Protein AF-A0A1H9KVE7-F1 (afdb_monomer)

Structure (mmCIF, N/CA/C/O backbone):
data_AF-A0A1H9KVE7-F1
#
_entry.id   AF-A0A1H9KVE7-F1
#
loop_
_atom_site.group_PDB
_atom_site.id
_atom_site.type_symbol
_atom_site.label_atom_id
_atom_site.label_alt_id
_atom_site.label_comp_id
_atom_site.label_asym_id
_atom_site.label_entity_id
_atom_site.label_seq_id
_atom_site.pdbx_PDB_ins_code
_atom_site.Cartn_x
_atom_site.Cartn_y
_atom_site.Cartn_z
_atom_site.occupancy
_atom_site.B_iso_or_equiv
_atom_site.auth_seq_id
_atom_site.auth_comp_id
_atom_site.a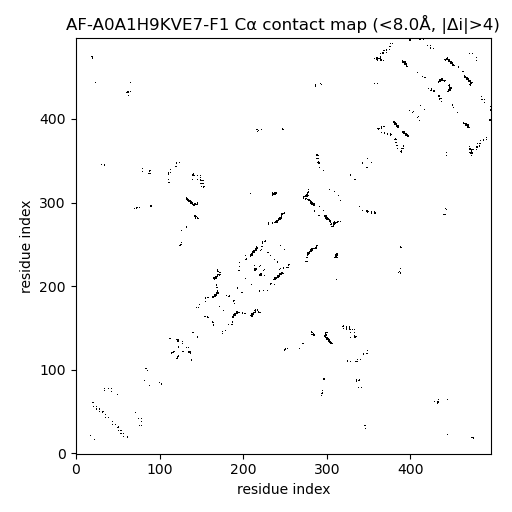uth_asym_id
_atom_site.auth_atom_id
_atom_site.pdbx_PDB_model_num
ATOM 1 N N . MET A 1 1 ? 36.540 6.984 21.125 1.00 33.53 1 MET A N 1
ATOM 2 C CA . MET A 1 1 ? 36.754 5.727 20.375 1.00 33.53 1 MET A CA 1
ATOM 3 C C . MET A 1 1 ? 35.460 5.397 19.650 1.00 33.53 1 MET A C 1
ATOM 5 O O . MET A 1 1 ? 34.496 5.026 20.302 1.00 33.53 1 MET A O 1
ATOM 9 N N . ARG A 1 2 ? 35.400 5.664 18.340 1.00 27.23 2 ARG A N 1
ATOM 10 C CA . ARG A 1 2 ? 34.228 5.385 17.496 1.00 27.23 2 ARG A CA 1
ATOM 11 C C . ARG A 1 2 ? 34.269 3.907 17.091 1.00 27.23 2 ARG A C 1
ATOM 13 O O . ARG A 1 2 ? 35.317 3.450 16.642 1.00 27.23 2 ARG A O 1
ATOM 20 N N . ARG A 1 3 ? 33.173 3.167 17.296 1.00 22.30 3 ARG A N 1
ATOM 21 C CA . ARG A 1 3 ? 33.017 1.803 16.761 1.00 22.30 3 ARG A CA 1
ATOM 22 C C . ARG A 1 3 ? 33.013 1.878 15.223 1.00 22.30 3 ARG A C 1
ATOM 24 O O . ARG A 1 3 ? 32.370 2.787 14.699 1.00 22.30 3 ARG A O 1
ATOM 31 N N . PRO A 1 4 ? 33.694 0.974 14.502 1.00 23.53 4 PRO A N 1
ATOM 32 C CA . PRO A 1 4 ? 33.557 0.894 13.054 1.00 23.53 4 PRO A CA 1
ATOM 33 C C . PRO A 1 4 ? 32.155 0.374 12.716 1.00 23.53 4 PRO A C 1
ATOM 35 O O . PRO A 1 4 ? 31.722 -0.629 13.285 1.00 23.53 4 PRO A O 1
ATOM 38 N N . MET A 1 5 ? 31.457 1.049 11.799 1.00 26.33 5 MET A N 1
ATOM 39 C CA . MET A 1 5 ? 30.315 0.459 11.101 1.00 26.33 5 MET A CA 1
ATOM 40 C C . MET A 1 5 ? 30.829 -0.744 10.314 1.00 26.33 5 MET A C 1
ATOM 42 O O . MET A 1 5 ? 31.712 -0.602 9.468 1.00 26.33 5 MET A O 1
ATOM 46 N N . ALA A 1 6 ? 30.299 -1.924 10.619 1.00 24.78 6 ALA A N 1
ATOM 47 C CA . ALA A 1 6 ? 30.491 -3.093 9.786 1.00 24.78 6 ALA A CA 1
ATOM 48 C C . ALA A 1 6 ? 29.793 -2.834 8.446 1.00 24.78 6 ALA A C 1
ATOM 50 O O . ALA A 1 6 ? 28.569 -2.837 8.361 1.00 24.78 6 ALA A O 1
ATOM 51 N N . THR A 1 7 ? 30.581 -2.586 7.403 1.00 26.81 7 THR A N 1
ATOM 52 C CA . THR A 1 7 ? 30.168 -2.792 6.018 1.00 26.81 7 THR A CA 1
ATOM 53 C C . THR A 1 7 ? 29.820 -4.269 5.868 1.00 26.81 7 THR A C 1
ATOM 55 O O . THR A 1 7 ? 30.710 -5.116 5.767 1.00 26.81 7 THR A O 1
ATOM 58 N N . THR A 1 8 ? 28.534 -4.598 5.917 1.00 29.17 8 THR A N 1
ATOM 59 C CA . THR A 1 8 ? 28.043 -5.890 5.447 1.00 29.17 8 THR A CA 1
ATOM 60 C C . THR A 1 8 ? 28.383 -5.988 3.966 1.00 29.17 8 THR A C 1
ATOM 62 O O . THR A 1 8 ? 27.886 -5.202 3.160 1.00 29.17 8 THR A O 1
ATOM 65 N N . ALA A 1 9 ? 29.272 -6.918 3.620 1.00 29.78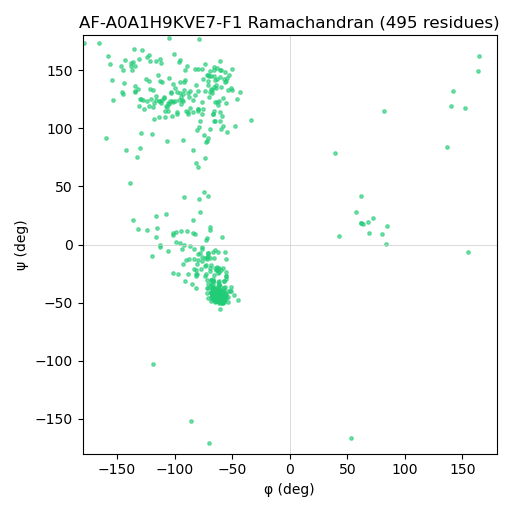 9 ALA A N 1
ATOM 66 C CA . ALA A 1 9 ? 29.460 -7.340 2.242 1.00 29.78 9 ALA A CA 1
ATOM 67 C C . ALA A 1 9 ? 28.095 -7.745 1.644 1.00 29.78 9 ALA A C 1
ATOM 69 O O . ALA A 1 9 ? 27.255 -8.272 2.385 1.00 29.78 9 ALA A O 1
ATOM 70 N N . PRO A 1 10 ? 27.848 -7.502 0.342 1.00 30.59 10 PRO A N 1
ATOM 71 C CA . PRO A 1 10 ? 26.660 -8.033 -0.315 1.00 30.59 10 PRO A CA 1
ATOM 72 C C . PRO A 1 10 ? 26.637 -9.555 -0.114 1.00 30.59 10 PRO A C 1
ATOM 74 O O . PRO A 1 10 ? 27.707 -10.170 -0.142 1.00 30.59 10 PRO A O 1
ATOM 77 N N . PRO A 1 11 ? 25.471 -10.176 0.129 1.00 35.44 11 PRO A N 1
ATOM 78 C CA . PRO A 1 11 ? 25.408 -11.616 0.313 1.00 35.44 11 PRO A CA 1
ATOM 79 C C . PRO A 1 11 ? 25.950 -12.308 -0.943 1.00 35.44 11 PRO A C 1
ATOM 81 O O . PRO A 1 11 ? 25.346 -12.265 -2.015 1.00 35.44 11 PRO A O 1
ATOM 84 N N . GLU A 1 12 ? 27.120 -12.928 -0.806 1.00 36.91 12 GLU A N 1
ATOM 85 C CA . GLU A 1 12 ? 27.664 -13.861 -1.781 1.00 36.91 12 GLU A CA 1
ATOM 86 C C . GLU A 1 12 ? 26.742 -15.087 -1.823 1.00 36.91 12 GLU A C 1
ATOM 88 O O . GLU A 1 12 ? 26.721 -15.895 -0.896 1.00 36.91 12 GLU A O 1
ATOM 93 N N . GLY A 1 13 ? 25.955 -15.208 -2.898 1.00 38.28 13 GLY A N 1
ATOM 94 C CA . GLY A 1 13 ? 25.186 -16.414 -3.209 1.00 38.28 13 GLY A CA 1
ATOM 95 C C . GLY A 1 13 ? 23.750 -16.161 -3.666 1.00 38.28 13 GLY A C 1
ATOM 96 O O . GLY A 1 13 ? 22.817 -16.309 -2.886 1.00 38.28 13 GLY A O 1
ATOM 97 N N . ALA A 1 14 ? 23.559 -15.887 -4.957 1.00 36.22 14 ALA A N 1
ATOM 98 C CA . ALA A 1 14 ? 22.293 -16.145 -5.651 1.00 36.22 14 ALA A CA 1
ATOM 99 C C . ALA A 1 14 ? 22.568 -16.714 -7.052 1.00 36.22 14 ALA A C 1
ATOM 101 O O . ALA A 1 14 ? 22.110 -16.208 -8.071 1.00 36.22 14 ALA A O 1
ATOM 102 N N . THR A 1 15 ? 23.366 -17.779 -7.125 1.00 43.78 15 THR A N 1
ATOM 103 C CA . THR A 1 15 ? 23.388 -18.636 -8.314 1.00 43.78 15 THR A CA 1
ATOM 104 C C . THR A 1 15 ? 22.080 -19.432 -8.335 1.00 43.78 15 THR A C 1
ATOM 106 O O . THR A 1 15 ? 22.009 -20.500 -7.729 1.00 43.78 15 THR A O 1
ATOM 109 N N . GLY A 1 16 ? 21.035 -18.881 -8.963 1.00 46.47 16 GLY A N 1
ATOM 110 C CA . GLY A 1 16 ? 19.767 -19.586 -9.197 1.00 46.47 16 GLY A CA 1
ATOM 111 C C . GLY A 1 16 ? 18.505 -18.731 -9.370 1.00 46.47 16 GLY A C 1
ATOM 112 O O . GLY A 1 16 ? 17.464 -19.307 -9.666 1.00 46.47 16 GLY A O 1
ATOM 113 N N . ASP A 1 17 ? 18.557 -17.408 -9.186 1.00 52.16 17 ASP A N 1
ATOM 114 C CA . ASP A 1 17 ? 17.362 -16.556 -9.313 1.00 52.16 17 ASP A CA 1
ATOM 115 C C . ASP A 1 17 ? 17.109 -16.168 -10.787 1.00 52.16 17 ASP A C 1
ATOM 117 O O . ASP A 1 17 ? 18.033 -15.651 -11.429 1.00 52.16 17 ASP A O 1
ATOM 121 N N . PRO A 1 18 ? 15.918 -16.441 -11.359 1.00 63.91 18 PRO A N 1
ATOM 122 C CA . PRO A 1 18 ? 15.564 -16.020 -12.715 1.00 63.91 18 PRO A CA 1
ATOM 123 C C . PRO A 1 18 ? 15.701 -14.505 -12.917 1.00 63.91 18 PRO A C 1
ATOM 125 O O . PRO A 1 18 ? 15.470 -13.717 -11.996 1.00 63.91 18 PRO A O 1
ATOM 128 N N . ALA A 1 19 ? 16.041 -14.082 -14.140 1.00 84.81 19 ALA A N 1
ATOM 129 C CA . ALA A 1 19 ? 16.103 -12.663 -14.496 1.00 84.81 19 ALA A CA 1
ATOM 130 C C . ALA A 1 19 ? 14.730 -11.990 -14.309 1.00 84.81 19 ALA A C 1
ATOM 132 O O . ALA A 1 19 ? 13.697 -12.661 -14.338 1.00 84.81 19 ALA A O 1
ATOM 133 N N . GLN A 1 20 ? 14.679 -10.661 -14.154 1.00 87.94 20 GLN A N 1
ATOM 134 C CA . GLN A 1 20 ? 13.415 -9.946 -13.913 1.00 87.94 20 GLN A CA 1
ATOM 135 C C . GLN A 1 20 ? 12.321 -10.288 -14.936 1.00 87.94 20 GLN A C 1
ATOM 137 O O . GLN A 1 20 ? 11.162 -10.448 -14.557 1.00 87.94 20 GLN A O 1
ATOM 142 N N . LEU A 1 21 ? 12.683 -10.421 -16.215 1.00 88.81 21 LEU A N 1
ATOM 143 C CA . LEU A 1 21 ? 11.752 -10.804 -17.279 1.00 88.81 21 LEU A CA 1
ATOM 144 C C . LEU A 1 21 ? 11.146 -12.193 -17.057 1.00 88.81 21 LEU A C 1
ATOM 146 O O . LEU A 1 21 ? 9.936 -12.355 -17.200 1.00 88.81 21 LEU A O 1
ATOM 150 N N . ASP A 1 22 ? 11.963 -13.162 -16.654 1.00 88.38 22 ASP A N 1
ATOM 151 C CA . ASP A 1 22 ? 11.517 -14.524 -16.362 1.00 88.38 22 ASP A CA 1
ATOM 152 C C . ASP A 1 22 ? 10.597 -14.541 -15.129 1.00 88.38 22 ASP A C 1
ATOM 154 O O . ASP A 1 22 ? 9.564 -15.209 -15.136 1.00 88.38 22 ASP A O 1
ATOM 158 N N . ARG A 1 23 ? 10.906 -13.740 -14.094 1.00 87.44 23 ARG A N 1
ATOM 159 C CA . ARG A 1 23 ? 10.029 -13.574 -12.916 1.00 87.44 23 ARG A CA 1
ATOM 160 C C . ARG A 1 23 ? 8.672 -12.984 -13.297 1.00 87.44 23 ARG A C 1
ATOM 162 O O . ARG A 1 23 ? 7.638 -13.474 -12.851 1.00 87.44 23 ARG A O 1
ATOM 169 N N . MET A 1 24 ? 8.666 -11.953 -14.143 1.00 87.88 24 MET A N 1
ATOM 170 C CA . MET A 1 24 ? 7.427 -11.363 -14.659 1.00 87.88 24 MET A CA 1
ATOM 171 C C . MET A 1 24 ? 6.621 -12.376 -15.476 1.00 87.88 24 MET A C 1
ATOM 173 O O . MET A 1 24 ? 5.404 -12.443 -15.322 1.00 87.88 24 MET A O 1
ATOM 177 N N . ALA A 1 25 ? 7.286 -13.179 -16.309 1.00 89.38 25 ALA A N 1
ATOM 178 C CA . ALA A 1 25 ? 6.644 -14.232 -17.087 1.00 89.38 25 ALA A CA 1
ATOM 179 C C . ALA A 1 25 ? 6.023 -15.323 -16.212 1.00 89.38 25 ALA A C 1
ATOM 181 O O . ALA A 1 25 ? 4.901 -15.747 -16.477 1.00 89.38 25 ALA A O 1
ATOM 182 N N . GLU A 1 26 ? 6.695 -15.726 -15.135 1.00 86.56 26 GLU A N 1
ATOM 183 C CA . GLU A 1 26 ? 6.148 -16.664 -14.155 1.00 86.56 26 GLU A CA 1
ATOM 184 C C . GLU A 1 26 ? 4.887 -16.102 -13.474 1.00 86.56 26 GLU A C 1
ATOM 186 O O . GLU A 1 26 ? 3.860 -16.778 -13.402 1.00 86.56 26 GLU A O 1
ATOM 191 N N . GLU A 1 27 ? 4.937 -14.849 -13.014 1.00 82.81 27 GLU A N 1
ATOM 192 C CA . GLU A 1 27 ? 3.829 -14.197 -12.306 1.00 82.81 27 GLU A CA 1
ATOM 193 C C . GLU A 1 27 ? 2.620 -13.956 -13.214 1.00 82.81 27 GLU A C 1
ATOM 195 O O . GLU A 1 27 ? 1.487 -14.286 -12.857 1.00 82.81 27 GLU A O 1
ATOM 200 N N . VAL A 1 28 ? 2.842 -13.422 -14.416 1.00 85.94 28 VAL A N 1
ATOM 201 C CA . VAL A 1 28 ? 1.761 -13.192 -15.379 1.00 85.94 28 VAL A CA 1
ATOM 202 C C . VAL A 1 28 ? 1.242 -14.516 -15.943 1.00 85.94 28 VAL A C 1
ATOM 204 O O . VAL A 1 28 ? 0.032 -14.684 -16.094 1.00 85.94 28 VAL A O 1
ATOM 207 N N . GLY A 1 29 ? 2.123 -15.488 -16.179 1.00 87.94 29 GLY A N 1
ATOM 208 C CA . GLY A 1 29 ? 1.757 -16.841 -16.591 1.00 87.94 29 GLY A CA 1
ATOM 209 C C . GLY A 1 29 ? 0.866 -17.544 -15.566 1.00 87.94 29 GLY A C 1
ATOM 210 O O . GLY A 1 29 ? -0.120 -18.171 -15.953 1.00 87.94 29 GLY A O 1
ATOM 211 N N . HIS A 1 30 ? 1.143 -17.379 -14.266 1.00 85.00 30 HIS A N 1
ATOM 212 C CA . HIS A 1 30 ? 0.285 -17.880 -13.189 1.00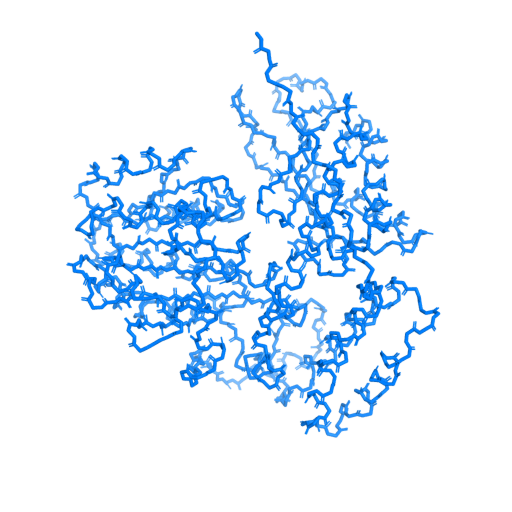 85.00 30 HIS A CA 1
ATOM 213 C C . HIS A 1 30 ? -1.144 -17.322 -13.293 1.00 85.00 30 HIS A C 1
ATOM 215 O O . HIS A 1 30 ? -2.109 -18.090 -13.281 1.00 85.00 30 HIS A O 1
ATOM 221 N N . LEU A 1 31 ? -1.281 -16.001 -13.459 1.00 82.75 31 LEU A N 1
ATOM 222 C CA . LEU A 1 31 ? -2.583 -15.341 -13.606 1.00 82.75 31 LEU A CA 1
ATOM 223 C C . LEU A 1 31 ? -3.320 -15.822 -14.864 1.00 82.75 31 LEU A C 1
ATOM 225 O O . LEU A 1 31 ? -4.486 -16.211 -14.795 1.00 82.75 31 LEU A O 1
ATOM 229 N N . LEU A 1 32 ? -2.637 -15.836 -16.010 1.00 87.44 32 LEU A N 1
ATOM 230 C CA . LEU A 1 32 ? -3.221 -16.228 -17.294 1.00 87.44 32 LEU A CA 1
ATOM 231 C C . LEU A 1 32 ? -3.681 -17.689 -17.297 1.00 87.44 32 LEU A C 1
ATOM 233 O O . LEU A 1 32 ? -4.781 -17.973 -17.768 1.00 87.44 32 LEU A O 1
ATOM 237 N N . ALA A 1 33 ? -2.895 -18.607 -16.730 1.00 87.00 33 ALA A N 1
ATOM 238 C CA . ALA A 1 33 ? -3.259 -20.020 -16.646 1.00 87.00 33 ALA A CA 1
ATOM 239 C C . ALA A 1 33 ? -4.555 -20.237 -15.846 1.00 87.00 33 ALA A C 1
ATOM 241 O O . ALA A 1 33 ? -5.417 -21.016 -16.259 1.00 87.00 33 ALA A O 1
ATOM 242 N N . ARG A 1 34 ? -4.720 -19.526 -14.721 1.00 84.31 34 ARG A N 1
ATOM 243 C CA . ARG A 1 34 ? -5.934 -19.593 -13.892 1.00 84.31 34 ARG A CA 1
ATOM 244 C C . ARG A 1 34 ? -7.145 -18.992 -14.599 1.00 84.31 34 ARG A C 1
ATOM 246 O O . ARG A 1 34 ? -8.221 -19.581 -14.557 1.00 84.31 34 ARG A O 1
ATOM 253 N N . LEU A 1 35 ? -6.963 -17.869 -15.290 1.00 81.94 35 LEU A N 1
ATOM 254 C CA . LEU A 1 35 ? -8.035 -17.232 -16.055 1.00 81.94 35 LEU A CA 1
ATOM 255 C C . LEU A 1 35 ? -8.496 -18.104 -17.219 1.00 81.94 35 LEU A C 1
ATOM 257 O O . LEU A 1 35 ? -9.694 -18.279 -17.402 1.00 81.94 35 LEU A O 1
ATOM 261 N N . LEU A 1 36 ? -7.565 -18.704 -17.965 1.00 86.25 36 LEU A N 1
ATOM 262 C CA . LEU A 1 36 ? -7.874 -19.594 -19.086 1.00 86.25 36 LEU A CA 1
ATOM 263 C C . LEU A 1 36 ? -8.669 -20.836 -18.663 1.00 86.25 36 LEU A C 1
ATOM 265 O O . LEU A 1 36 ? -9.502 -21.307 -19.433 1.00 86.25 36 LEU A O 1
ATOM 269 N N . ALA A 1 37 ? -8.470 -21.336 -17.440 1.00 82.25 37 ALA A N 1
ATOM 270 C CA . ALA A 1 37 ? -9.223 -22.476 -16.916 1.00 82.25 37 ALA A CA 1
ATOM 271 C C . ALA A 1 37 ? -10.731 -22.191 -16.733 1.00 82.25 37 ALA A C 1
ATOM 273 O O . ALA A 1 37 ? -11.519 -23.134 -16.676 1.00 82.25 37 ALA A O 1
ATOM 274 N N . GLY A 1 38 ? -11.134 -20.916 -16.660 1.00 74.19 38 GLY A N 1
ATOM 275 C CA . GLY A 1 38 ? -12.524 -20.484 -16.470 1.00 74.19 38 GLY A CA 1
ATOM 276 C C . GLY A 1 38 ? -12.953 -19.322 -17.371 1.00 74.19 38 GLY A C 1
ATOM 277 O O . GLY A 1 38 ? -13.895 -18.613 -17.029 1.00 74.19 38 GLY A O 1
ATOM 278 N N . ALA A 1 39 ? -12.255 -19.086 -18.487 1.00 69.88 39 ALA A N 1
ATOM 279 C CA . ALA A 1 39 ? -12.442 -17.889 -19.305 1.00 69.88 39 ALA A CA 1
ATOM 280 C C . ALA A 1 39 ? -13.774 -17.889 -20.068 1.00 69.88 39 ALA A C 1
ATOM 282 O O . ALA A 1 39 ? -14.141 -18.867 -20.723 1.00 69.88 39 ALA A O 1
ATOM 283 N N . HIS A 1 40 ? -14.448 -16.736 -20.078 1.00 70.75 40 HIS A N 1
ATOM 284 C CA . HIS A 1 40 ? -15.571 -16.498 -20.978 1.00 70.75 40 HIS A CA 1
ATOM 285 C C . HIS A 1 40 ? -15.091 -16.500 -22.452 1.00 70.75 40 HIS A C 1
ATOM 287 O O . HIS A 1 40 ? -14.027 -15.940 -22.750 1.00 70.75 40 HIS A O 1
ATOM 293 N N . PRO A 1 41 ? -15.861 -17.055 -23.415 1.00 75.44 41 PRO A N 1
ATOM 294 C CA . PRO A 1 41 ? -15.435 -17.157 -24.817 1.00 75.44 41 PRO A CA 1
ATOM 295 C C . PRO A 1 41 ? -15.021 -15.831 -25.473 1.00 75.44 41 PRO A C 1
ATOM 297 O O . PRO A 1 41 ? -14.158 -15.819 -26.341 1.00 75.44 41 PRO A O 1
ATOM 300 N N . SER A 1 42 ? -15.601 -14.703 -25.048 1.00 75.06 42 SER A N 1
ATOM 301 C CA . SER A 1 42 ? -15.313 -13.372 -25.617 1.00 75.06 42 SER A CA 1
ATOM 302 C C . SER A 1 42 ? -13.903 -12.840 -25.333 1.00 75.06 42 SER A C 1
ATOM 304 O O . SER A 1 42 ? -13.468 -11.897 -25.994 1.00 75.06 42 SER A O 1
ATOM 306 N N . VAL A 1 43 ? -13.198 -13.404 -24.350 1.00 79.38 43 VAL A N 1
ATOM 307 C CA . VAL A 1 43 ? -11.844 -12.982 -23.947 1.00 79.38 43 VAL A CA 1
ATOM 308 C C . VAL A 1 43 ? -10.809 -14.098 -24.088 1.00 79.38 43 VAL A C 1
ATOM 310 O O . VAL A 1 43 ? -9.616 -13.818 -23.998 1.00 79.38 43 VAL A O 1
ATOM 313 N N . ALA A 1 44 ? -11.245 -15.334 -24.350 1.00 84.88 44 ALA A N 1
ATOM 314 C CA . ALA A 1 44 ? -10.391 -16.517 -24.413 1.00 84.88 44 ALA A CA 1
ATOM 315 C C . ALA A 1 44 ? -9.251 -16.378 -25.436 1.00 84.88 44 ALA A C 1
ATOM 317 O O . ALA A 1 44 ? -8.099 -16.596 -25.074 1.00 84.88 44 ALA A O 1
ATOM 318 N N . ASP A 1 45 ? -9.541 -15.932 -26.663 1.00 88.94 45 ASP A N 1
ATOM 319 C CA . ASP A 1 45 ? -8.519 -15.767 -27.711 1.00 88.94 45 ASP A CA 1
ATOM 320 C C . ASP A 1 45 ? -7.438 -14.761 -27.296 1.00 88.94 45 ASP A C 1
ATOM 322 O O . ASP A 1 45 ? -6.246 -15.026 -27.418 1.00 88.94 45 ASP A O 1
ATOM 326 N N . ARG A 1 46 ? -7.842 -13.634 -26.696 1.00 89.00 46 ARG A N 1
ATOM 327 C CA . ARG A 1 46 ? -6.896 -12.617 -26.210 1.00 89.00 46 ARG A CA 1
ATOM 328 C C . ARG A 1 46 ? -6.052 -13.125 -25.043 1.00 89.00 46 ARG A C 1
ATOM 330 O O . ARG A 1 46 ? -4.880 -12.779 -24.951 1.00 89.00 46 ARG A O 1
ATOM 337 N N . LEU A 1 47 ? -6.634 -13.919 -24.143 1.00 89.31 47 LEU A N 1
ATOM 338 C CA . LEU A 1 47 ? -5.892 -14.541 -23.044 1.00 89.31 47 LEU A CA 1
ATOM 339 C C . LEU A 1 47 ? -4.893 -15.583 -23.563 1.00 89.31 47 LEU A C 1
ATOM 341 O O . LEU A 1 47 ? -3.793 -15.673 -23.026 1.00 89.31 47 LEU A O 1
ATOM 345 N N . LEU A 1 48 ? -5.254 -16.344 -24.602 1.00 92.62 48 LEU A N 1
ATOM 346 C CA . LEU A 1 48 ? -4.361 -17.303 -25.257 1.00 92.62 48 LEU A CA 1
ATOM 347 C C . LEU A 1 48 ? -3.199 -16.597 -25.963 1.00 92.62 48 LEU A C 1
ATOM 349 O O . LEU A 1 48 ? -2.059 -17.032 -25.816 1.00 92.62 48 LEU A O 1
ATOM 353 N N . ASP A 1 49 ? -3.468 -15.493 -26.665 1.00 93.94 49 ASP A N 1
ATOM 354 C CA . ASP A 1 49 ? -2.437 -14.674 -27.313 1.00 93.94 49 ASP A CA 1
ATOM 355 C C . ASP A 1 49 ? -1.433 -14.118 -26.295 1.00 93.94 49 ASP A C 1
ATOM 357 O O . ASP A 1 49 ? -0.218 -14.173 -26.505 1.00 93.94 49 ASP A O 1
ATOM 361 N N . GLU A 1 50 ? -1.925 -13.605 -25.163 1.00 94.00 50 GLU A N 1
ATOM 362 C CA . GLU A 1 50 ? -1.055 -13.140 -24.083 1.00 94.00 50 GLU A CA 1
ATOM 363 C C . GLU A 1 50 ? -0.290 -14.304 -23.444 1.00 94.00 50 GLU A C 1
ATOM 365 O O . GLU A 1 50 ? 0.915 -14.189 -23.235 1.00 94.00 50 GLU A O 1
ATOM 370 N N . ALA A 1 51 ? -0.932 -15.448 -23.193 1.00 93.75 51 ALA A N 1
ATOM 371 C CA . ALA A 1 51 ? -0.259 -16.618 -22.628 1.00 93.75 51 ALA A CA 1
ATOM 372 C C . ALA A 1 51 ? 0.862 -17.132 -23.541 1.00 93.75 51 ALA A C 1
ATOM 374 O O . ALA A 1 51 ? 1.939 -17.476 -23.055 1.00 93.75 51 ALA A O 1
ATOM 375 N N . ALA A 1 52 ? 0.643 -17.128 -24.858 1.00 94.88 52 ALA A N 1
ATOM 376 C CA . ALA A 1 52 ? 1.662 -17.483 -25.836 1.00 94.88 52 ALA A CA 1
ATOM 377 C C . ALA A 1 52 ? 2.854 -16.518 -25.775 1.00 94.88 52 ALA A C 1
ATOM 379 O O . ALA A 1 52 ? 3.997 -16.967 -25.729 1.00 94.88 52 ALA A O 1
ATOM 380 N N . TRP A 1 53 ? 2.606 -15.207 -25.705 1.00 95.81 53 TRP A N 1
ATOM 381 C CA . TRP A 1 53 ? 3.687 -14.227 -25.598 1.00 95.81 53 TRP A CA 1
ATOM 382 C C . TRP A 1 53 ? 4.473 -14.354 -24.288 1.00 95.81 53 TRP A C 1
ATOM 384 O O . TRP A 1 53 ? 5.698 -14.368 -24.307 1.00 95.81 53 TRP A O 1
ATOM 394 N N . TRP A 1 54 ? 3.788 -14.501 -23.151 1.00 94.38 54 TRP A N 1
ATOM 395 C CA . TRP A 1 54 ? 4.444 -14.651 -21.848 1.00 94.38 54 TRP A CA 1
ATOM 396 C C . TRP A 1 54 ? 5.179 -15.986 -21.686 1.00 94.38 54 TRP A C 1
ATOM 398 O O . TRP A 1 54 ? 6.081 -16.076 -20.860 1.00 94.38 54 TRP A O 1
ATOM 408 N N . SER A 1 55 ? 4.846 -17.005 -22.484 1.00 92.94 55 SER A N 1
ATOM 409 C CA . SER A 1 55 ? 5.586 -18.273 -22.505 1.00 92.94 55 SER A CA 1
ATOM 410 C C . SER A 1 55 ? 6.955 -18.182 -23.191 1.00 92.94 55 SER A C 1
ATOM 412 O O . SER A 1 55 ? 7.808 -19.036 -22.952 1.00 92.94 55 SER A O 1
ATOM 414 N N . ASP A 1 56 ? 7.176 -17.146 -24.008 1.00 92.50 56 ASP A N 1
ATOM 415 C CA . ASP A 1 56 ? 8.440 -16.879 -24.692 1.00 92.50 56 ASP A CA 1
ATOM 416 C C . ASP A 1 56 ? 8.721 -15.371 -24.734 1.00 92.50 56 ASP A C 1
ATOM 418 O O . ASP A 1 56 ? 8.496 -14.678 -25.728 1.00 92.50 56 ASP A O 1
ATOM 422 N N . VAL A 1 57 ? 9.242 -14.855 -23.622 1.00 92.00 57 VAL A N 1
ATOM 423 C CA . VAL A 1 57 ? 9.686 -13.457 -23.512 1.00 92.00 57 VAL A CA 1
ATOM 424 C C . VAL A 1 57 ? 11.111 -13.248 -24.037 1.00 92.00 57 VAL A C 1
ATOM 426 O O . VAL A 1 57 ? 11.697 -12.178 -23.839 1.00 92.00 57 VAL A O 1
ATOM 429 N N . SER A 1 58 ? 11.702 -14.253 -24.700 1.00 84.88 58 SER A N 1
ATOM 430 C CA . SER A 1 58 ? 13.082 -14.172 -25.166 1.00 84.88 58 SER A CA 1
ATOM 431 C C . SER A 1 58 ? 13.241 -13.046 -26.199 1.00 84.88 58 SER A C 1
ATOM 433 O O . SER A 1 58 ? 12.542 -12.959 -27.205 1.00 84.88 58 SER A O 1
ATOM 435 N N . GLY A 1 59 ? 14.140 -12.101 -25.912 1.00 82.62 59 GLY A N 1
ATOM 436 C CA . GLY A 1 59 ? 14.369 -10.924 -26.758 1.00 82.62 59 GLY A CA 1
ATOM 437 C C . GLY A 1 59 ? 13.418 -9.740 -26.532 1.00 82.62 59 GLY A C 1
ATOM 438 O O . GLY A 1 59 ? 13.586 -8.713 -27.191 1.00 82.62 59 GLY A O 1
ATOM 439 N N . ALA A 1 60 ? 12.464 -9.824 -25.599 1.00 89.12 60 ALA A N 1
ATOM 440 C CA . ALA A 1 60 ? 11.668 -8.668 -25.190 1.00 89.12 60 ALA A CA 1
ATOM 441 C C . ALA A 1 60 ? 12.499 -7.678 -24.352 1.00 89.12 60 ALA A C 1
ATOM 443 O O . ALA A 1 60 ? 13.358 -8.073 -23.563 1.00 89.12 60 ALA A O 1
ATOM 444 N N . SER A 1 61 ? 12.223 -6.376 -24.481 1.00 89.75 61 SER A N 1
ATOM 445 C CA . SER A 1 61 ? 12.748 -5.387 -23.532 1.00 89.75 61 SER A CA 1
ATOM 446 C C . SER A 1 61 ? 11.917 -5.377 -22.250 1.00 89.75 61 SER A C 1
ATOM 448 O O . SER A 1 61 ? 10.707 -5.621 -22.282 1.00 89.75 61 SER A O 1
ATOM 450 N N . LEU A 1 62 ? 12.542 -5.020 -21.125 1.00 88.88 62 LEU A N 1
ATOM 451 C CA . LEU A 1 62 ? 11.841 -4.888 -19.847 1.00 88.88 62 LEU A CA 1
ATOM 452 C C . LEU A 1 62 ? 10.679 -3.890 -19.927 1.00 88.88 62 LEU A C 1
ATOM 454 O O . LEU A 1 62 ? 9.578 -4.197 -19.482 1.00 88.88 62 LEU A O 1
ATOM 458 N N . LEU A 1 63 ? 10.893 -2.735 -20.564 1.00 86.00 63 LEU A N 1
ATOM 459 C CA . LEU A 1 63 ? 9.844 -1.742 -20.803 1.00 86.00 63 LEU A CA 1
ATOM 460 C C . LEU A 1 63 ? 8.633 -2.344 -21.541 1.00 86.00 63 LEU A C 1
ATOM 462 O O . LEU A 1 63 ? 7.494 -2.120 -21.133 1.00 86.00 63 LEU A O 1
ATOM 466 N N . THR A 1 64 ? 8.872 -3.159 -22.575 1.00 88.94 64 THR A N 1
ATOM 467 C CA . THR A 1 64 ? 7.799 -3.843 -23.318 1.00 88.94 64 THR A CA 1
ATOM 468 C C . THR A 1 64 ? 7.051 -4.829 -22.426 1.00 88.94 64 THR A C 1
ATOM 470 O O . THR A 1 64 ? 5.821 -4.846 -22.424 1.00 88.94 64 THR A O 1
ATOM 473 N N . ALA A 1 65 ? 7.772 -5.632 -21.639 1.00 89.69 65 ALA A N 1
ATOM 474 C CA . ALA A 1 65 ? 7.162 -6.588 -20.720 1.00 89.69 65 ALA A CA 1
ATOM 475 C C . ALA A 1 65 ? 6.311 -5.896 -19.646 1.00 89.69 65 ALA A C 1
ATOM 477 O O . ALA A 1 65 ? 5.208 -6.350 -19.354 1.00 89.69 65 ALA A O 1
ATOM 478 N N . VAL A 1 66 ? 6.765 -4.762 -19.104 1.00 85.31 66 VAL A N 1
ATOM 479 C CA . VAL A 1 66 ? 5.993 -3.959 -18.140 1.00 85.31 66 VAL A CA 1
ATOM 480 C C . VAL A 1 66 ? 4.711 -3.421 -18.780 1.00 85.31 66 VAL A C 1
ATOM 482 O O . VAL A 1 66 ? 3.629 -3.594 -18.222 1.00 85.31 66 VAL A O 1
ATOM 485 N N . GLN A 1 67 ? 4.803 -2.847 -19.984 1.00 83.88 67 GLN A N 1
ATOM 486 C CA . GLN A 1 67 ? 3.642 -2.345 -20.730 1.00 83.88 67 GLN A CA 1
ATOM 487 C C . GLN A 1 67 ? 2.628 -3.449 -21.054 1.00 83.88 67 GLN A C 1
ATOM 489 O O . GLN A 1 67 ? 1.423 -3.256 -20.877 1.00 83.88 67 GLN A O 1
ATOM 494 N N . ARG A 1 68 ? 3.097 -4.628 -21.481 1.00 87.50 68 ARG A N 1
ATOM 495 C CA . ARG A 1 68 ? 2.217 -5.788 -21.679 1.00 87.50 68 ARG A CA 1
ATOM 496 C C . ARG A 1 68 ? 1.645 -6.302 -20.368 1.00 87.50 68 ARG A C 1
ATOM 498 O O . ARG A 1 68 ? 0.489 -6.697 -20.351 1.00 87.50 68 ARG A O 1
ATOM 505 N N . GLY A 1 69 ? 2.394 -6.235 -19.269 1.00 82.75 69 GLY A N 1
ATOM 506 C CA . GLY A 1 69 ? 1.902 -6.562 -17.932 1.00 82.75 69 GLY A CA 1
ATOM 507 C C . GLY A 1 69 ? 0.686 -5.712 -17.567 1.00 82.75 69 GLY A C 1
ATOM 508 O O . GLY A 1 69 ? -0.356 -6.261 -17.213 1.00 82.75 69 GLY A O 1
ATOM 509 N N . PHE A 1 70 ? 0.765 -4.391 -17.763 1.00 77.75 70 PHE A N 1
ATOM 510 C CA . PHE A 1 70 ? -0.389 -3.500 -17.605 1.00 77.75 70 PHE A CA 1
ATOM 511 C C . PHE A 1 70 ? -1.558 -3.895 -18.518 1.00 77.75 70 PHE A C 1
ATOM 513 O O . PHE A 1 70 ? -2.700 -3.958 -18.065 1.00 77.75 70 PHE A O 1
ATOM 520 N N . ALA A 1 71 ? -1.293 -4.199 -19.792 1.00 78.19 71 ALA A N 1
ATOM 521 C CA . ALA A 1 71 ? -2.332 -4.589 -20.745 1.00 78.19 71 ALA A CA 1
ATOM 522 C C . ALA A 1 71 ? -3.020 -5.913 -20.372 1.00 78.19 71 ALA A C 1
ATOM 524 O O . ALA A 1 71 ? -4.248 -6.002 -20.448 1.00 78.19 71 ALA A O 1
ATOM 525 N N . VAL A 1 72 ? -2.259 -6.917 -19.920 1.00 79.44 72 VAL A N 1
ATOM 526 C CA . VAL A 1 72 ? -2.800 -8.178 -19.400 1.00 79.44 72 VAL A CA 1
ATOM 527 C C . VAL A 1 72 ? -3.666 -7.900 -18.191 1.00 79.44 72 VAL A C 1
ATOM 529 O O . VAL A 1 72 ? -4.800 -8.359 -18.157 1.00 79.44 72 VAL A O 1
ATOM 532 N N . ARG A 1 73 ? -3.192 -7.103 -17.231 1.00 74.75 73 ARG A N 1
ATOM 533 C CA . ARG A 1 73 ? -3.979 -6.751 -16.043 1.00 74.75 73 ARG A CA 1
ATOM 534 C C . ARG A 1 73 ? -5.304 -6.093 -16.431 1.00 74.75 73 ARG A C 1
ATOM 536 O O . ARG A 1 73 ? -6.350 -6.525 -15.967 1.00 74.75 73 ARG A O 1
ATOM 543 N N . GLN A 1 74 ? -5.290 -5.149 -17.370 1.00 72.31 74 GLN A N 1
ATOM 544 C CA . GLN A 1 74 ? -6.510 -4.549 -17.926 1.00 72.31 74 GLN A CA 1
ATOM 545 C C . GLN A 1 74 ? -7.420 -5.563 -18.634 1.00 72.31 74 GLN A C 1
ATOM 547 O O . GLN A 1 74 ? -8.642 -5.426 -18.586 1.00 72.31 74 GLN A O 1
ATOM 552 N N . LEU A 1 75 ? -6.852 -6.574 -19.297 1.00 73.56 75 LEU A N 1
ATOM 553 C CA . LEU A 1 75 ? -7.612 -7.675 -19.884 1.00 73.56 75 LEU A CA 1
ATOM 554 C C . LEU A 1 75 ? -8.279 -8.516 -18.791 1.00 73.56 75 LEU A C 1
ATOM 556 O O . LEU A 1 75 ? -9.480 -8.734 -18.895 1.00 73.56 75 LEU A O 1
ATOM 560 N N . VAL A 1 76 ? -7.545 -8.899 -17.738 1.00 70.94 76 VAL A N 1
ATOM 561 C CA . VAL A 1 76 ? -8.050 -9.651 -16.572 1.00 70.94 76 VAL A CA 1
ATOM 562 C C . VAL A 1 76 ? -9.258 -8.954 -15.942 1.00 70.94 76 VAL A C 1
ATOM 564 O O . VAL A 1 76 ? -10.280 -9.579 -15.681 1.00 70.94 76 VAL A O 1
ATOM 567 N N . LEU A 1 77 ? -9.199 -7.635 -15.757 1.00 64.06 77 LEU A N 1
ATOM 568 C CA . LEU A 1 77 ? -10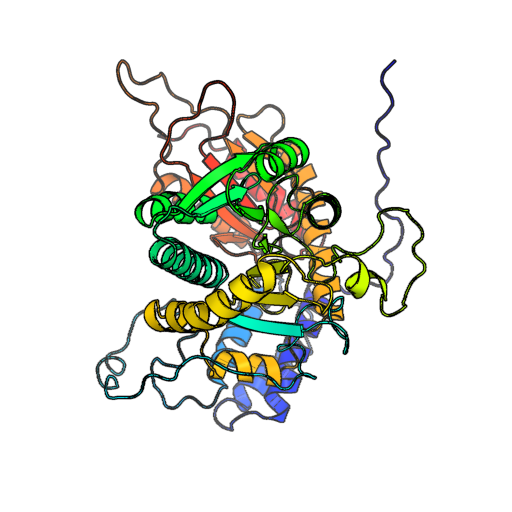.324 -6.884 -15.185 1.00 64.06 77 LEU A CA 1
ATOM 569 C C . LEU A 1 77 ? -11.586 -6.914 -16.054 1.00 64.06 77 LEU A C 1
ATOM 571 O O . LEU A 1 77 ? -12.687 -6.713 -15.549 1.00 64.06 77 LEU A O 1
ATOM 575 N N . ARG A 1 78 ? -11.441 -7.190 -17.352 1.00 65.31 78 ARG A N 1
ATOM 576 C CA . ARG A 1 78 ? -12.547 -7.308 -18.310 1.00 65.31 78 ARG A CA 1
ATOM 577 C C . ARG A 1 78 ? -13.041 -8.746 -18.483 1.00 65.31 78 ARG A C 1
ATOM 579 O O . ARG A 1 78 ? -13.993 -8.945 -19.232 1.00 65.31 78 ARG A O 1
ATOM 586 N N . THR A 1 79 ? -12.409 -9.738 -17.847 1.00 62.78 79 THR A N 1
ATOM 587 C CA . THR A 1 79 ? -12.823 -11.149 -17.946 1.00 62.78 79 THR A CA 1
ATOM 588 C C . THR A 1 79 ? -13.882 -11.545 -16.924 1.00 62.78 79 THR A C 1
ATOM 590 O O . THR A 1 79 ? -14.442 -12.629 -17.046 1.00 62.78 79 THR A O 1
ATOM 593 N N . ALA A 1 80 ? -14.148 -10.717 -15.910 1.00 57.16 80 ALA A N 1
ATOM 594 C CA . ALA A 1 80 ? -15.278 -10.937 -15.013 1.00 57.16 80 ALA A CA 1
ATOM 595 C C . ALA A 1 80 ? -16.587 -10.728 -15.794 1.00 57.16 80 ALA A C 1
ATOM 597 O O . ALA A 1 80 ? -16.705 -9.728 -16.502 1.00 57.16 80 ALA A O 1
ATOM 598 N N . ASP A 1 81 ? -17.549 -11.653 -15.668 1.00 50.12 81 ASP A N 1
ATOM 599 C CA . ASP A 1 81 ? -18.889 -11.533 -16.260 1.00 50.12 81 ASP A CA 1
ATOM 600 C C . ASP A 1 81 ? -19.527 -10.209 -15.812 1.00 50.12 81 ASP A C 1
ATOM 602 O O . ASP A 1 81 ? -20.043 -10.072 -14.701 1.00 50.12 81 ASP A O 1
ATOM 606 N N . SER A 1 82 ? -19.418 -9.201 -16.675 1.00 47.22 82 SER A N 1
ATOM 607 C CA . SER A 1 82 ? -19.877 -7.845 -16.421 1.00 47.22 82 SER A CA 1
ATOM 608 C C . SER A 1 82 ? -21.202 -7.645 -17.133 1.00 47.22 82 SER A C 1
ATOM 610 O O . SER A 1 82 ? -21.286 -7.777 -18.352 1.00 47.22 82 SER A O 1
ATOM 612 N N . ASP A 1 83 ? -22.234 -7.285 -16.377 1.00 43.62 83 ASP A N 1
ATOM 613 C CA . ASP A 1 83 ? -23.548 -6.907 -16.903 1.00 43.62 83 ASP A CA 1
ATOM 614 C C . ASP A 1 83 ? -23.547 -5.531 -17.602 1.00 43.62 83 ASP A C 1
ATOM 616 O O . ASP A 1 83 ? -24.597 -5.038 -18.009 1.00 43.62 83 ASP A O 1
ATOM 620 N N . GLY A 1 84 ? -22.375 -4.899 -17.750 1.00 42.59 84 GLY A N 1
ATOM 621 C CA . GLY A 1 84 ? -22.229 -3.575 -18.348 1.00 42.59 84 GLY A CA 1
ATOM 622 C C . GLY A 1 84 ? -22.565 -2.419 -17.402 1.00 42.59 84 GLY A C 1
ATOM 623 O O . GLY A 1 84 ? -22.625 -1.280 -17.857 1.00 42.59 84 GLY A O 1
ATOM 624 N N . SER A 1 85 ? -22.769 -2.667 -16.103 1.00 39.22 85 SER A N 1
ATOM 625 C CA . SER A 1 85 ? -22.991 -1.605 -15.117 1.00 39.22 85 SER A CA 1
ATOM 626 C C . SER A 1 85 ? -21.686 -1.080 -14.493 1.00 39.22 85 SER A C 1
ATOM 628 O O . SER A 1 85 ? -20.687 -1.790 -14.346 1.00 39.22 85 SER A O 1
ATOM 630 N N . TRP A 1 86 ? -21.712 0.181 -14.042 1.00 38.50 86 TRP A N 1
ATOM 631 C CA . TRP A 1 86 ? -20.633 0.851 -13.293 1.00 38.50 86 TRP A CA 1
ATOM 632 C C . TRP A 1 86 ? -20.197 0.104 -12.017 1.00 38.50 86 TRP A C 1
ATOM 634 O O . TRP A 1 86 ? -19.139 0.408 -11.457 1.00 38.50 86 TRP A O 1
ATOM 644 N N . ARG A 1 87 ? -20.976 -0.894 -11.570 1.00 40.94 87 ARG A N 1
ATOM 645 C CA . ARG A 1 87 ? -20.695 -1.765 -10.417 1.00 40.94 87 ARG A CA 1
ATOM 646 C C . ARG A 1 87 ? -19.377 -2.528 -10.546 1.00 40.94 87 ARG A C 1
ATOM 648 O O . ARG A 1 87 ? -18.797 -2.919 -9.537 1.00 40.94 87 ARG A O 1
ATOM 655 N N . ASN A 1 88 ? -18.870 -2.669 -11.771 1.00 42.44 88 ASN A N 1
ATOM 656 C CA . ASN A 1 88 ? -17.587 -3.299 -12.077 1.00 42.44 88 ASN A CA 1
ATOM 657 C C . ASN A 1 88 ? -16.440 -2.301 -12.303 1.00 42.44 88 ASN A C 1
ATOM 659 O O . ASN A 1 88 ? -15.366 -2.709 -12.740 1.00 42.44 88 ASN A O 1
ATOM 663 N N . SER A 1 89 ? -16.624 -1.009 -11.991 1.00 38.91 89 SER A N 1
ATOM 664 C CA . SER A 1 89 ? -15.560 0.003 -12.091 1.00 38.91 89 SER A CA 1
ATOM 665 C C . SER A 1 89 ? -14.523 -0.143 -10.968 1.00 38.91 89 SER A C 1
ATOM 667 O O . SER A 1 89 ? -14.415 0.630 -10.016 1.00 38.91 89 SER A O 1
ATOM 669 N N . LEU A 1 90 ? -13.696 -1.169 -11.129 1.00 40.00 90 LEU A N 1
ATOM 670 C CA . LEU A 1 90 ? -12.305 -1.175 -10.715 1.00 40.00 90 LEU A CA 1
ATOM 671 C C . LEU A 1 90 ? -11.659 0.126 -11.199 1.00 40.00 90 LEU A C 1
ATOM 673 O O . LEU A 1 90 ? -11.398 0.268 -12.386 1.00 40.00 90 LEU A O 1
ATOM 677 N N . SER A 1 91 ? -11.481 1.098 -10.297 1.00 35.19 91 SER A N 1
ATOM 678 C CA . SER A 1 91 ? -10.630 2.284 -10.506 1.00 35.19 91 SER A CA 1
ATOM 679 C C . SER A 1 91 ? -10.691 2.878 -11.924 1.00 35.19 91 SER A C 1
ATOM 681 O O . SER A 1 91 ? -9.798 2.655 -12.734 1.00 35.19 91 SER A O 1
ATOM 683 N N . TYR A 1 92 ? -11.743 3.639 -12.227 1.00 34.53 92 TYR A N 1
ATOM 684 C CA . TYR A 1 92 ? -11.832 4.377 -13.486 1.00 34.53 92 TYR A CA 1
ATOM 685 C C . TYR A 1 92 ? -10.668 5.384 -13.616 1.00 34.53 92 TYR A C 1
ATOM 687 O O . TYR A 1 92 ? -10.647 6.398 -12.922 1.00 34.53 92 TYR A O 1
ATOM 695 N N . ILE A 1 93 ? -9.692 5.079 -14.477 1.00 31.11 93 ILE A N 1
ATOM 696 C CA . ILE A 1 93 ? -8.751 6.032 -15.082 1.00 31.11 93 ILE A CA 1
ATOM 697 C C . ILE A 1 93 ? -8.981 5.927 -16.602 1.00 31.11 93 ILE A C 1
ATOM 699 O O . ILE A 1 93 ? -8.476 5.012 -17.249 1.00 31.11 93 ILE A O 1
ATOM 703 N N . GLY A 1 94 ? -9.819 6.808 -17.153 1.00 32.69 94 GLY A N 1
ATOM 704 C CA . GLY A 1 94 ? -10.232 6.886 -18.567 1.00 32.69 94 GLY A CA 1
ATOM 705 C C . GLY A 1 94 ? -11.483 7.768 -18.713 1.00 32.69 94 GLY A C 1
ATOM 706 O O . GLY A 1 94 ? -12.105 8.030 -17.698 1.00 32.69 94 GLY A O 1
ATOM 707 N N . ASP A 1 95 ? -11.834 8.275 -19.902 1.00 30.39 95 ASP A N 1
ATOM 708 C CA . ASP A 1 95 ? -13.004 9.164 -20.114 1.00 30.39 95 ASP A CA 1
ATOM 709 C C . ASP A 1 95 ? -14.299 8.386 -20.458 1.00 30.39 95 ASP A C 1
ATOM 711 O O . ASP A 1 95 ? -14.228 7.428 -21.240 1.00 30.39 95 ASP A O 1
ATOM 715 N N . PRO A 1 96 ? -15.481 8.805 -19.946 1.00 35.72 96 PRO A N 1
ATOM 716 C CA . PRO A 1 96 ? -16.762 8.114 -20.133 1.00 35.72 96 PRO A CA 1
ATOM 717 C C . PRO A 1 96 ? -17.304 8.186 -21.562 1.00 35.72 96 PRO A C 1
ATOM 719 O O . PRO A 1 96 ? -17.177 9.185 -22.269 1.00 35.72 96 PRO A O 1
ATOM 722 N N . SER A 1 97 ? -17.955 7.100 -21.978 1.00 37.06 97 SER A N 1
ATOM 723 C CA . SER A 1 97 ? -18.656 6.963 -23.253 1.00 37.06 97 SER A CA 1
ATOM 724 C C . SER A 1 97 ? -20.154 7.262 -23.102 1.00 37.06 97 SER A C 1
ATOM 726 O O . SER A 1 97 ? -20.731 7.113 -22.030 1.00 37.06 97 SER A O 1
ATOM 728 N N . GLY A 1 98 ? -20.837 7.608 -24.198 1.00 34.12 98 GLY A N 1
ATOM 729 C CA . GLY A 1 98 ? -22.281 7.914 -24.188 1.00 34.12 98 GLY A CA 1
ATOM 730 C C . GLY A 1 98 ? -23.215 6.744 -23.828 1.00 34.12 98 GLY A C 1
ATOM 731 O O . GLY A 1 98 ? -24.421 6.942 -23.718 1.00 34.12 98 GLY A O 1
ATOM 732 N N . VAL A 1 99 ? -22.689 5.528 -23.644 1.00 39.75 99 VAL A N 1
ATOM 733 C CA . VAL A 1 99 ? -23.442 4.374 -23.113 1.00 39.75 99 VAL A CA 1
ATOM 734 C C . VAL A 1 99 ? -23.521 4.435 -21.581 1.00 39.75 99 VAL A C 1
ATOM 736 O O . VAL A 1 99 ? -24.506 3.976 -21.003 1.00 39.75 99 VAL A O 1
ATOM 739 N N . ASP A 1 100 ? -22.543 5.077 -20.935 1.00 34.97 100 ASP A N 1
ATOM 740 C CA . ASP A 1 100 ? -22.421 5.168 -19.476 1.00 34.97 100 ASP A CA 1
ATOM 741 C C . ASP A 1 100 ? -23.524 6.044 -18.846 1.00 34.97 100 ASP A C 1
ATOM 743 O O . ASP A 1 100 ? -23.905 5.835 -17.695 1.00 34.97 100 ASP A O 1
ATOM 747 N N . GLU A 1 101 ? -24.128 6.960 -19.615 1.00 37.97 101 GLU A N 1
ATOM 748 C CA . GLU A 1 101 ? -25.278 7.768 -19.172 1.00 37.97 101 GLU A CA 1
ATOM 749 C C . GLU A 1 101 ? -26.611 6.993 -19.173 1.00 37.97 101 GLU A C 1
ATOM 751 O O . GLU A 1 101 ? -27.547 7.371 -18.467 1.00 37.97 101 GLU A O 1
ATOM 756 N N . ALA A 1 102 ? -26.721 5.891 -19.924 1.00 32.41 102 ALA A N 1
ATOM 757 C CA . ALA A 1 102 ? -27.992 5.187 -20.127 1.00 32.41 102 ALA A CA 1
ATOM 758 C C . ALA A 1 102 ? -28.290 4.086 -19.083 1.00 32.41 102 ALA A C 1
ATOM 760 O O . ALA A 1 102 ? -29.428 3.627 -18.993 1.00 32.41 102 ALA A O 1
ATOM 761 N N . VAL A 1 103 ? -27.304 3.664 -18.277 1.00 30.83 103 VAL A N 1
ATOM 762 C CA . VAL A 1 103 ? -27.379 2.455 -17.416 1.00 30.83 103 VAL A CA 1
ATOM 763 C C . VAL A 1 103 ? -27.724 2.766 -15.939 1.00 30.83 103 VAL A C 1
ATOM 765 O O . VAL A 1 103 ? -27.850 1.869 -15.109 1.00 30.83 103 VAL A O 1
ATOM 768 N N . CYS A 1 104 ? -27.963 4.030 -15.577 1.00 27.64 104 CYS A N 1
ATOM 769 C CA . CYS A 1 104 ? -28.211 4.484 -14.195 1.00 27.64 104 CYS A CA 1
ATOM 770 C C . CYS A 1 104 ? -29.605 4.146 -13.607 1.00 27.64 104 CYS A C 1
ATOM 772 O O . CYS A 1 104 ? -30.234 4.993 -12.974 1.00 27.64 104 CYS A O 1
ATOM 774 N N . THR A 1 105 ? -30.110 2.918 -13.764 1.00 28.23 105 THR A N 1
ATOM 775 C CA . THR A 1 105 ? -31.381 2.492 -13.143 1.00 28.23 105 THR A CA 1
ATOM 776 C C . THR A 1 105 ? -31.258 1.168 -12.369 1.00 28.23 105 THR A C 1
ATOM 778 O O . THR A 1 105 ? -31.420 0.090 -12.920 1.00 28.23 105 THR A O 1
ATOM 781 N N . TYR A 1 106 ? -31.054 1.309 -11.050 1.00 29.17 106 TYR A N 1
ATOM 782 C CA . TYR A 1 106 ? -31.338 0.362 -9.948 1.00 29.17 106 TYR A CA 1
ATOM 783 C C . TYR A 1 106 ? -30.377 -0.786 -9.605 1.00 29.17 106 TYR A C 1
ATOM 785 O O . TYR A 1 106 ? -30.231 -1.743 -10.357 1.00 29.17 106 TYR A O 1
ATOM 793 N N . ASP A 1 107 ? -29.812 -0.663 -8.386 1.00 33.00 107 ASP A N 1
ATOM 794 C CA . ASP A 1 107 ? -29.601 -1.636 -7.282 1.00 33.00 107 ASP A CA 1
ATOM 795 C C . ASP A 1 107 ? -28.231 -1.480 -6.589 1.00 33.00 107 ASP A C 1
ATOM 797 O O . ASP A 1 107 ? -27.160 -1.529 -7.195 1.00 33.00 107 ASP A O 1
ATOM 801 N N . TYR A 1 108 ? -28.288 -1.193 -5.294 1.00 39.34 108 TYR A N 1
ATOM 802 C CA . TYR A 1 108 ? -27.170 -0.851 -4.422 1.00 39.34 108 TYR A CA 1
ATOM 803 C C . TYR A 1 108 ? -26.682 -2.151 -3.765 1.00 39.34 108 TYR A C 1
ATOM 805 O O . TYR A 1 108 ? -27.214 -2.557 -2.733 1.00 39.34 108 TYR A O 1
ATOM 813 N N . GLU A 1 109 ? -25.738 -2.870 -4.383 1.00 42.53 109 GLU A N 1
ATOM 814 C CA . GLU A 1 109 ? -25.160 -4.062 -3.748 1.00 42.53 109 GLU A CA 1
ATOM 815 C C . GLU A 1 109 ? -24.349 -3.624 -2.517 1.00 42.53 109 GLU A C 1
ATOM 817 O O . GLU A 1 109 ? -23.323 -2.953 -2.637 1.00 42.53 109 GLU A O 1
ATOM 822 N N . ARG A 1 110 ? -24.822 -3.976 -1.312 1.00 49.94 110 ARG A N 1
ATOM 823 C CA . ARG A 1 110 ? -24.042 -3.802 -0.077 1.00 49.94 110 ARG A CA 1
ATOM 824 C C . ARG A 1 110 ? -22.780 -4.655 -0.209 1.00 49.94 110 ARG A C 1
ATOM 826 O O . ARG A 1 110 ? -22.870 -5.858 -0.430 1.00 49.94 110 ARG A O 1
ATOM 833 N N . ALA A 1 111 ? -21.609 -4.044 -0.076 1.00 50.34 111 ALA A N 1
ATOM 834 C CA . ALA A 1 111 ? -20.319 -4.669 -0.384 1.00 50.34 111 ALA A CA 1
ATOM 835 C C . ALA A 1 111 ? -19.787 -5.635 0.683 1.00 50.34 111 ALA A C 1
ATOM 837 O O . ALA A 1 111 ? -18.580 -5.827 0.830 1.00 50.34 111 ALA A O 1
ATOM 838 N N . GLU A 1 112 ? -20.684 -6.255 1.436 1.00 58.06 112 GLU A N 1
ATOM 839 C CA . GLU A 1 112 ? -20.349 -7.242 2.452 1.00 58.06 112 GLU A CA 1
ATOM 840 C C . GLU A 1 112 ? -20.130 -8.604 1.781 1.00 58.06 112 GLU A C 1
ATOM 842 O O . GLU A 1 112 ? -20.937 -9.527 1.902 1.00 58.06 112 GLU A O 1
ATOM 847 N N . VAL A 1 113 ? -19.039 -8.742 1.026 1.00 60.72 113 VAL A N 1
ATOM 848 C CA . VAL A 1 113 ? -18.624 -10.055 0.526 1.00 60.72 113 VAL A CA 1
ATOM 849 C C . VAL A 1 113 ? -17.950 -10.800 1.663 1.00 60.72 113 VAL A C 1
ATOM 851 O O . VAL A 1 113 ? -16.817 -10.506 2.039 1.00 60.72 113 VAL A O 1
ATOM 854 N N . ARG A 1 114 ? -18.659 -11.785 2.208 1.00 67.56 114 ARG A N 1
ATOM 855 C CA . ARG A 1 114 ? -18.089 -12.728 3.166 1.00 67.56 114 ARG A CA 1
ATOM 856 C C . ARG A 1 114 ? -17.459 -13.882 2.413 1.00 67.56 114 ARG A C 1
ATOM 858 O O . ARG A 1 114 ? -18.110 -14.525 1.589 1.00 67.56 114 ARG A O 1
ATOM 865 N N . PHE A 1 115 ? -16.200 -14.146 2.718 1.00 71.19 115 PHE A N 1
ATOM 866 C CA . PHE A 1 115 ? -15.506 -15.310 2.202 1.00 71.19 115 PHE A CA 1
ATOM 867 C C . PHE A 1 115 ? -15.657 -16.494 3.156 1.00 71.19 115 PHE A C 1
ATOM 869 O O . PHE A 1 115 ? -15.771 -16.289 4.368 1.00 71.19 115 PHE A O 1
ATOM 876 N N . PRO A 1 116 ? -15.637 -17.730 2.632 1.00 72.31 116 PRO A N 1
ATOM 877 C CA . PRO A 1 116 ? -15.512 -18.912 3.470 1.00 72.31 116 PRO A CA 1
ATOM 878 C C . PRO A 1 116 ? -14.269 -18.814 4.379 1.00 72.31 116 PRO A C 1
ATOM 880 O O . PRO A 1 116 ? -13.256 -18.275 3.921 1.00 72.31 116 PRO A O 1
ATOM 883 N N . PRO A 1 117 ? -14.305 -19.300 5.635 1.00 72.62 117 PRO A N 1
ATOM 884 C CA . PRO A 1 117 ? -13.192 -19.172 6.585 1.00 72.62 117 PRO A CA 1
ATOM 885 C C . PRO A 1 117 ? -11.843 -19.713 6.086 1.00 72.62 117 PRO A C 1
ATOM 887 O O . PRO A 1 117 ? -10.795 -19.242 6.522 1.00 72.62 117 PRO A O 1
ATOM 890 N N . GLU A 1 118 ? -11.872 -20.692 5.184 1.00 74.44 118 GLU A N 1
ATOM 891 C CA . GLU A 1 118 ? -10.711 -21.301 4.533 1.00 74.44 118 GLU A CA 1
ATOM 892 C C . GLU A 1 118 ? -10.091 -20.435 3.425 1.00 74.44 118 GLU A C 1
ATOM 894 O O . GLU A 1 118 ? -8.974 -20.702 2.986 1.00 74.44 118 GLU A O 1
ATOM 899 N N . SER A 1 119 ? -10.797 -19.400 2.963 1.00 77.56 119 SER A N 1
ATOM 900 C CA . SER A 1 119 ? -10.295 -18.496 1.933 1.00 77.56 119 SER A CA 1
ATOM 901 C C . SER A 1 119 ? -9.124 -17.659 2.462 1.00 77.56 119 SER A C 1
ATOM 903 O O . SER A 1 119 ? -9.255 -17.018 3.512 1.00 77.56 119 SER A O 1
ATOM 905 N N . PRO A 1 120 ? -8.021 -17.531 1.702 1.00 75.56 120 PRO A N 1
ATOM 906 C CA . PRO A 1 120 ? -6.956 -16.573 1.995 1.00 75.56 120 PRO A CA 1
ATOM 907 C C . PRO A 1 120 ? -7.449 -15.120 2.121 1.00 75.56 120 PRO A C 1
ATOM 909 O O . PRO A 1 120 ? -6.821 -14.326 2.812 1.00 75.56 120 PRO A O 1
ATOM 912 N N . LEU A 1 121 ? -8.593 -14.775 1.514 1.00 78.50 121 LEU A N 1
ATOM 913 C CA . LEU A 1 121 ? -9.229 -13.457 1.646 1.00 78.50 121 LEU A CA 1
ATOM 914 C C . LEU A 1 121 ? -10.059 -13.308 2.936 1.00 78.50 121 LEU A C 1
ATOM 916 O O . LEU A 1 121 ? -10.286 -12.199 3.406 1.00 78.50 121 LEU A O 1
ATOM 920 N N . ALA A 1 122 ? -10.509 -14.401 3.558 1.00 78.44 122 ALA A N 1
ATOM 921 C CA . ALA A 1 122 ? -11.124 -14.315 4.886 1.00 78.44 122 ALA A CA 1
ATOM 922 C C . ALA A 1 122 ? -10.066 -14.021 5.962 1.00 78.44 122 ALA A C 1
ATOM 924 O O . ALA A 1 122 ? -10.323 -13.278 6.911 1.00 78.44 122 ALA A O 1
ATOM 925 N N . ARG A 1 123 ? -8.870 -14.606 5.800 1.00 78.81 123 ARG A N 1
ATOM 926 C CA . ARG A 1 123 ? -7.756 -14.556 6.759 1.00 78.81 123 ARG A CA 1
ATOM 927 C C . ARG A 1 123 ? -6.438 -14.208 6.042 1.00 78.81 123 ARG A C 1
ATOM 929 O O . ARG A 1 123 ? -5.594 -15.092 5.846 1.00 78.81 123 ARG A O 1
ATOM 936 N N . PRO A 1 124 ? -6.247 -12.929 5.659 1.00 76.00 124 PRO A N 1
ATOM 937 C CA . PRO A 1 124 ? -5.114 -12.501 4.832 1.00 76.00 124 PRO A CA 1
ATOM 938 C C . PRO A 1 124 ? -3.755 -12.556 5.541 1.00 76.00 124 PRO A C 1
ATOM 940 O O . PRO A 1 124 ? -2.723 -12.470 4.882 1.00 76.00 124 PRO A O 1
ATOM 943 N N . TYR A 1 125 ? -3.732 -12.741 6.862 1.00 80.25 125 TYR A N 1
ATOM 944 C CA . TYR A 1 125 ? -2.514 -12.792 7.667 1.00 80.25 125 TYR A CA 1
ATOM 945 C C . TYR A 1 125 ? -2.276 -14.212 8.191 1.00 80.25 125 TYR A C 1
ATOM 947 O O . TYR A 1 125 ? -3.147 -14.796 8.840 1.00 80.25 125 TYR A O 1
ATOM 955 N N . SER A 1 126 ? -1.102 -14.786 7.916 1.00 75.00 126 SER A N 1
ATOM 956 C CA . SER A 1 126 ? -0.800 -16.181 8.263 1.00 75.00 126 SER A CA 1
ATOM 957 C C . SER A 1 126 ? -0.723 -16.431 9.772 1.00 75.00 126 SER A C 1
ATOM 959 O O . SER A 1 126 ? -1.119 -17.499 10.229 1.00 75.00 126 SER A O 1
ATOM 961 N N . TRP A 1 127 ? -0.330 -15.427 10.557 1.00 78.19 127 TRP A N 1
ATOM 962 C CA . TRP A 1 127 ? -0.214 -15.496 12.019 1.00 78.19 127 TRP A CA 1
ATOM 963 C C . TRP A 1 127 ? -1.552 -15.440 12.786 1.00 78.19 127 TRP A C 1
ATOM 965 O O . TRP A 1 127 ? -1.558 -15.613 14.000 1.00 78.19 127 TRP A O 1
ATOM 975 N N . VAL A 1 128 ? -2.689 -15.260 12.102 1.00 74.06 128 VAL A N 1
ATOM 976 C CA . VAL A 1 128 ? -4.050 -15.382 12.682 1.00 74.06 128 VAL A CA 1
ATOM 977 C C . VAL A 1 128 ? -4.859 -16.534 12.078 1.00 74.06 128 VAL A C 1
ATOM 979 O O . VAL A 1 128 ? -6.074 -16.632 12.264 1.00 74.06 128 VAL A O 1
ATOM 982 N N . ARG A 1 129 ? -4.204 -17.452 11.356 1.00 65.06 129 ARG A N 1
ATOM 983 C CA . ARG A 1 129 ? -4.841 -18.679 10.860 1.00 65.06 129 ARG A CA 1
ATOM 984 C C . ARG A 1 129 ? -4.929 -19.701 12.007 1.00 65.06 129 ARG A C 1
ATOM 986 O O . ARG A 1 129 ? -3.943 -20.342 12.333 1.00 65.06 129 ARG A O 1
ATOM 993 N N . GLY A 1 130 ? -6.107 -19.841 12.623 1.00 59.12 130 GLY A N 1
ATOM 994 C CA . GLY A 1 130 ? -6.378 -20.828 13.684 1.00 59.12 130 GLY A CA 1
ATOM 995 C C . GLY A 1 130 ? -7.826 -20.783 14.194 1.00 59.12 130 GLY A C 1
ATOM 996 O O . GLY A 1 130 ? -8.599 -19.923 13.767 1.00 59.12 130 GLY A O 1
ATOM 997 N N . GLU A 1 131 ? -8.222 -21.720 15.062 1.00 56.50 131 GLU A N 1
ATOM 998 C CA . GLU A 1 131 ? -9.552 -21.729 15.715 1.00 56.50 131 GLU A CA 1
ATOM 999 C C . GLU A 1 131 ? -9.628 -20.769 16.919 1.00 56.50 131 GLU A C 1
ATOM 1001 O O . GLU A 1 131 ? -10.716 -20.373 17.326 1.00 56.50 131 GLU A O 1
ATOM 1006 N N . ASP A 1 132 ? -8.477 -20.334 17.438 1.00 67.56 132 ASP A N 1
ATOM 1007 C CA . ASP A 1 132 ? -8.367 -19.599 18.706 1.00 67.56 132 ASP A CA 1
ATOM 1008 C C . ASP A 1 132 ? -8.429 -18.063 18.572 1.00 67.56 132 ASP A C 1
ATOM 1010 O O . ASP A 1 132 ? -8.328 -17.343 19.568 1.00 67.56 132 ASP A O 1
ATOM 1014 N N . CYS A 1 133 ? -8.567 -17.534 17.353 1.00 72.50 133 CYS A N 1
ATOM 1015 C CA . CYS A 1 133 ? -8.690 -16.099 17.080 1.00 72.50 133 CYS A CA 1
ATOM 1016 C C . CYS A 1 133 ? -9.889 -15.838 16.169 1.00 72.50 133 CYS A C 1
ATOM 1018 O O . CYS A 1 133 ? -9.984 -16.385 15.066 1.00 72.50 133 CYS A O 1
ATOM 1020 N N . ALA A 1 134 ? -10.791 -14.961 16.609 1.00 78.00 134 ALA A N 1
ATOM 1021 C CA . ALA A 1 134 ? -11.851 -14.457 15.754 1.00 78.00 134 ALA A CA 1
ATOM 1022 C C . ALA A 1 134 ? -11.268 -13.357 14.861 1.00 78.00 134 ALA A C 1
ATOM 1024 O O . ALA A 1 134 ? -10.800 -12.328 15.358 1.00 78.00 134 ALA A O 1
ATOM 1025 N N . VAL A 1 135 ? -11.288 -13.604 13.550 1.00 81.75 135 VAL A N 1
ATOM 1026 C CA . VAL A 1 135 ? -10.862 -12.654 12.520 1.00 81.75 135 VAL A CA 1
ATOM 1027 C C . VAL A 1 135 ? -12.059 -12.303 11.658 1.00 81.75 135 VAL A C 1
ATOM 1029 O O . VAL A 1 135 ? -12.674 -13.191 11.064 1.00 81.75 135 VAL A O 1
ATOM 1032 N N . GLU A 1 136 ? -12.352 -11.014 11.558 1.00 83.69 136 GLU A N 1
ATOM 1033 C CA . GLU A 1 136 ? -13.306 -10.492 10.586 1.00 83.69 136 GLU A CA 1
ATOM 1034 C C . GLU A 1 136 ? -12.610 -9.486 9.677 1.00 83.69 136 GLU A C 1
ATOM 1036 O O . GLU A 1 136 ? -11.986 -8.539 10.155 1.00 83.69 136 GLU A O 1
ATOM 1041 N N . THR A 1 137 ? -12.695 -9.722 8.368 1.00 86.00 137 THR A N 1
ATOM 1042 C CA . THR A 1 137 ? -12.012 -8.923 7.349 1.00 86.00 137 THR A CA 1
ATOM 1043 C C . THR A 1 137 ? -13.036 -8.237 6.457 1.00 86.00 137 THR A C 1
ATOM 1045 O O . THR A 1 137 ? -13.901 -8.890 5.873 1.00 86.00 137 THR A O 1
ATOM 1048 N N . TRP A 1 138 ? -12.893 -6.925 6.299 1.00 85.88 138 TRP A N 1
ATOM 1049 C CA . TRP A 1 138 ? -13.615 -6.124 5.317 1.00 85.88 138 TRP A CA 1
ATOM 1050 C C . TRP A 1 138 ? -12.649 -5.569 4.288 1.00 85.88 138 TRP A C 1
ATOM 1052 O O . TRP A 1 138 ? -11.525 -5.185 4.612 1.00 85.88 138 TRP A O 1
ATOM 1062 N N . TYR A 1 139 ? -13.127 -5.457 3.056 1.00 83.38 139 TYR A N 1
ATOM 1063 C CA . TYR A 1 139 ? -12.361 -4.902 1.957 1.00 83.38 139 TYR A CA 1
ATOM 1064 C C . TYR A 1 139 ? -12.949 -3.577 1.482 1.00 83.38 139 TYR A C 1
ATOM 1066 O O . TYR A 1 139 ? -14.162 -3.398 1.371 1.00 83.38 139 TYR A O 1
ATOM 1074 N N . ALA A 1 140 ? -12.053 -2.657 1.165 1.00 82.12 140 ALA A N 1
ATOM 1075 C CA . ALA A 1 140 ? -12.335 -1.347 0.616 1.00 82.12 140 ALA A CA 1
ATOM 1076 C C . ALA A 1 140 ? -11.605 -1.179 -0.719 1.00 82.12 140 ALA A C 1
ATOM 1078 O O . ALA A 1 140 ? -10.639 -1.875 -1.027 1.00 82.12 140 ALA A O 1
ATOM 1079 N N . ARG A 1 141 ? -12.030 -0.200 -1.509 1.00 77.38 141 ARG A N 1
ATOM 1080 C CA . ARG A 1 141 ? -11.475 0.114 -2.827 1.00 77.38 141 ARG A CA 1
ATOM 1081 C C . ARG A 1 141 ? -10.000 0.536 -2.794 1.00 77.38 141 ARG A C 1
ATOM 1083 O O . ARG A 1 141 ? -9.337 0.492 -3.818 1.00 77.38 141 ARG A O 1
ATOM 1090 N N . ASN A 1 142 ? -9.481 0.997 -1.661 1.00 79.44 142 ASN A N 1
ATOM 1091 C CA . ASN A 1 142 ? -8.058 1.271 -1.432 1.00 79.44 142 ASN A CA 1
ATOM 1092 C C . ASN A 1 142 ? -7.796 1.443 0.079 1.00 79.44 142 ASN A C 1
ATOM 1094 O O . ASN A 1 142 ? -8.737 1.470 0.877 1.00 79.44 142 ASN A O 1
ATOM 1098 N N . GLY A 1 143 ? -6.528 1.571 0.481 1.00 83.12 143 GLY A N 1
ATOM 1099 C CA . GLY A 1 143 ? -6.165 1.779 1.889 1.00 83.12 143 GLY A CA 1
ATOM 1100 C C . GLY A 1 143 ? -6.760 3.052 2.506 1.00 83.12 143 GLY A C 1
ATOM 1101 O O . GLY A 1 143 ? -7.272 3.009 3.620 1.00 83.12 143 GLY A O 1
ATOM 1102 N N . MET A 1 144 ? -6.794 4.168 1.770 1.00 84.00 144 MET A N 1
ATOM 1103 C CA . MET A 1 144 ? -7.362 5.432 2.269 1.00 84.00 144 MET A CA 1
ATOM 1104 C C . MET A 1 144 ? -8.865 5.332 2.523 1.00 84.00 144 MET A C 1
ATOM 1106 O O . MET A 1 144 ? -9.373 5.851 3.513 1.00 84.00 144 MET A O 1
ATOM 1110 N N . SER A 1 145 ? -9.575 4.617 1.658 1.00 84.38 145 SER A N 1
ATOM 1111 C CA . SER A 1 145 ? -10.979 4.256 1.806 1.00 84.38 145 SER A CA 1
ATOM 1112 C C . SER A 1 145 ? -11.221 3.426 3.072 1.00 84.38 145 SER A C 1
ATOM 1114 O O . SER A 1 145 ? -12.166 3.708 3.807 1.00 84.38 145 SER A O 1
ATOM 1116 N N . ALA A 1 146 ? -10.343 2.463 3.370 1.00 86.38 146 ALA A N 1
ATOM 1117 C CA . ALA A 1 146 ? -10.405 1.676 4.601 1.00 86.38 146 ALA A CA 1
ATOM 1118 C C . ALA A 1 146 ? -10.192 2.547 5.857 1.00 86.38 146 ALA A C 1
ATOM 1120 O O . ALA A 1 146 ? -11.006 2.497 6.781 1.00 86.38 146 ALA A O 1
ATOM 1121 N N . ILE A 1 147 ? -9.160 3.403 5.862 1.00 88.94 147 ILE A N 1
ATOM 1122 C CA . ILE A 1 147 ? -8.874 4.340 6.966 1.00 88.94 147 ILE A CA 1
ATOM 1123 C C . ILE A 1 147 ? -10.033 5.332 7.155 1.00 88.94 147 ILE A C 1
ATOM 1125 O O . ILE A 1 147 ? -10.443 5.605 8.281 1.00 88.94 147 ILE A O 1
ATOM 1129 N N . THR A 1 148 ? -10.603 5.845 6.063 1.00 87.94 148 THR A N 1
ATOM 1130 C CA . THR A 1 148 ? -11.728 6.794 6.100 1.00 87.94 148 THR A CA 1
ATOM 1131 C C . THR A 1 148 ? -12.974 6.158 6.709 1.00 87.94 148 THR A C 1
ATOM 1133 O O . THR A 1 148 ? -13.595 6.748 7.593 1.00 87.94 148 THR A O 1
ATOM 1136 N N . ALA A 1 149 ? -13.335 4.945 6.279 1.00 86.94 149 ALA A N 1
ATOM 1137 C CA . ALA A 1 149 ? -14.475 4.226 6.842 1.00 86.94 149 ALA A CA 1
ATOM 1138 C C . ALA A 1 149 ? -14.273 3.926 8.334 1.00 86.94 149 ALA A C 1
ATOM 1140 O O . ALA A 1 149 ? -15.202 4.082 9.129 1.00 86.94 149 ALA A O 1
ATOM 1141 N N . TRP A 1 150 ? -13.042 3.580 8.728 1.00 88.62 150 TRP A N 1
ATOM 1142 C CA . TRP A 1 150 ? -12.684 3.398 10.132 1.00 88.62 150 TRP A CA 1
ATOM 1143 C C . TRP A 1 150 ? -12.872 4.700 10.923 1.00 88.62 150 TRP A C 1
ATOM 1145 O O . TRP A 1 150 ? -13.574 4.697 11.931 1.00 88.62 150 TRP A O 1
ATOM 1155 N N . LEU A 1 151 ? -12.347 5.829 10.438 1.00 88.06 151 LEU A N 1
ATOM 1156 C CA . LEU A 1 151 ? -12.501 7.135 11.091 1.00 88.06 151 LEU A CA 1
ATOM 1157 C C . LEU A 1 151 ? -13.970 7.538 11.271 1.00 88.06 151 LEU A C 1
ATOM 1159 O O . LEU A 1 151 ? -14.335 8.048 12.329 1.00 88.06 151 LEU A O 1
ATOM 1163 N N . ILE A 1 152 ? -14.820 7.292 10.270 1.00 87.62 152 ILE A N 1
ATOM 1164 C CA . ILE A 1 152 ? -16.264 7.561 10.356 1.00 87.62 152 ILE A CA 1
ATOM 1165 C C . ILE A 1 152 ? -16.914 6.690 11.437 1.00 87.62 152 ILE A C 1
ATOM 1167 O O . ILE A 1 152 ? -17.702 7.199 12.239 1.00 87.62 152 ILE A O 1
ATOM 1171 N N . ALA A 1 153 ? -16.570 5.400 11.494 1.00 86.69 153 ALA A N 1
ATOM 1172 C CA . ALA A 1 153 ? -17.070 4.495 12.524 1.00 86.69 153 ALA A CA 1
ATOM 1173 C C . ALA A 1 153 ? -16.654 4.959 13.932 1.00 86.69 153 ALA A C 1
ATOM 1175 O O . ALA A 1 153 ? -17.499 5.059 14.823 1.00 86.69 153 ALA A O 1
ATOM 1176 N N . VAL A 1 154 ? -15.389 5.354 14.114 1.00 85.94 154 VAL A N 1
ATOM 1177 C CA . VAL A 1 154 ? -14.881 5.899 15.384 1.00 85.94 154 VAL A CA 1
ATOM 1178 C C . VAL A 1 154 ? -15.581 7.201 15.766 1.00 85.94 154 VAL A C 1
ATOM 1180 O O . VAL A 1 154 ? -16.017 7.353 16.906 1.00 85.94 154 VAL A O 1
ATOM 1183 N N . ALA A 1 155 ? -15.746 8.131 14.825 1.00 86.75 155 ALA A N 1
ATOM 1184 C CA . ALA A 1 155 ? -16.458 9.382 15.063 1.00 86.75 155 ALA A CA 1
ATOM 1185 C C . ALA A 1 155 ? -17.917 9.139 15.481 1.00 86.75 155 ALA A C 1
ATOM 1187 O O . ALA A 1 155 ? -18.434 9.790 16.393 1.00 86.75 155 ALA A O 1
ATOM 1188 N N . ARG A 1 156 ? -18.584 8.158 14.860 1.00 86.75 156 ARG A N 1
ATOM 1189 C CA . ARG A 1 156 ? -19.941 7.763 15.241 1.00 86.75 156 ARG A CA 1
ATOM 1190 C C . ARG A 1 156 ? -19.985 7.203 16.661 1.00 86.75 156 ARG A C 1
ATOM 1192 O O . ARG A 1 156 ? -20.850 7.603 17.438 1.00 86.75 156 ARG A O 1
ATOM 1199 N N . MET A 1 157 ? -19.042 6.334 17.017 1.00 84.19 157 MET A N 1
ATOM 1200 C CA . MET A 1 157 ? -18.928 5.800 18.377 1.00 84.19 157 MET A CA 1
ATOM 1201 C C . MET A 1 157 ? -18.665 6.901 19.411 1.00 84.19 157 MET A C 1
ATOM 1203 O O . MET A 1 157 ? -19.291 6.906 20.470 1.00 84.19 157 MET A O 1
ATOM 1207 N N . ALA A 1 158 ? -17.789 7.860 19.097 1.00 83.56 158 ALA A N 1
ATOM 1208 C CA . ALA A 1 158 ? -17.519 9.027 19.936 1.00 83.56 158 ALA A CA 1
ATOM 1209 C C . ALA A 1 158 ? -18.796 9.852 20.171 1.00 83.56 158 ALA A C 1
ATOM 1211 O O . ALA A 1 158 ? -19.152 10.180 21.305 1.00 83.56 158 ALA A O 1
ATOM 1212 N N . SER A 1 159 ? -19.542 10.113 19.093 1.00 85.31 159 SER A N 1
ATOM 1213 C CA . SER A 1 159 ? -20.811 10.837 19.145 1.00 85.31 159 SER A CA 1
ATOM 1214 C C . SER A 1 159 ? -21.851 10.137 20.024 1.00 85.31 159 SER A C 1
ATOM 1216 O O . SER A 1 159 ? -22.500 10.808 20.825 1.00 85.31 159 SER A O 1
ATOM 1218 N N . GLU A 1 160 ? -21.988 8.810 19.939 1.00 85.44 160 GLU A N 1
ATOM 1219 C CA . GLU A 1 160 ? -22.924 8.048 20.783 1.00 85.44 160 GLU A CA 1
ATOM 1220 C C . GLU A 1 160 ? -22.522 8.030 22.260 1.00 85.44 160 GLU A C 1
ATOM 1222 O O . GLU A 1 160 ? -23.388 8.025 23.135 1.00 85.44 160 GLU A O 1
ATOM 1227 N N . ARG A 1 161 ? -21.218 8.087 22.547 1.00 81.00 161 ARG A N 1
ATOM 1228 C CA . ARG A 1 161 ? -20.686 8.241 23.909 1.00 81.00 161 ARG A CA 1
ATOM 1229 C C . ARG A 1 161 ? -20.823 9.674 24.441 1.00 81.00 161 ARG A C 1
ATOM 1231 O O . ARG A 1 161 ? -20.591 9.899 25.625 1.00 81.00 161 ARG A O 1
ATOM 1238 N N . GLY A 1 162 ? -21.182 10.639 23.591 1.00 84.19 162 GLY A N 1
ATOM 1239 C CA . GLY A 1 162 ? -21.336 12.047 23.961 1.00 84.19 162 GLY A CA 1
ATOM 1240 C C . GLY A 1 162 ? -20.025 12.745 24.332 1.00 84.19 162 GLY A C 1
ATOM 1241 O O . GLY A 1 162 ? -20.060 13.778 24.999 1.00 84.19 162 GLY A O 1
ATOM 1242 N N . ARG A 1 163 ? -18.873 12.195 23.928 1.00 82.62 163 ARG A N 1
ATOM 1243 C CA . ARG A 1 163 ? -17.544 12.734 24.246 1.00 82.62 163 ARG A CA 1
ATOM 1244 C C . ARG A 1 163 ? -16.561 12.521 23.095 1.00 82.62 163 ARG A C 1
ATOM 1246 O O . ARG A 1 163 ? -16.708 11.538 22.369 1.00 82.62 163 ARG A O 1
ATOM 1253 N N . PRO A 1 164 ? -15.561 13.404 22.924 1.00 84.69 164 PRO A N 1
ATOM 1254 C CA . PRO A 1 164 ? -14.541 13.200 21.911 1.00 84.69 164 PRO A CA 1
ATOM 1255 C C . PRO A 1 164 ? -13.759 11.906 22.147 1.00 84.69 164 PRO A C 1
ATOM 1257 O O . PRO A 1 164 ? -13.490 11.544 23.292 1.00 84.69 164 PRO A O 1
ATOM 1260 N N . HIS A 1 165 ? -13.371 11.231 21.070 1.00 89.19 165 HIS A N 1
ATOM 1261 C CA . HIS A 1 165 ? -12.509 10.056 21.135 1.00 89.19 165 HIS A CA 1
ATOM 1262 C C . HIS A 1 165 ? -11.052 10.445 20.913 1.00 89.19 165 HIS A C 1
ATOM 1264 O O . HIS A 1 165 ? -10.741 11.151 19.953 1.00 89.19 165 HIS A O 1
ATOM 1270 N N . LEU A 1 166 ? -10.164 9.985 21.792 1.00 91.25 166 LEU A N 1
ATOM 1271 C CA . LEU A 1 166 ? -8.734 10.261 21.705 1.00 91.25 166 LEU A CA 1
ATOM 1272 C C . LEU A 1 166 ? -8.017 9.144 20.938 1.00 91.25 166 LEU A C 1
ATOM 1274 O O . LEU A 1 166 ? -8.068 7.974 21.317 1.00 91.25 166 LEU A O 1
ATOM 1278 N N . VAL A 1 167 ? -7.314 9.533 19.877 1.00 92.44 167 VAL A N 1
ATOM 1279 C CA . VAL A 1 167 ? -6.397 8.693 19.110 1.00 92.44 167 VAL A CA 1
ATOM 1280 C C . VAL A 1 167 ? -4.969 9.133 19.410 1.00 92.44 167 VAL A C 1
ATOM 1282 O O . VAL A 1 167 ? -4.593 10.280 19.155 1.00 92.44 167 VAL A O 1
ATOM 1285 N N . LEU A 1 168 ? -4.172 8.218 19.949 1.00 94.62 168 LEU A N 1
ATOM 1286 C CA . LEU A 1 168 ? -2.735 8.384 20.137 1.00 94.62 168 LEU A CA 1
ATOM 1287 C C . LEU A 1 168 ? -2.021 7.702 18.979 1.00 94.62 168 LEU A C 1
ATOM 1289 O O . LEU A 1 168 ? -2.334 6.557 18.669 1.00 94.62 168 LEU A O 1
ATOM 1293 N N . THR A 1 169 ? -1.078 8.378 18.339 1.00 93.94 169 THR A N 1
ATOM 1294 C CA . THR A 1 169 ? -0.408 7.841 17.152 1.00 93.94 169 THR A CA 1
ATOM 1295 C C . THR A 1 169 ? 1.086 8.099 17.160 1.00 93.94 169 THR A C 1
ATOM 1297 O O . THR A 1 169 ? 1.534 9.087 17.742 1.00 93.94 169 THR A O 1
ATOM 1300 N N . ASN A 1 170 ? 1.857 7.248 16.482 1.00 91.31 170 ASN A N 1
ATOM 1301 C CA . ASN A 1 170 ? 3.198 7.627 16.038 1.00 91.31 170 ASN A CA 1
ATOM 1302 C C . ASN A 1 170 ? 3.091 8.669 14.905 1.00 91.31 170 ASN A C 1
ATOM 1304 O O . ASN A 1 170 ? 2.014 9.201 14.600 1.00 91.31 170 ASN A O 1
ATOM 1308 N N . ARG A 1 171 ? 4.213 8.983 14.259 1.00 83.06 171 ARG A N 1
ATOM 1309 C CA . ARG A 1 171 ? 4.186 9.748 13.007 1.00 83.06 171 ARG A CA 1
ATOM 1310 C C . ARG A 1 171 ? 3.371 8.993 11.958 1.00 83.06 171 ARG A C 1
ATOM 1312 O O . ARG A 1 171 ? 3.359 7.771 11.946 1.00 83.06 171 ARG A O 1
ATOM 1319 N N . LEU A 1 172 ? 2.739 9.728 11.050 1.00 82.62 172 LEU A N 1
ATOM 1320 C CA . LEU A 1 172 ? 1.810 9.161 10.078 1.00 82.62 172 LEU A CA 1
ATOM 1321 C C . LEU A 1 172 ? 2.310 9.319 8.640 1.00 82.62 172 LEU A C 1
ATOM 1323 O O . LEU A 1 172 ? 3.109 10.206 8.308 1.00 82.62 172 LEU A O 1
ATOM 1327 N N . TYR A 1 173 ? 1.786 8.469 7.769 1.00 77.06 173 TYR A N 1
ATOM 1328 C CA . TYR A 1 173 ? 1.733 8.696 6.338 1.00 77.06 173 TYR A CA 1
ATOM 1329 C C . TYR A 1 173 ? 1.005 10.011 6.038 1.00 77.06 173 TYR A C 1
ATOM 1331 O O . TYR A 1 173 ? 0.004 10.335 6.676 1.00 77.06 173 TYR A O 1
ATOM 1339 N N . HIS A 1 174 ? 1.489 10.788 5.069 1.00 74.00 174 HIS A N 1
ATOM 1340 C CA . HIS A 1 174 ? 0.985 12.145 4.867 1.00 74.00 174 HIS A CA 1
ATOM 1341 C C . HIS A 1 174 ? -0.522 12.202 4.566 1.00 74.00 174 HIS A C 1
ATOM 1343 O O . HIS A 1 174 ? -1.251 12.940 5.223 1.00 74.00 174 HIS A O 1
ATOM 1349 N N . GLU A 1 175 ? -1.025 11.418 3.613 1.00 77.62 175 GLU A N 1
ATOM 1350 C CA . GLU A 1 175 ? -2.454 11.471 3.294 1.00 77.62 175 GLU A CA 1
ATOM 1351 C C . GLU A 1 175 ? -3.314 10.965 4.467 1.00 77.62 175 GLU A C 1
ATOM 1353 O O . GLU A 1 175 ? -4.444 11.422 4.654 1.00 77.62 175 GLU A O 1
ATOM 1358 N N . THR A 1 176 ? -2.758 10.098 5.321 1.00 83.38 176 THR A N 1
ATOM 1359 C CA . THR A 1 176 ? -3.363 9.721 6.605 1.00 83.38 176 THR A CA 1
ATOM 1360 C C . THR A 1 176 ? -3.427 10.933 7.545 1.00 83.38 176 THR A C 1
ATOM 1362 O O . THR A 1 176 ? -4.453 11.156 8.185 1.00 83.38 176 THR A O 1
ATOM 1365 N N . GLU A 1 177 ? -2.405 11.797 7.578 1.00 81.62 177 GLU A N 1
ATOM 1366 C CA . GLU A 1 177 ? -2.445 13.064 8.328 1.00 81.62 177 GLU A CA 1
ATOM 1367 C C . GLU A 1 177 ? -3.545 14.012 7.855 1.00 81.62 177 GLU A C 1
ATOM 1369 O O . GLU A 1 177 ? -4.219 14.605 8.701 1.00 81.62 177 GLU A O 1
ATOM 1374 N N . ILE A 1 178 ? -3.758 14.136 6.538 1.00 80.19 178 ILE A N 1
ATOM 1375 C CA . ILE A 1 178 ? -4.861 14.938 5.984 1.00 80.19 178 ILE A CA 1
ATOM 1376 C C . ILE A 1 178 ? -6.197 14.406 6.517 1.00 80.19 178 ILE A C 1
ATOM 1378 O O . ILE A 1 178 ? -7.013 15.180 7.028 1.00 80.19 178 ILE A O 1
ATOM 1382 N N . LEU A 1 179 ? -6.416 13.086 6.457 1.00 81.81 179 LEU A N 1
ATOM 1383 C CA . LEU A 1 179 ? -7.636 12.469 6.988 1.00 81.81 179 LEU A CA 1
ATOM 1384 C C . LEU A 1 179 ? -7.832 12.776 8.476 1.00 81.81 179 LEU A C 1
ATOM 1386 O O . LEU A 1 179 ? -8.921 13.180 8.883 1.00 81.81 179 LEU A O 1
ATOM 1390 N N . PHE A 1 180 ? -6.786 12.634 9.291 1.00 83.31 180 PHE A N 1
ATOM 1391 C CA . PHE A 1 180 ? -6.861 12.932 10.721 1.00 83.31 180 PHE A CA 1
ATOM 1392 C C . PHE A 1 180 ? -7.077 14.424 11.013 1.00 83.31 180 PHE A C 1
ATOM 1394 O O . PHE A 1 180 ? -7.750 14.760 11.990 1.00 83.31 180 PHE A O 1
ATOM 1401 N N . HIS A 1 181 ? -6.565 15.328 10.172 1.00 78.50 181 HIS A N 1
ATOM 1402 C CA . HIS A 1 181 ? -6.864 16.755 10.275 1.00 78.50 181 HIS A CA 1
ATOM 1403 C C . HIS A 1 181 ? -8.355 17.026 10.035 1.00 78.50 181 HIS A C 1
ATOM 1405 O O . HIS A 1 181 ? -8.983 17.730 10.827 1.00 78.50 181 HIS A O 1
ATOM 1411 N N . MET A 1 182 ? -8.945 16.406 9.008 1.00 74.56 182 MET A N 1
ATOM 1412 C CA . MET A 1 182 ? -10.382 16.506 8.727 1.00 74.56 182 MET A CA 1
ATOM 1413 C C . MET A 1 182 ? -11.240 15.848 9.821 1.00 74.56 182 MET A C 1
ATOM 1415 O O . MET A 1 182 ? -12.290 16.377 10.190 1.00 74.56 182 MET A O 1
ATOM 1419 N N . ALA A 1 183 ? -10.778 14.735 10.402 1.00 73.00 183 ALA A N 1
ATOM 1420 C CA . ALA A 1 183 ? -11.488 14.004 11.454 1.00 73.00 183 ALA A CA 1
ATOM 1421 C C . ALA A 1 183 ? -11.680 14.815 12.751 1.00 73.00 183 ALA A C 1
ATOM 1423 O O . ALA A 1 183 ? -12.626 14.552 13.499 1.00 73.00 183 ALA A O 1
ATOM 1424 N N . ARG A 1 184 ? -10.863 15.856 12.990 1.00 69.50 184 ARG A N 1
ATOM 1425 C CA . ARG A 1 184 ? -11.033 16.788 14.126 1.00 69.50 184 ARG A CA 1
ATOM 1426 C C . ARG A 1 184 ? -12.410 17.443 14.168 1.00 69.50 184 ARG A C 1
ATOM 1428 O O . ARG A 1 184 ? -12.901 17.765 15.246 1.00 69.50 184 ARG A O 1
ATOM 1435 N N . LEU A 1 185 ? -13.058 17.592 13.013 1.00 64.12 185 LEU A N 1
ATOM 1436 C CA . LEU A 1 185 ? -14.410 18.143 12.907 1.00 64.12 185 LEU A CA 1
ATOM 1437 C C . LEU A 1 185 ? -15.499 17.190 13.429 1.00 64.12 185 LEU A C 1
ATOM 1439 O O . LEU A 1 185 ? -16.640 17.608 13.601 1.00 64.12 185 LEU A O 1
ATOM 1443 N N . SER A 1 186 ? -15.157 15.929 13.706 1.00 71.94 186 SER A N 1
ATOM 1444 C CA . SER A 1 186 ? -16.106 14.856 14.035 1.00 71.94 186 SER A CA 1
ATOM 1445 C C . SER A 1 186 ? -15.928 14.302 15.454 1.00 71.94 186 SER A C 1
ATOM 1447 O O . SER A 1 186 ? -16.275 13.156 15.725 1.00 71.94 186 SER A O 1
ATOM 1449 N N . GLY A 1 187 ? -15.365 15.099 16.370 1.00 81.19 187 GLY A N 1
ATOM 1450 C CA . GLY A 1 187 ? -15.149 14.675 17.756 1.00 81.19 187 GLY A CA 1
ATOM 1451 C C . GLY A 1 187 ? -14.028 13.647 17.920 1.00 81.19 187 GLY A C 1
ATOM 1452 O O . GLY A 1 187 ? -14.014 12.927 18.909 1.00 81.19 187 GLY A O 1
ATOM 1453 N N . VAL A 1 188 ? -13.086 13.569 16.978 1.00 86.31 188 VAL A N 1
ATOM 1454 C CA . VAL A 1 188 ? -11.874 12.749 17.105 1.00 86.31 188 VAL A CA 1
ATOM 1455 C C . VAL A 1 188 ? -10.688 13.668 17.382 1.00 86.31 188 VAL A C 1
ATOM 1457 O O . VAL A 1 188 ? -10.389 14.571 16.602 1.00 86.31 188 VAL A O 1
ATOM 1460 N N . VAL A 1 189 ? -10.008 13.456 18.504 1.00 87.75 189 VAL A N 1
ATOM 1461 C CA . VAL A 1 189 ? -8.809 14.203 18.898 1.00 87.75 189 VAL A CA 1
ATOM 1462 C C . VAL A 1 189 ? -7.596 13.325 18.644 1.00 87.75 189 VAL A C 1
ATOM 1464 O O . VAL A 1 189 ? -7.583 12.166 19.034 1.00 87.75 189 VAL A O 1
ATOM 1467 N N . VAL A 1 190 ? -6.575 13.872 17.987 1.00 88.56 190 VAL A N 1
ATOM 1468 C CA . VAL A 1 190 ? -5.401 13.107 17.544 1.00 88.56 190 VAL A CA 1
ATOM 1469 C C . VAL A 1 190 ? -4.150 13.710 18.150 1.00 88.56 190 VAL A C 1
ATOM 1471 O O . VAL A 1 190 ? -3.847 14.881 17.884 1.00 88.56 190 VAL A O 1
ATOM 1474 N N . HIS A 1 191 ? -3.429 12.917 18.938 1.00 91.06 191 HIS A N 1
ATOM 1475 C CA . HIS A 1 191 ? -2.142 13.276 19.524 1.00 91.06 191 HIS A CA 1
ATOM 1476 C C . HIS A 1 191 ? -1.040 12.425 18.895 1.00 91.06 191 HIS A C 1
ATOM 1478 O O . HIS A 1 191 ? -1.088 11.198 18.937 1.00 91.06 191 HIS A O 1
ATOM 1484 N N . LYS A 1 192 ? -0.058 13.098 18.290 1.00 90.31 192 LYS A N 1
ATOM 1485 C CA . LYS A 1 192 ? 1.114 12.458 17.690 1.00 90.31 192 LYS A CA 1
ATOM 1486 C C . LYS A 1 192 ? 2.235 12.384 18.723 1.00 90.31 192 LYS A C 1
ATOM 1488 O O . LYS A 1 192 ? 2.457 13.354 19.447 1.00 90.31 192 LYS A O 1
ATOM 1493 N N . HIS A 1 193 ? 2.939 11.265 18.739 1.00 90.75 193 HIS A N 1
ATOM 1494 C CA . HIS A 1 193 ? 4.067 10.982 19.614 1.00 90.75 193 HIS A CA 1
ATOM 1495 C C . HIS A 1 193 ? 5.274 10.585 18.770 1.00 90.75 193 HIS A C 1
ATOM 1497 O O . HIS A 1 193 ? 5.127 9.912 17.747 1.00 90.75 193 HIS A O 1
ATOM 1503 N N . ASP A 1 194 ? 6.462 11.016 19.189 1.00 83.25 194 ASP A N 1
ATOM 1504 C CA . ASP A 1 194 ? 7.693 10.715 18.459 1.00 83.25 194 ASP A CA 1
ATOM 1505 C C . ASP A 1 194 ? 8.246 9.336 18.826 1.00 83.25 194 ASP A C 1
ATOM 1507 O O . ASP A 1 194 ? 9.001 8.768 18.039 1.00 83.25 194 ASP A O 1
ATOM 1511 N N . THR A 1 195 ? 7.863 8.792 19.991 1.00 89.44 195 THR A N 1
ATOM 1512 C CA . THR A 1 195 ? 8.290 7.458 20.431 1.00 89.44 195 THR A CA 1
ATOM 1513 C C . THR A 1 195 ? 7.153 6.600 20.986 1.00 89.44 195 THR A C 1
ATOM 1515 O O . THR A 1 195 ? 6.206 7.112 21.593 1.00 89.44 195 THR A O 1
ATOM 1518 N N . VAL A 1 196 ? 7.291 5.270 20.894 1.00 91.19 196 VAL A N 1
ATOM 1519 C CA . VAL A 1 196 ? 6.376 4.314 21.560 1.00 91.19 196 VAL A CA 1
ATOM 1520 C C . VAL A 1 196 ? 6.294 4.561 23.071 1.00 91.19 196 VAL A C 1
ATOM 1522 O O . VAL A 1 196 ? 5.229 4.427 23.666 1.00 91.19 196 VAL A O 1
ATOM 1525 N N . GLY A 1 197 ? 7.400 4.944 23.719 1.00 94.00 197 GLY A N 1
ATOM 1526 C CA . GLY A 1 197 ? 7.421 5.189 25.168 1.00 94.00 197 GLY A CA 1
ATOM 1527 C C . GLY A 1 197 ? 6.555 6.378 25.595 1.00 94.00 197 GLY A C 1
ATOM 1528 O O . GLY A 1 197 ? 5.832 6.298 26.591 1.00 94.00 197 GLY A O 1
ATOM 1529 N N . GLU A 1 198 ? 6.594 7.469 24.830 1.00 94.50 198 GLU A N 1
ATOM 1530 C CA . GLU A 1 198 ? 5.723 8.632 25.044 1.00 94.50 198 GLU A CA 1
ATOM 1531 C C . GLU A 1 198 ? 4.255 8.281 24.812 1.00 94.50 198 GLU A C 1
ATOM 1533 O O . GLU A 1 198 ? 3.399 8.666 25.611 1.00 94.50 198 GLU A O 1
ATOM 1538 N N . LEU A 1 199 ? 3.977 7.514 23.754 1.00 94.88 199 LEU A N 1
ATOM 1539 C CA . LEU A 1 199 ? 2.636 7.040 23.433 1.00 94.88 199 LEU A CA 1
ATOM 1540 C C . LEU A 1 199 ? 2.062 6.189 24.572 1.00 94.88 199 LEU A C 1
ATOM 1542 O O . LEU A 1 199 ? 0.943 6.438 25.016 1.00 94.88 199 LEU A O 1
ATOM 1546 N N . LEU A 1 200 ? 2.832 5.222 25.079 1.00 94.38 200 LEU A N 1
ATOM 1547 C CA . LEU A 1 200 ? 2.436 4.365 26.201 1.00 94.38 200 LEU A CA 1
ATOM 1548 C C . LEU A 1 200 ? 2.159 5.180 27.467 1.00 94.38 200 LEU A C 1
ATOM 1550 O O . LEU A 1 200 ? 1.128 4.999 28.111 1.00 94.38 200 LEU A O 1
ATOM 1554 N N . THR A 1 201 ? 3.040 6.133 27.780 1.00 94.75 201 THR A N 1
ATOM 1555 C CA . THR A 1 201 ? 2.867 7.033 28.930 1.00 94.75 201 THR A CA 1
ATOM 1556 C C . THR A 1 201 ? 1.565 7.829 28.816 1.00 94.75 201 THR A C 1
ATOM 1558 O O . THR A 1 201 ? 0.814 7.936 29.785 1.00 94.75 201 THR A O 1
ATOM 1561 N N . ALA A 1 202 ? 1.271 8.366 27.629 1.00 94.31 202 ALA A N 1
ATOM 1562 C CA . ALA A 1 202 ? 0.033 9.092 27.371 1.00 94.31 202 ALA A CA 1
ATOM 1563 C C . ALA A 1 202 ? -1.204 8.184 27.458 1.00 94.31 202 ALA A C 1
ATOM 1565 O O . ALA A 1 202 ? -2.217 8.598 28.020 1.00 94.31 202 ALA A O 1
ATOM 1566 N N . ALA A 1 203 ? -1.117 6.946 26.963 1.00 92.81 203 ALA A N 1
ATOM 1567 C CA . ALA A 1 203 ? -2.200 5.968 27.035 1.00 92.81 203 ALA A CA 1
ATOM 1568 C C . ALA A 1 203 ? -2.538 5.591 28.485 1.00 92.81 203 ALA A C 1
ATOM 1570 O O . ALA A 1 203 ? -3.707 5.587 28.863 1.00 92.81 203 ALA A O 1
ATOM 1571 N N . HIS A 1 204 ? -1.531 5.337 29.328 1.00 91.44 204 HIS A N 1
ATOM 1572 C CA . HIS A 1 204 ? -1.743 5.036 30.751 1.00 91.44 204 HIS A CA 1
ATOM 1573 C C . HIS A 1 204 ? -2.266 6.238 31.546 1.00 91.44 204 HIS A C 1
ATOM 1575 O O . HIS A 1 204 ? -3.005 6.060 32.514 1.00 91.44 204 HIS A O 1
ATOM 1581 N N . ALA A 1 205 ? -1.898 7.458 31.144 1.00 92.69 205 ALA A N 1
ATOM 1582 C CA . ALA A 1 205 ? -2.365 8.691 31.773 1.00 92.69 205 ALA A CA 1
ATOM 1583 C C . ALA A 1 205 ? -3.773 9.121 31.324 1.00 92.69 205 ALA A C 1
ATOM 1585 O O . ALA A 1 205 ? -4.360 10.007 31.946 1.00 92.69 205 ALA A O 1
ATOM 1586 N N . ALA A 1 206 ? -4.317 8.528 30.257 1.00 90.06 206 ALA A N 1
ATOM 1587 C CA . ALA A 1 206 ? -5.620 8.902 29.733 1.00 90.06 206 ALA A CA 1
ATOM 1588 C C . ALA A 1 206 ? -6.736 8.609 30.750 1.00 90.06 206 ALA A C 1
ATOM 1590 O O . ALA A 1 206 ? -6.801 7.541 31.369 1.00 90.06 206 ALA A O 1
ATOM 1591 N N . GLU A 1 207 ? -7.639 9.572 30.929 1.00 86.69 207 GLU A N 1
ATOM 1592 C CA . GLU A 1 207 ? -8.807 9.400 31.797 1.00 86.69 207 GLU A CA 1
ATOM 1593 C C . GLU A 1 207 ? -9.781 8.384 31.191 1.00 86.69 207 GLU A C 1
ATOM 1595 O O . GLU A 1 207 ? -10.262 7.493 31.897 1.00 86.69 207 GLU A O 1
ATOM 1600 N N . ASP A 1 208 ? -9.956 8.462 29.870 1.00 84.50 208 ASP A N 1
ATOM 1601 C CA . ASP A 1 208 ? -10.874 7.654 29.078 1.00 84.50 208 ASP A CA 1
ATOM 1602 C C . ASP A 1 208 ? -10.155 6.674 28.141 1.00 84.50 208 ASP A C 1
ATOM 1604 O O . ASP A 1 208 ? -9.012 6.925 27.753 1.00 84.50 208 ASP A O 1
ATOM 1608 N N . PRO A 1 209 ? -10.828 5.579 27.732 1.00 85.44 209 PRO A N 1
ATOM 1609 C CA . PRO A 1 209 ? -10.269 4.621 26.790 1.00 85.44 209 PRO A CA 1
ATOM 1610 C C . PRO A 1 209 ? -9.871 5.257 25.456 1.00 85.44 209 PRO A C 1
ATOM 1612 O O . PRO A 1 209 ? -10.690 5.896 24.793 1.00 85.44 209 PRO A O 1
ATOM 1615 N N . VAL A 1 210 ? -8.620 5.042 25.053 1.00 90.44 210 VAL A N 1
ATOM 1616 C CA . VAL A 1 210 ? -8.043 5.595 23.818 1.00 90.44 210 VAL A CA 1
ATOM 1617 C C . VAL A 1 210 ? -8.016 4.565 22.692 1.00 90.44 210 VAL A C 1
ATOM 1619 O O . VAL A 1 210 ? -8.109 3.358 22.931 1.00 90.44 210 VAL A O 1
ATOM 1622 N N . THR A 1 211 ? -7.837 5.031 21.457 1.00 91.88 211 THR A N 1
ATOM 1623 C CA . THR A 1 211 ? -7.290 4.190 20.383 1.00 91.88 211 THR A CA 1
ATOM 1624 C C . THR A 1 211 ? -5.817 4.505 20.201 1.00 91.88 211 THR A C 1
ATOM 1626 O O . THR A 1 211 ? -5.441 5.672 20.118 1.00 91.88 211 THR A O 1
ATOM 1629 N N . VAL A 1 212 ? -4.996 3.469 20.085 1.00 94.62 212 VAL A N 1
ATOM 1630 C CA . VAL A 1 212 ? -3.610 3.606 19.632 1.00 94.62 212 VAL A CA 1
ATOM 1631 C C . VAL A 1 212 ? -3.555 3.306 18.139 1.00 94.62 212 VAL A C 1
ATOM 1633 O O . VAL A 1 212 ? -4.012 2.247 17.741 1.00 94.62 212 VAL A O 1
ATOM 1636 N N . PHE A 1 213 ? -3.031 4.213 17.318 1.00 95.31 213 PHE A N 1
ATOM 1637 C CA . PHE A 1 213 ? -2.831 4.037 15.876 1.00 95.31 213 PHE A CA 1
ATOM 1638 C C . PHE A 1 213 ? -1.327 3.991 15.579 1.00 95.31 213 PHE A C 1
ATOM 1640 O O . PHE A 1 213 ? -0.603 4.921 15.917 1.00 95.31 213 PHE A O 1
ATOM 1647 N N . LEU A 1 214 ? -0.845 2.925 14.952 1.00 95.06 214 LEU A N 1
ATOM 1648 C CA . LEU A 1 214 ? 0.559 2.761 14.577 1.00 95.06 214 LEU A CA 1
ATOM 1649 C C . LEU A 1 214 ? 0.671 2.635 13.059 1.00 95.06 214 LEU A C 1
ATOM 1651 O O . LEU A 1 214 ? 0.128 1.699 12.475 1.00 95.06 214 LEU A O 1
ATOM 1655 N N . ASP A 1 215 ? 1.379 3.571 12.432 1.00 92.38 215 ASP A N 1
ATOM 1656 C CA . ASP A 1 215 ? 1.639 3.593 10.994 1.00 92.38 215 ASP A CA 1
ATOM 1657 C C . ASP A 1 215 ? 3.015 3.008 10.673 1.00 92.38 215 ASP A C 1
ATOM 1659 O O . ASP A 1 215 ? 4.047 3.601 11.000 1.00 92.38 215 ASP A O 1
ATOM 1663 N N . SER A 1 216 ? 3.031 1.854 10.004 1.00 90.31 216 SER A N 1
ATOM 1664 C CA . SER A 1 216 ? 4.261 1.161 9.595 1.00 90.31 216 SER A CA 1
ATOM 1665 C C . SER A 1 216 ? 5.101 1.916 8.567 1.00 90.31 216 SER A C 1
ATOM 1667 O O . SER A 1 216 ? 6.246 1.534 8.322 1.00 90.31 216 SER A O 1
ATOM 1669 N N . SER A 1 217 ? 4.579 2.984 7.952 1.00 84.19 217 SER A N 1
ATOM 1670 C CA . SER A 1 217 ? 5.365 3.831 7.052 1.00 84.19 217 SER A CA 1
ATOM 1671 C C . SER A 1 217 ? 6.324 4.761 7.798 1.00 84.19 217 SER A C 1
ATOM 1673 O O . SER A 1 217 ? 7.006 5.563 7.162 1.00 84.19 217 SER A O 1
ATOM 1675 N N . ARG A 1 218 ? 6.317 4.746 9.133 1.00 85.06 218 ARG A N 1
ATOM 1676 C CA . ARG A 1 218 ? 7.121 5.626 9.978 1.00 85.06 218 ARG A CA 1
ATOM 1677 C C . ARG A 1 218 ? 7.856 4.822 11.052 1.00 85.06 218 ARG A C 1
ATOM 1679 O O . ARG A 1 218 ? 7.442 3.703 11.367 1.00 85.06 218 ARG A O 1
ATOM 1686 N N . PRO A 1 219 ? 8.934 5.386 11.635 1.00 81.62 219 PRO A N 1
ATOM 1687 C CA . PRO A 1 219 ? 9.569 4.800 12.808 1.00 81.62 219 PRO A CA 1
ATOM 1688 C C . PRO A 1 219 ? 8.538 4.487 13.892 1.00 81.62 219 PRO A C 1
ATOM 1690 O O . PRO A 1 219 ? 7.498 5.152 13.984 1.00 81.62 219 PRO A O 1
ATOM 1693 N N . ASP A 1 220 ? 8.828 3.476 14.708 1.00 86.56 220 ASP A N 1
ATOM 1694 C CA . ASP A 1 220 ? 7.963 3.084 15.823 1.00 86.56 220 ASP A CA 1
ATOM 1695 C C . ASP A 1 220 ? 6.549 2.610 15.406 1.00 86.56 220 ASP A C 1
ATOM 1697 O O . ASP A 1 220 ? 5.644 2.549 16.234 1.00 86.56 220 ASP A O 1
ATOM 1701 N N . GLY A 1 221 ? 6.354 2.233 14.134 1.00 88.25 221 GLY A N 1
ATOM 1702 C CA . GLY A 1 221 ? 5.102 1.661 13.608 1.00 88.25 221 GLY A CA 1
ATOM 1703 C C . GLY A 1 221 ? 5.197 0.215 13.097 1.00 88.25 221 GLY A C 1
ATOM 1704 O O . GLY A 1 221 ? 4.248 -0.302 12.503 1.00 88.25 221 GLY A O 1
ATOM 1705 N N . GLY A 1 222 ? 6.347 -0.439 13.283 1.00 89.19 222 GLY A N 1
ATOM 1706 C CA . GLY A 1 222 ? 6.572 -1.833 12.883 1.00 89.19 222 GLY A CA 1
ATOM 1707 C C . GLY A 1 222 ? 5.975 -2.863 13.851 1.00 89.19 222 GLY A C 1
ATOM 1708 O O . GLY A 1 222 ? 5.463 -2.514 14.914 1.00 89.19 222 GLY A O 1
ATOM 1709 N N . ALA A 1 223 ? 6.094 -4.151 13.512 1.00 88.12 223 ALA A N 1
ATOM 1710 C CA . ALA A 1 223 ? 5.550 -5.246 14.324 1.00 88.12 223 ALA A CA 1
ATOM 1711 C C . ALA A 1 223 ? 6.076 -5.251 15.771 1.00 88.12 223 ALA A C 1
ATOM 1713 O O . ALA A 1 223 ? 5.284 -5.427 16.686 1.00 88.12 223 ALA A O 1
ATOM 1714 N N . GLU A 1 224 ? 7.365 -4.967 15.997 1.00 87.81 224 GLU A N 1
ATOM 1715 C CA . GLU A 1 224 ? 7.953 -4.884 17.347 1.00 87.81 224 GLU A CA 1
ATOM 1716 C C . GLU A 1 224 ? 7.296 -3.793 18.211 1.00 87.81 224 GLU A C 1
ATOM 1718 O O . GLU A 1 224 ? 6.998 -4.012 19.388 1.00 87.81 224 GLU A O 1
ATOM 1723 N N . ALA A 1 225 ? 7.015 -2.625 17.624 1.00 90.62 225 ALA A N 1
ATOM 1724 C CA . ALA A 1 225 ? 6.313 -1.547 18.313 1.00 90.62 225 ALA A CA 1
ATOM 1725 C C . ALA A 1 225 ? 4.887 -1.971 18.688 1.00 90.62 225 ALA A C 1
ATOM 1727 O O . ALA A 1 225 ? 4.448 -1.732 19.813 1.00 90.62 225 ALA A O 1
ATOM 1728 N N . VAL A 1 226 ? 4.193 -2.662 17.778 1.00 91.94 226 VAL A N 1
ATOM 1729 C CA . VAL A 1 226 ? 2.861 -3.226 18.031 1.00 91.94 226 VAL A CA 1
ATOM 1730 C C . VAL A 1 226 ? 2.919 -4.271 19.147 1.00 91.94 226 VAL A C 1
ATOM 1732 O O . VAL A 1 226 ? 2.115 -4.193 20.072 1.00 91.94 226 VAL A O 1
ATOM 1735 N N . THR A 1 227 ? 3.890 -5.192 19.125 1.00 88.81 227 THR A N 1
ATOM 1736 C CA . THR A 1 227 ? 4.114 -6.188 20.188 1.00 88.81 227 THR A CA 1
ATOM 1737 C C . THR A 1 227 ? 4.252 -5.513 21.542 1.00 88.81 227 THR A C 1
ATOM 1739 O O . THR A 1 227 ? 3.596 -5.889 22.514 1.00 88.81 227 THR A O 1
ATOM 1742 N N . ARG A 1 228 ? 5.103 -4.488 21.607 1.00 89.25 228 ARG A N 1
ATOM 1743 C CA . ARG A 1 228 ? 5.357 -3.739 22.832 1.00 89.25 228 ARG A CA 1
ATOM 1744 C C . ARG A 1 228 ? 4.090 -3.054 23.343 1.00 89.25 228 ARG A C 1
ATOM 1746 O O . ARG A 1 228 ? 3.765 -3.161 24.522 1.00 89.25 228 ARG A O 1
ATOM 1753 N N . VAL A 1 229 ? 3.358 -2.399 22.446 1.00 91.31 229 VAL A N 1
ATOM 1754 C CA . VAL A 1 229 ? 2.093 -1.725 22.748 1.00 91.31 229 VAL A CA 1
ATOM 1755 C C . VAL A 1 229 ? 1.048 -2.711 23.270 1.00 91.31 229 VAL A C 1
ATOM 1757 O O . VAL A 1 229 ? 0.475 -2.477 24.329 1.00 91.31 229 VAL A O 1
ATOM 1760 N N . LEU A 1 230 ? 0.847 -3.846 22.603 1.00 87.88 230 LEU A N 1
ATOM 1761 C CA . LEU A 1 230 ? -0.118 -4.864 23.030 1.00 87.88 230 LEU A CA 1
ATOM 1762 C C . LEU A 1 230 ? 0.210 -5.459 24.410 1.00 87.88 230 LEU A C 1
ATOM 1764 O O . LEU A 1 230 ? -0.703 -5.760 25.173 1.00 87.88 230 LEU A O 1
ATOM 1768 N N . ARG A 1 231 ? 1.496 -5.600 24.754 1.00 85.50 231 ARG A N 1
ATOM 1769 C CA . ARG A 1 231 ? 1.936 -6.181 26.035 1.00 85.50 231 ARG A CA 1
ATOM 1770 C C . ARG A 1 231 ? 1.909 -5.205 27.208 1.00 85.50 231 ARG A C 1
ATOM 1772 O O . ARG A 1 231 ? 1.637 -5.618 28.331 1.00 85.50 231 ARG A O 1
ATOM 1779 N N . GLU A 1 232 ? 2.255 -3.941 26.975 1.00 89.31 232 GLU A N 1
ATOM 1780 C CA . GLU A 1 232 ? 2.435 -2.952 28.049 1.00 89.31 232 GLU A CA 1
ATOM 1781 C C . GLU A 1 232 ? 1.163 -2.140 28.350 1.00 89.31 232 GLU A C 1
ATOM 1783 O O . GLU A 1 232 ? 1.070 -1.504 29.405 1.00 89.31 232 GLU A O 1
ATOM 1788 N N . LEU A 1 233 ? 0.173 -2.132 27.454 1.00 87.50 233 LEU A N 1
ATOM 1789 C CA . LEU A 1 233 ? -1.068 -1.392 27.667 1.00 87.50 233 LEU A CA 1
ATOM 1790 C C . LEU A 1 233 ? -2.011 -2.074 28.663 1.00 87.50 233 LEU A C 1
ATOM 1792 O O . LEU A 1 233 ? -2.196 -3.289 28.662 1.00 87.50 233 LEU A O 1
ATOM 1796 N N . ASP A 1 234 ? -2.677 -1.246 29.470 1.00 85.19 234 ASP A N 1
ATOM 1797 C CA . ASP A 1 234 ? -3.827 -1.673 30.265 1.00 85.19 234 ASP A CA 1
ATOM 1798 C C . ASP A 1 234 ? -5.055 -1.808 29.338 1.00 85.19 234 ASP A C 1
ATOM 1800 O O . ASP A 1 234 ? -5.503 -0.797 28.779 1.00 85.19 234 ASP A O 1
ATOM 1804 N N . PRO A 1 235 ? -5.637 -3.012 29.171 1.00 79.94 235 PRO A N 1
ATOM 1805 C CA . PRO A 1 235 ? -6.804 -3.214 28.312 1.00 79.94 235 PRO A CA 1
ATOM 1806 C C . PRO A 1 235 ? -8.046 -2.447 28.797 1.00 79.94 235 PRO A C 1
ATOM 1808 O O . PRO A 1 235 ? -8.950 -2.179 28.007 1.00 79.94 235 PRO A O 1
ATOM 1811 N N . GLY A 1 236 ? -8.102 -2.034 30.069 1.00 80.62 236 GLY A N 1
ATOM 1812 C CA . GLY A 1 236 ? -9.150 -1.148 30.585 1.00 80.62 236 GLY A CA 1
ATOM 1813 C C . GLY A 1 236 ? -9.018 0.309 30.119 1.00 80.62 236 GLY A C 1
ATOM 1814 O O . GLY A 1 236 ? -9.983 1.069 30.195 1.00 80.62 236 GLY A O 1
ATOM 1815 N N . LYS A 1 237 ? -7.840 0.705 29.624 1.00 83.88 237 LYS A N 1
ATOM 1816 C CA . LYS A 1 237 ? -7.523 2.061 29.143 1.00 83.88 237 LYS A CA 1
ATOM 1817 C C . LYS A 1 237 ? -7.434 2.164 27.625 1.00 83.88 237 LYS A C 1
ATOM 1819 O O . LYS A 1 237 ? -7.294 3.267 27.100 1.00 83.88 237 LYS A O 1
ATOM 1824 N N . VAL A 1 238 ? -7.536 1.047 26.908 1.00 83.38 238 VAL A N 1
ATOM 1825 C CA . VAL A 1 238 ? -7.401 1.019 25.450 1.00 83.38 238 VAL A CA 1
ATOM 1826 C C . VAL A 1 238 ? -8.551 0.254 24.824 1.00 83.38 238 VAL A C 1
ATOM 1828 O O . VAL A 1 238 ? -8.739 -0.936 25.063 1.00 83.38 238 VAL A O 1
ATOM 1831 N N . GLY A 1 239 ? -9.317 0.960 23.993 1.00 80.25 239 GLY A N 1
ATOM 1832 C CA . GLY A 1 239 ? -10.431 0.381 23.253 1.00 80.25 239 GLY A CA 1
ATOM 1833 C C . GLY A 1 239 ? -9.967 -0.553 22.141 1.00 80.25 239 GLY A C 1
ATOM 1834 O O . GLY A 1 239 ? -10.483 -1.658 21.993 1.00 80.25 239 GLY A O 1
ATOM 1835 N N . CYS A 1 240 ? -8.974 -0.109 21.372 1.00 89.31 240 CYS A N 1
ATOM 1836 C CA . CYS A 1 240 ? -8.308 -0.922 20.363 1.00 89.31 240 CYS A CA 1
ATOM 1837 C C . CYS A 1 240 ? -6.897 -0.404 20.066 1.00 89.31 240 CYS A C 1
ATOM 1839 O O . CYS A 1 240 ? -6.599 0.786 20.226 1.00 89.31 240 CYS A O 1
ATOM 1841 N N . VAL A 1 241 ? -6.052 -1.313 19.587 1.00 92.69 241 VAL A N 1
ATOM 1842 C CA . VAL A 1 241 ? -4.794 -0.989 18.916 1.00 92.69 241 VAL A CA 1
ATOM 1843 C C . VAL A 1 241 ? -5.028 -1.169 17.430 1.00 92.69 241 VAL A C 1
ATOM 1845 O O . VAL A 1 241 ? -5.442 -2.235 16.986 1.00 92.69 241 VAL A O 1
ATOM 1848 N N . LEU A 1 242 ? -4.788 -0.120 16.663 1.00 94.19 242 LEU A N 1
ATOM 1849 C CA . LEU A 1 242 ? -4.886 -0.123 15.226 1.00 94.19 242 LEU A CA 1
ATOM 1850 C C . LEU A 1 242 ? -3.493 -0.041 14.615 1.00 94.19 242 LEU A C 1
ATOM 1852 O O . LEU A 1 242 ? -2.711 0.845 14.941 1.00 94.19 242 LEU A O 1
ATOM 1856 N N . TRP A 1 243 ? -3.194 -0.972 13.725 1.00 94.31 243 TRP A N 1
ATOM 1857 C CA . TRP A 1 243 ? -1.927 -1.069 13.030 1.00 94.31 243 TRP A CA 1
ATOM 1858 C C . TRP A 1 243 ? -2.168 -0.914 11.535 1.00 94.31 243 TRP A C 1
ATOM 1860 O O . TRP A 1 243 ? -2.706 -1.818 10.895 1.00 94.31 243 TRP A O 1
ATOM 1870 N N . ASP A 1 244 ? -1.775 0.228 10.972 1.00 93.19 244 ASP A N 1
ATOM 1871 C CA . ASP A 1 244 ? -1.607 0.344 9.529 1.00 93.19 244 ASP A CA 1
ATOM 1872 C C . ASP A 1 244 ? -0.322 -0.390 9.147 1.00 93.19 244 ASP A C 1
ATOM 1874 O O . ASP A 1 244 ? 0.784 0.151 9.216 1.00 93.19 244 ASP A O 1
ATOM 1878 N N . ASN A 1 245 ? -0.472 -1.658 8.767 1.00 90.00 245 ASN A N 1
ATOM 1879 C CA . ASN A 1 245 ? 0.636 -2.554 8.469 1.00 90.00 245 ASN A CA 1
ATOM 1880 C C . ASN A 1 245 ? 1.078 -2.497 7.007 1.00 90.00 245 ASN A C 1
ATOM 1882 O O . ASN A 1 245 ? 1.841 -3.350 6.564 1.00 90.00 245 ASN A O 1
ATOM 1886 N N . THR A 1 246 ? 0.599 -1.518 6.243 1.00 87.62 246 THR A N 1
ATOM 1887 C CA . THR A 1 246 ? 0.823 -1.384 4.803 1.00 87.62 246 THR A CA 1
ATOM 1888 C C . THR A 1 246 ? 2.298 -1.469 4.378 1.00 87.62 246 THR A C 1
ATOM 1890 O O . THR A 1 246 ? 2.600 -2.006 3.310 1.00 87.62 246 THR A O 1
ATOM 1893 N N . CYS A 1 247 ? 3.212 -0.922 5.183 1.00 85.12 247 CYS A N 1
ATOM 1894 C CA . CYS A 1 247 ? 4.653 -0.944 4.939 1.00 85.12 247 CYS A CA 1
ATOM 1895 C C . CYS A 1 247 ? 5.374 -2.096 5.661 1.00 85.12 247 CYS A C 1
ATOM 1897 O O . CYS A 1 247 ? 6.574 -2.268 5.492 1.00 85.12 247 CYS A O 1
ATOM 1899 N N . CYS A 1 248 ? 4.649 -2.943 6.387 1.00 84.00 248 CYS A N 1
ATOM 1900 C CA . CYS A 1 248 ? 5.137 -4.227 6.878 1.00 84.00 248 CYS A CA 1
ATOM 1901 C C . CYS A 1 248 ? 4.733 -5.374 5.939 1.00 84.00 248 CYS A C 1
ATOM 1903 O O . CYS A 1 248 ? 3.761 -5.294 5.171 1.00 84.00 248 CYS A O 1
ATOM 1905 N N . SER A 1 249 ? 5.485 -6.471 6.005 1.00 79.50 249 SER A N 1
ATOM 1906 C CA . SER A 1 249 ? 5.077 -7.724 5.378 1.00 79.50 249 SER A CA 1
ATOM 1907 C C . SER A 1 249 ? 3.791 -8.215 6.041 1.00 79.50 249 SER A C 1
ATOM 1909 O O . SER A 1 249 ? 3.639 -8.126 7.256 1.00 79.50 249 SER A O 1
ATOM 1911 N N . SER A 1 250 ? 2.869 -8.796 5.271 1.00 78.81 250 SER A N 1
ATOM 1912 C CA . SER A 1 250 ? 1.690 -9.471 5.837 1.00 78.81 250 SER A CA 1
ATOM 1913 C C . SER A 1 250 ? 2.069 -10.655 6.741 1.00 78.81 250 SER A C 1
ATOM 1915 O O . SER A 1 250 ? 1.280 -11.041 7.603 1.00 78.81 250 SER A O 1
ATOM 1917 N N . ALA A 1 251 ? 3.288 -11.182 6.593 1.00 78.38 251 ALA A N 1
ATOM 1918 C CA . ALA A 1 251 ? 3.862 -12.207 7.461 1.00 78.38 251 ALA A CA 1
ATOM 1919 C C . ALA A 1 251 ? 4.497 -11.658 8.753 1.00 78.38 251 ALA A C 1
ATOM 1921 O O . ALA A 1 251 ? 4.796 -12.456 9.638 1.00 78.38 251 ALA A O 1
ATOM 1922 N N . ASP A 1 252 ? 4.713 -10.340 8.879 1.00 81.25 252 ASP A N 1
ATOM 1923 C CA . ASP A 1 252 ? 5.292 -9.766 10.098 1.00 81.25 252 ASP A CA 1
ATOM 1924 C C . ASP A 1 252 ? 4.303 -9.964 11.252 1.00 81.25 252 ASP A C 1
ATOM 1926 O O . ASP A 1 252 ? 3.187 -9.439 11.236 1.00 81.25 252 ASP A O 1
ATOM 1930 N N . ASN A 1 253 ? 4.709 -10.766 12.234 1.00 84.06 253 ASN A N 1
ATOM 1931 C CA . ASN A 1 253 ? 3.850 -11.208 13.319 1.00 84.06 253 ASN A CA 1
ATOM 1932 C C . ASN A 1 253 ? 4.079 -10.339 14.570 1.00 84.06 253 ASN A C 1
ATOM 1934 O O . ASN A 1 253 ? 5.144 -10.437 15.182 1.00 84.06 253 ASN A O 1
ATOM 1938 N N . PRO A 1 254 ? 3.088 -9.541 15.016 1.00 84.38 254 PRO A N 1
ATOM 1939 C CA . PRO A 1 254 ? 3.220 -8.707 16.210 1.00 84.38 254 PRO A CA 1
ATOM 1940 C C . PRO A 1 254 ? 3.183 -9.512 17.522 1.00 84.38 254 PRO A C 1
ATOM 1942 O O . PRO A 1 254 ? 3.213 -8.922 18.599 1.00 84.38 254 PRO A O 1
ATOM 1945 N N . PHE A 1 255 ? 3.121 -10.843 17.464 1.00 78.56 255 PHE A N 1
ATOM 1946 C CA . PHE A 1 255 ? 3.171 -11.742 18.622 1.00 78.56 255 PHE A CA 1
ATOM 1947 C C . PHE A 1 255 ? 4.449 -12.592 18.668 1.00 78.56 255 PHE A C 1
ATOM 1949 O O . PHE A 1 255 ? 4.614 -13.410 19.574 1.00 78.56 255 PHE A O 1
ATOM 1956 N N . GLU A 1 256 ? 5.352 -12.449 17.694 1.00 71.06 256 GLU A N 1
ATOM 1957 C CA . GLU A 1 256 ? 6.627 -13.163 17.710 1.00 71.06 256 GLU A CA 1
ATOM 1958 C C . GLU A 1 256 ? 7.565 -12.541 18.759 1.00 71.06 256 GLU A C 1
ATOM 1960 O O . GLU A 1 256 ? 7.714 -11.322 18.862 1.00 71.06 256 GLU A O 1
ATOM 1965 N N . THR A 1 257 ? 8.183 -13.372 19.599 1.00 56.44 257 THR A N 1
ATOM 1966 C CA . THR A 1 257 ? 9.149 -12.903 20.598 1.00 56.44 257 THR A CA 1
ATOM 1967 C C . THR A 1 257 ? 10.434 -12.442 19.915 1.00 56.44 257 THR A C 1
ATOM 1969 O O . THR A 1 257 ? 11.059 -13.210 19.191 1.00 56.44 257 THR A O 1
ATOM 1972 N N . VAL A 1 258 ? 10.866 -11.216 20.223 1.00 50.97 258 VAL A N 1
ATOM 1973 C CA . VAL A 1 258 ? 12.089 -10.559 19.709 1.00 50.97 258 VAL A CA 1
ATOM 1974 C C . VAL A 1 258 ? 13.390 -11.303 20.093 1.00 50.97 258 VAL A C 1
ATOM 1976 O O . VAL A 1 258 ? 14.468 -11.007 19.579 1.00 50.97 258 VAL A O 1
ATOM 1979 N N . ASP A 1 259 ? 13.312 -12.340 20.930 1.00 44.16 259 ASP A N 1
ATOM 1980 C CA . ASP A 1 259 ? 14.451 -13.149 21.364 1.00 44.16 259 ASP A CA 1
ATOM 1981 C C . ASP A 1 259 ? 14.875 -14.196 20.317 1.00 44.16 259 ASP A C 1
ATOM 1983 O O . ASP A 1 259 ? 14.741 -15.388 20.555 1.00 44.16 259 ASP A O 1
ATOM 1987 N N . GLY A 1 260 ? 15.390 -13.750 19.162 1.00 39.69 260 GLY A N 1
ATOM 1988 C CA . GLY A 1 260 ? 16.456 -14.362 18.336 1.00 39.69 260 GLY A CA 1
ATOM 1989 C C . GLY A 1 260 ? 16.517 -15.880 18.054 1.00 39.69 260 GLY A C 1
ATOM 1990 O O . GLY A 1 260 ? 17.504 -16.342 17.475 1.00 39.69 260 GLY A O 1
ATOM 1991 N N . HIS A 1 261 ? 15.532 -16.687 18.427 1.00 35.59 261 HIS A N 1
ATOM 1992 C CA . HIS A 1 261 ? 15.502 -18.131 18.240 1.00 35.59 261 HIS A CA 1
ATOM 1993 C C . HIS A 1 261 ? 14.517 -18.460 17.133 1.00 35.59 261 HIS A C 1
ATOM 1995 O O . HIS A 1 261 ? 13.329 -18.683 17.328 1.00 35.59 261 HIS A O 1
ATOM 2001 N N . ARG A 1 262 ? 15.088 -18.465 15.930 1.00 38.81 262 ARG A N 1
ATOM 2002 C CA . ARG A 1 262 ? 14.479 -18.725 14.626 1.00 38.81 262 ARG A CA 1
ATOM 2003 C C . ARG A 1 262 ? 14.085 -20.200 14.434 1.00 38.81 262 ARG A C 1
ATOM 2005 O O . ARG A 1 262 ? 14.313 -20.769 13.372 1.00 38.81 262 ARG A O 1
ATOM 2012 N N . GLU A 1 263 ? 13.522 -20.820 15.465 1.00 37.09 263 GLU A N 1
ATOM 2013 C CA . GLU A 1 263 ? 12.943 -22.161 15.422 1.00 37.09 263 GLU A CA 1
ATOM 2014 C C . GLU A 1 263 ? 11.541 -22.123 16.033 1.00 37.09 263 GLU A C 1
ATOM 2016 O O . GLU A 1 263 ? 11.344 -22.451 17.198 1.00 37.09 263 GLU A O 1
ATOM 2021 N N . SER A 1 264 ? 10.544 -21.734 15.239 1.00 38.78 264 SER A N 1
ATOM 2022 C CA . SER A 1 264 ? 9.172 -22.184 15.472 1.00 38.78 264 SER A CA 1
ATOM 2023 C C . SER A 1 264 ? 8.330 -22.039 14.207 1.00 38.78 264 SER A C 1
ATOM 2025 O O . SER A 1 264 ? 7.688 -21.025 13.960 1.00 38.78 264 SER A O 1
ATOM 2027 N N . THR A 1 265 ? 8.294 -23.101 13.407 1.00 37.22 265 THR A N 1
ATOM 2028 C CA . THR A 1 265 ? 7.207 -23.395 12.460 1.00 37.22 265 THR A CA 1
ATOM 2029 C C . THR A 1 265 ? 5.998 -24.000 13.188 1.00 37.22 265 THR A C 1
ATOM 2031 O O . THR A 1 265 ? 5.400 -24.958 12.705 1.00 37.22 265 THR A O 1
ATOM 2034 N N . VAL A 1 266 ? 5.665 -23.508 14.383 1.00 41.25 266 VAL A N 1
ATOM 2035 C CA . VAL A 1 266 ? 4.572 -24.043 15.200 1.00 41.25 266 VAL A CA 1
ATOM 2036 C C . VAL A 1 266 ? 3.532 -22.950 15.397 1.00 41.25 266 VAL A C 1
ATOM 2038 O O . VAL A 1 266 ? 3.849 -21.873 15.900 1.00 41.25 266 VAL A O 1
ATOM 2041 N N . GLU A 1 267 ? 2.309 -23.250 14.957 1.00 46.06 267 GLU A N 1
ATOM 2042 C CA . GLU A 1 267 ? 1.060 -22.532 15.233 1.00 46.06 267 GLU A CA 1
ATOM 2043 C C . GLU A 1 267 ? 1.096 -21.954 16.649 1.00 46.06 267 GLU A C 1
ATOM 2045 O O . GLU A 1 267 ? 1.096 -22.703 17.623 1.00 46.06 267 GLU A O 1
ATOM 2050 N N . SER A 1 268 ? 1.248 -20.634 16.767 1.00 46.00 268 SER A N 1
ATOM 2051 C CA . SER A 1 268 ? 1.671 -20.017 18.022 1.00 46.00 268 SER A CA 1
ATOM 2052 C C . SER A 1 268 ? 0.520 -19.959 19.036 1.00 46.00 268 SER A C 1
ATOM 2054 O O . SER A 1 268 ? -0.393 -19.147 18.866 1.00 46.00 268 SER A O 1
ATOM 2056 N N . PRO A 1 269 ? 0.580 -20.709 20.157 1.00 46.41 269 PRO A N 1
ATOM 2057 C CA . PRO A 1 269 ? -0.361 -20.572 21.272 1.00 46.41 269 PRO A CA 1
ATOM 2058 C C . PRO A 1 269 ? -0.222 -19.215 21.992 1.00 46.41 269 PRO A C 1
ATOM 2060 O O . PRO A 1 269 ? -1.005 -18.903 22.888 1.00 46.41 269 PRO A O 1
ATOM 2063 N N . VAL A 1 270 ? 0.784 -18.411 21.621 1.00 50.97 270 VAL A N 1
ATOM 2064 C CA . VAL A 1 270 ? 1.128 -17.116 22.228 1.00 50.97 270 VAL A CA 1
ATOM 2065 C C . VAL A 1 270 ? 0.091 -16.043 21.897 1.00 50.97 270 VAL A C 1
ATOM 2067 O O . VAL A 1 270 ? -0.227 -15.231 22.764 1.00 50.97 270 VAL A O 1
ATOM 2070 N N . VAL A 1 271 ? -0.521 -16.084 20.703 1.00 55.78 271 VAL A N 1
ATOM 2071 C CA . VAL A 1 271 ? -1.550 -15.101 20.306 1.00 55.78 271 VAL A CA 1
ATOM 2072 C C . VAL A 1 271 ? -2.713 -15.087 21.313 1.00 55.78 271 VAL A C 1
ATOM 2074 O O . VAL A 1 271 ? -3.206 -14.019 21.677 1.00 55.78 271 VAL A O 1
ATOM 2077 N N . ARG A 1 272 ? -3.095 -16.265 21.838 1.00 55.22 272 ARG A N 1
ATOM 2078 C CA . ARG A 1 272 ? -4.202 -16.443 22.795 1.00 55.22 272 ARG A CA 1
ATOM 2079 C C . ARG A 1 272 ? -3.957 -15.775 24.151 1.00 55.22 272 ARG A C 1
ATOM 2081 O O . ARG A 1 272 ? -4.908 -15.294 24.759 1.00 55.22 272 ARG A O 1
ATOM 2088 N N . ALA A 1 273 ? -2.723 -15.795 24.653 1.00 57.72 273 ALA A N 1
ATOM 2089 C CA . ALA A 1 273 ? -2.412 -15.315 26.001 1.00 57.72 273 ALA A CA 1
ATOM 2090 C C . ALA A 1 273 ? -2.097 -13.812 26.048 1.00 57.72 273 ALA A C 1
ATOM 2092 O O . ALA A 1 273 ? -2.270 -13.190 27.094 1.00 57.72 273 ALA A O 1
ATOM 2093 N N . GLU A 1 274 ? -1.632 -13.238 24.936 1.00 63.19 274 GLU A N 1
ATOM 2094 C CA . GLU A 1 274 ? -1.101 -11.871 24.909 1.00 63.19 274 GLU A CA 1
ATOM 2095 C C . GLU A 1 274 ? -2.089 -10.835 24.355 1.00 63.19 274 GLU A C 1
ATOM 2097 O O . GLU A 1 274 ? -1.997 -9.663 24.717 1.00 63.19 274 GLU A O 1
ATOM 2102 N N . LEU A 1 275 ? -3.065 -11.232 23.525 1.00 75.00 275 LEU A N 1
ATOM 2103 C CA . LEU A 1 275 ? -4.023 -10.284 22.950 1.00 75.00 275 LEU A CA 1
ATOM 2104 C C . LEU A 1 275 ? -5.199 -10.007 23.904 1.00 75.00 275 LEU A C 1
ATOM 2106 O O . LEU A 1 275 ? -6.281 -10.578 23.770 1.00 75.00 275 LEU A O 1
ATOM 2110 N N . ASN A 1 276 ? -4.979 -9.111 24.866 1.00 79.12 276 ASN A N 1
ATOM 2111 C CA . ASN A 1 276 ? -5.973 -8.675 25.858 1.00 79.12 276 ASN A CA 1
ATOM 2112 C C . ASN A 1 276 ? -6.870 -7.501 25.393 1.00 79.12 276 ASN A C 1
ATOM 2114 O O . ASN A 1 276 ? -7.758 -7.077 26.135 1.00 79.12 276 ASN A O 1
ATOM 2118 N N . THR A 1 277 ? -6.647 -6.986 24.180 1.00 83.69 277 THR A N 1
ATOM 2119 C CA . THR A 1 277 ? -7.383 -5.882 23.542 1.00 83.69 277 THR A CA 1
ATOM 2120 C C . THR A 1 277 ? -7.696 -6.222 22.081 1.00 83.69 277 THR A C 1
ATOM 2122 O O . THR A 1 277 ? -7.164 -7.182 21.530 1.00 83.69 277 THR A O 1
ATOM 2125 N N . THR A 1 278 ? -8.563 -5.452 21.424 1.00 87.19 278 THR A N 1
ATOM 2126 C CA . THR A 1 278 ? -8.856 -5.636 19.995 1.00 87.19 278 THR A CA 1
ATOM 2127 C C . THR A 1 278 ? -7.706 -5.089 19.147 1.00 87.19 278 THR A C 1
ATOM 2129 O O . THR A 1 278 ? -7.399 -3.898 19.232 1.00 87.19 278 THR A O 1
ATOM 2132 N N . LEU A 1 279 ? -7.111 -5.933 18.295 1.00 89.94 279 LEU A N 1
ATOM 2133 C CA . LEU A 1 279 ? -6.154 -5.508 17.271 1.00 89.94 279 LEU A CA 1
ATOM 2134 C C . LEU A 1 279 ? -6.893 -5.295 15.947 1.00 89.94 279 LEU A C 1
ATOM 2136 O O . LEU A 1 279 ? -7.505 -6.214 15.410 1.00 89.94 279 LEU A O 1
ATOM 2140 N N . VAL A 1 280 ? -6.823 -4.085 15.407 1.00 91.56 280 VAL A N 1
ATOM 2141 C CA . VAL A 1 280 ? -7.339 -3.744 14.081 1.00 91.56 280 VAL A CA 1
ATOM 2142 C C . VAL A 1 280 ? -6.155 -3.592 13.140 1.00 91.56 280 VAL A C 1
ATOM 2144 O O . VAL A 1 280 ? -5.282 -2.769 13.377 1.00 91.56 280 VAL A O 1
ATOM 2147 N N . VAL A 1 281 ? -6.112 -4.360 12.062 1.00 92.38 281 VAL A N 1
ATOM 2148 C CA . VAL A 1 281 ? -5.055 -4.277 11.055 1.00 92.38 281 VAL A CA 1
ATOM 2149 C C . VAL A 1 281 ? -5.615 -3.600 9.815 1.00 92.38 281 VAL A C 1
ATOM 2151 O O . VAL A 1 281 ? -6.515 -4.132 9.164 1.00 92.38 281 VAL A O 1
ATOM 2154 N N . LEU A 1 282 ? -5.094 -2.417 9.499 1.00 91.69 282 LEU A N 1
ATOM 2155 C CA . LEU A 1 282 ? -5.364 -1.709 8.254 1.00 91.69 282 LEU A CA 1
ATOM 2156 C C . LEU A 1 282 ? -4.258 -2.013 7.252 1.00 91.69 282 LEU A C 1
ATOM 2158 O O . LEU A 1 282 ? -3.081 -2.054 7.607 1.00 91.69 282 LEU A O 1
ATOM 2162 N N . ARG A 1 283 ? -4.633 -2.201 5.988 1.00 88.19 283 ARG A N 1
ATOM 2163 C CA . ARG A 1 283 ? -3.662 -2.434 4.920 1.00 88.19 283 ARG A CA 1
ATOM 2164 C C . ARG A 1 283 ? -4.111 -1.814 3.614 1.00 88.19 283 ARG A C 1
ATOM 2166 O O . ARG A 1 283 ? -5.227 -2.046 3.163 1.00 88.19 283 ARG A O 1
ATOM 2173 N N . SER A 1 284 ? -3.221 -1.075 2.964 1.00 85.06 284 SER A N 1
ATOM 2174 C CA . SER A 1 284 ? -3.278 -0.820 1.530 1.00 85.06 284 SER A CA 1
ATOM 2175 C C . SER A 1 284 ? -2.526 -1.935 0.822 1.00 85.06 284 SER A C 1
ATOM 2177 O O . SER A 1 284 ? -1.304 -2.040 0.929 1.00 85.06 284 SER A O 1
ATOM 2179 N N . HIS A 1 285 ? -3.237 -2.770 0.075 1.00 79.44 285 HIS A N 1
ATOM 2180 C CA . HIS A 1 285 ? -2.603 -3.879 -0.629 1.00 79.44 285 HIS A CA 1
ATOM 2181 C C . HIS A 1 285 ? -1.804 -3.425 -1.851 1.00 79.44 285 HIS A C 1
ATOM 2183 O O . HIS A 1 285 ? -0.989 -4.188 -2.344 1.00 79.44 285 HIS A O 1
ATOM 2189 N N . ALA A 1 286 ? -1.951 -2.172 -2.294 1.00 69.31 286 ALA A N 1
ATOM 2190 C CA . ALA A 1 286 ? -1.196 -1.582 -3.404 1.00 69.31 286 ALA A CA 1
ATOM 2191 C C . ALA A 1 286 ? 0.305 -1.335 -3.112 1.00 69.31 286 ALA A C 1
ATOM 2193 O O . ALA A 1 286 ? 0.944 -0.580 -3.841 1.00 69.31 286 ALA A O 1
ATOM 2194 N N . LYS A 1 287 ? 0.855 -1.888 -2.019 1.00 75.31 287 LYS A N 1
ATOM 2195 C CA . LYS A 1 287 ? 2.265 -1.730 -1.620 1.00 75.31 287 LYS A CA 1
ATOM 2196 C C . LYS A 1 287 ? 2.997 -3.075 -1.572 1.00 75.31 287 LYS A C 1
ATOM 2198 O O . LYS A 1 287 ? 3.355 -3.609 -2.608 1.00 75.31 287 LYS A O 1
ATOM 2203 N N . LEU A 1 288 ? 3.224 -3.623 -0.377 1.00 66.81 288 LEU A N 1
ATOM 2204 C CA . LEU A 1 288 ? 4.002 -4.848 -0.140 1.00 66.81 288 LEU A CA 1
ATOM 2205 C C . LEU A 1 288 ? 3.194 -6.146 -0.321 1.00 66.81 288 LEU A C 1
ATOM 2207 O O . LEU A 1 288 ? 3.512 -7.171 0.276 1.00 66.81 288 LEU A O 1
ATOM 2211 N N . ASP A 1 289 ? 2.087 -6.118 -1.054 1.00 67.94 289 ASP A N 1
ATOM 2212 C CA . ASP A 1 289 ? 1.181 -7.261 -1.139 1.00 67.94 289 ASP A CA 1
ATOM 2213 C C . ASP A 1 289 ? 0.764 -7.531 -2.571 1.00 67.94 289 ASP A C 1
ATOM 2215 O O . ASP A 1 289 ? 0.339 -6.633 -3.293 1.00 67.94 289 ASP A O 1
ATOM 2219 N N . GLN A 1 290 ? 0.762 -8.802 -2.964 1.00 61.47 290 GLN A N 1
ATOM 2220 C CA . GLN A 1 290 ? 0.258 -9.162 -4.285 1.00 61.47 290 GLN A CA 1
ATOM 2221 C C . GLN A 1 290 ? -1.256 -9.035 -4.431 1.00 61.47 290 GLN A C 1
ATOM 2223 O O . GLN A 1 290 ? -1.778 -9.082 -5.541 1.00 61.47 290 GLN A O 1
ATOM 2228 N N . LEU A 1 291 ? -1.979 -8.809 -3.336 1.00 56.03 291 LEU A N 1
ATOM 2229 C CA . LEU A 1 291 ? -3.376 -8.394 -3.425 1.00 56.03 291 LEU A CA 1
ATOM 2230 C C . LEU A 1 291 ? -3.552 -7.058 -4.150 1.00 56.03 291 LEU A C 1
ATOM 2232 O O . LEU A 1 291 ? -4.620 -6.814 -4.702 1.00 56.03 291 LEU A O 1
ATOM 2236 N N . GLY A 1 292 ? -2.511 -6.220 -4.173 1.00 52.12 292 GLY A N 1
ATOM 2237 C CA . GLY A 1 292 ? -2.441 -5.026 -5.004 1.00 52.12 292 GLY A CA 1
ATOM 2238 C C . GLY A 1 292 ? -1.479 -5.160 -6.174 1.00 52.12 292 GLY A C 1
ATOM 2239 O O . GLY A 1 292 ? -1.005 -4.133 -6.661 1.00 52.12 292 GLY A O 1
ATOM 2240 N N . LEU A 1 293 ? -1.220 -6.385 -6.673 1.00 51.19 293 LEU A N 1
ATOM 2241 C CA . LEU A 1 293 ? -0.841 -6.546 -8.082 1.00 51.19 293 LEU A CA 1
ATOM 2242 C C . LEU A 1 293 ? -1.787 -5.637 -8.874 1.00 51.19 293 LEU A C 1
ATOM 2244 O O . LEU A 1 293 ? -2.988 -5.666 -8.610 1.00 51.19 293 LEU A O 1
ATOM 2248 N N . GLU A 1 294 ? -1.273 -4.812 -9.790 1.00 49.62 294 GLU A N 1
ATOM 2249 C CA . GLU A 1 294 ? -1.982 -3.652 -10.384 1.00 49.62 294 GLU A CA 1
ATOM 2250 C C . GLU A 1 294 ? -3.310 -3.990 -11.113 1.00 49.62 294 GLU A C 1
ATOM 2252 O O . GLU A 1 294 ? -3.910 -3.132 -11.754 1.00 49.62 294 GLU A O 1
ATOM 2257 N N . LEU A 1 295 ? -3.771 -5.241 -11.042 1.00 52.81 295 LEU A N 1
ATOM 2258 C CA . LEU A 1 295 ? -5.155 -5.653 -11.229 1.00 52.81 295 LEU A CA 1
ATOM 2259 C C . LEU A 1 295 ? -6.121 -4.729 -10.472 1.00 52.81 295 LEU A C 1
ATOM 2261 O O . LEU A 1 295 ? -7.089 -4.264 -11.055 1.00 52.81 295 LEU A O 1
ATOM 2265 N N . CYS A 1 296 ? -5.888 -4.408 -9.199 1.00 56.88 296 CYS A N 1
ATOM 2266 C CA . CYS A 1 296 ? -6.796 -3.521 -8.472 1.00 56.88 296 CYS A CA 1
ATOM 2267 C C . CYS A 1 296 ? -6.118 -2.786 -7.320 1.00 56.88 296 CYS A C 1
ATOM 2269 O O . CYS A 1 296 ? -5.336 -3.359 -6.567 1.00 56.88 296 CYS A O 1
ATOM 2271 N N . SER A 1 297 ? -6.483 -1.516 -7.126 1.00 69.94 297 SER A N 1
ATOM 2272 C CA . SER A 1 297 ? -6.299 -0.890 -5.817 1.00 69.94 297 SER A CA 1
ATOM 2273 C C . SER A 1 297 ? -7.249 -1.569 -4.830 1.00 69.94 297 SER A C 1
ATOM 2275 O O . SER A 1 297 ? -8.430 -1.740 -5.132 1.00 69.94 297 SER A O 1
ATOM 2277 N N . LEU A 1 298 ? -6.725 -1.984 -3.679 1.00 78.12 298 LEU A N 1
ATOM 2278 C CA . LEU A 1 298 ? -7.490 -2.650 -2.630 1.00 78.12 298 LEU A CA 1
ATOM 2279 C C . LEU A 1 298 ? -6.966 -2.202 -1.268 1.00 78.12 298 LEU A C 1
ATOM 2281 O O . LEU A 1 298 ? -5.759 -2.055 -1.070 1.00 78.12 298 LEU A O 1
ATOM 2285 N N . GLY A 1 299 ? -7.877 -1.971 -0.333 1.00 84.56 299 GLY A N 1
ATOM 2286 C CA . GLY A 1 299 ? -7.564 -1.847 1.083 1.00 84.56 299 GLY A CA 1
ATOM 2287 C C . GLY A 1 299 ? -8.323 -2.886 1.890 1.00 84.56 299 GLY A C 1
ATOM 2288 O O . GLY A 1 299 ? -9.366 -3.365 1.446 1.00 84.56 299 GLY A O 1
ATOM 2289 N N . SER A 1 300 ? -7.832 -3.212 3.076 1.00 86.19 300 SER A N 1
ATOM 2290 C CA . SER A 1 300 ? -8.540 -4.080 4.011 1.00 86.19 300 SER A CA 1
ATOM 2291 C C . SER A 1 300 ? -8.490 -3.556 5.432 1.00 86.19 300 SER A C 1
ATOM 2293 O O . SER A 1 300 ? -7.567 -2.838 5.823 1.00 86.19 300 SER A O 1
ATOM 2295 N N . VAL A 1 301 ? -9.475 -3.996 6.206 1.00 89.12 301 VAL A N 1
ATOM 2296 C CA . VAL A 1 301 ? -9.523 -3.887 7.660 1.00 89.12 301 VAL A CA 1
ATOM 2297 C C . VAL A 1 301 ? -9.774 -5.277 8.200 1.00 89.12 301 VAL A C 1
ATOM 2299 O O . VAL A 1 301 ? -10.825 -5.845 7.919 1.00 89.12 301 VAL A O 1
ATOM 2302 N N . ALA A 1 302 ? -8.826 -5.823 8.952 1.00 88.69 302 ALA A N 1
ATOM 2303 C CA . ALA A 1 302 ? -9.026 -7.060 9.690 1.00 88.69 302 ALA A CA 1
ATOM 2304 C C . ALA A 1 302 ? -9.103 -6.755 11.181 1.00 88.69 302 ALA A C 1
ATOM 2306 O O . ALA A 1 302 ? -8.207 -6.128 11.739 1.00 88.69 302 ALA A O 1
ATOM 2307 N N . MET A 1 303 ? -10.164 -7.202 11.836 1.00 88.19 303 MET A N 1
ATOM 2308 C CA . MET A 1 303 ? -10.298 -7.126 13.286 1.00 88.19 303 MET A CA 1
ATOM 2309 C C . MET A 1 303 ? -9.953 -8.485 13.871 1.00 88.19 303 MET A C 1
ATOM 2311 O O . MET A 1 303 ? -10.555 -9.490 13.502 1.00 88.19 303 MET A O 1
ATOM 2315 N N . VAL A 1 304 ? -8.975 -8.500 14.770 1.00 86.88 304 VAL A N 1
ATOM 2316 C CA . VAL A 1 304 ? -8.462 -9.689 15.441 1.00 86.88 304 VAL A CA 1
ATOM 2317 C C . VAL A 1 304 ? -8.803 -9.587 16.921 1.00 86.88 304 VAL A C 1
ATOM 2319 O O . VAL A 1 304 ? -8.441 -8.619 17.595 1.00 86.88 304 VAL A O 1
ATOM 2322 N N . THR A 1 305 ? -9.501 -10.599 17.430 1.00 83.38 305 THR A N 1
ATOM 2323 C CA . THR A 1 305 ? -9.866 -10.706 18.847 1.00 83.38 305 THR A CA 1
ATOM 2324 C C . THR A 1 305 ? -9.689 -12.129 19.369 1.00 83.38 305 THR A C 1
ATOM 2326 O O . THR A 1 305 ? -9.724 -13.096 18.605 1.00 83.38 305 THR A O 1
ATOM 2329 N N . THR A 1 306 ? -9.504 -12.255 20.684 1.00 79.31 306 THR A N 1
ATOM 2330 C CA . THR A 1 306 ? -9.428 -13.538 21.399 1.00 79.31 306 THR A CA 1
ATOM 2331 C C . THR A 1 306 ? -10.395 -13.545 22.584 1.00 79.31 306 THR A C 1
ATOM 2333 O O . THR A 1 306 ? -10.875 -12.494 23.014 1.00 79.31 306 THR A O 1
ATOM 2336 N N . GLU A 1 307 ? -10.634 -14.724 23.164 1.00 76.31 307 GLU A N 1
ATOM 2337 C CA . GLU A 1 307 ? -11.396 -14.873 24.415 1.00 76.31 307 GLU A CA 1
ATOM 2338 C C . GLU A 1 307 ? -10.767 -14.121 25.606 1.00 76.31 307 GLU A C 1
ATOM 2340 O O . GLU A 1 307 ? -11.463 -13.821 26.574 1.00 76.31 307 GLU A O 1
ATOM 2345 N N . ALA A 1 308 ? -9.464 -13.811 25.556 1.00 76.25 308 ALA A N 1
ATOM 2346 C CA . ALA A 1 308 ? -8.752 -13.088 26.612 1.00 76.25 308 ALA A CA 1
ATOM 2347 C C . ALA A 1 308 ? -9.013 -11.568 26.592 1.00 76.25 308 ALA A C 1
ATOM 2349 O O . ALA A 1 308 ? -8.602 -10.854 27.513 1.00 76.25 308 ALA A O 1
ATOM 2350 N N . ASN A 1 309 ? -9.707 -11.066 25.566 1.00 77.12 309 ASN A N 1
ATOM 2351 C CA . ASN A 1 309 ? -10.081 -9.664 25.447 1.00 77.12 309 ASN A CA 1
ATOM 2352 C C . ASN A 1 309 ? -11.131 -9.291 26.507 1.00 77.12 309 ASN A C 1
ATOM 2354 O O . ASN A 1 309 ? -12.321 -9.565 26.361 1.00 77.12 309 ASN A O 1
ATOM 2358 N N . THR A 1 310 ? -10.667 -8.679 27.597 1.00 68.12 310 THR A N 1
ATOM 2359 C CA . THR A 1 310 ? -11.465 -8.384 28.803 1.00 68.12 310 THR A CA 1
ATOM 2360 C C . THR A 1 310 ? -11.701 -6.887 29.032 1.00 68.12 310 THR A C 1
ATOM 2362 O O . THR A 1 310 ? -12.384 -6.518 29.986 1.00 68.12 310 THR A O 1
ATOM 2365 N N . GLY A 1 311 ? -11.146 -6.025 28.170 1.00 71.69 311 GLY A N 1
ATOM 2366 C CA . GLY A 1 311 ? -11.282 -4.565 28.231 1.00 71.69 311 GLY A CA 1
ATOM 2367 C C . GLY A 1 311 ? -12.542 -4.025 27.545 1.00 71.69 311 GLY A C 1
ATOM 2368 O O . GLY A 1 311 ? -13.544 -4.723 27.402 1.00 71.69 311 GLY A O 1
ATOM 2369 N N . GLU A 1 312 ? -12.495 -2.782 27.047 1.00 74.62 312 GLU A N 1
ATOM 2370 C CA . GLU A 1 312 ? -13.570 -2.267 26.173 1.00 74.62 312 GLU A CA 1
ATOM 2371 C C . GLU A 1 312 ? -13.578 -2.925 24.777 1.00 74.62 312 GLU A C 1
ATOM 2373 O O . GLU A 1 312 ? -14.497 -2.689 23.990 1.00 74.62 312 GLU A O 1
ATOM 2378 N N . GLY A 1 313 ? -12.574 -3.745 24.457 1.00 71.81 313 GLY A N 1
ATOM 2379 C CA . GLY A 1 313 ? -12.376 -4.361 23.147 1.00 71.81 313 GLY A CA 1
ATOM 2380 C C . GLY A 1 313 ? -13.617 -5.031 22.540 1.00 71.81 313 GLY A C 1
ATOM 2381 O O . GLY A 1 313 ? -13.880 -4.778 21.363 1.00 71.81 313 GLY A O 1
ATOM 2382 N N . PRO A 1 314 ? -14.432 -5.803 23.289 1.00 73.94 314 PRO A N 1
ATOM 2383 C CA . PRO A 1 314 ? -15.669 -6.385 22.761 1.00 73.94 314 PRO A CA 1
ATOM 2384 C C . PRO A 1 314 ? -16.731 -5.343 22.372 1.00 73.94 314 PRO A C 1
ATOM 2386 O O . PRO A 1 314 ? -17.371 -5.484 21.335 1.00 73.94 314 PRO A O 1
ATOM 2389 N N . LEU A 1 315 ? -16.890 -4.264 23.151 1.00 75.75 315 LEU A N 1
ATOM 2390 C CA . LEU A 1 315 ? -17.809 -3.163 22.815 1.00 75.75 315 LEU A CA 1
ATOM 2391 C C . LEU A 1 315 ? -17.314 -2.379 21.597 1.00 75.75 315 LEU A C 1
ATOM 2393 O O . LEU A 1 315 ? -18.112 -1.918 20.780 1.00 75.75 315 LEU A O 1
ATOM 2397 N N . TRP A 1 316 ? -15.994 -2.225 21.477 1.00 75.56 316 TRP A N 1
ATOM 2398 C CA . TRP A 1 316 ? -15.371 -1.655 20.289 1.00 75.56 316 TRP A CA 1
ATOM 2399 C C . TRP A 1 316 ? -15.589 -2.526 19.066 1.00 75.56 316 TRP A C 1
ATOM 2401 O O . TRP A 1 316 ? -15.954 -1.995 18.026 1.00 75.56 316 TRP A O 1
ATOM 2411 N N . LEU A 1 317 ? -15.421 -3.841 19.194 1.00 76.69 317 LEU A N 1
ATOM 2412 C CA . LEU A 1 317 ? -15.678 -4.788 18.118 1.00 76.69 317 LEU A CA 1
ATOM 2413 C C . LEU A 1 317 ? -17.133 -4.691 17.648 1.00 76.69 317 LEU A C 1
ATOM 2415 O O . LEU A 1 317 ? -17.361 -4.505 16.459 1.00 76.69 317 LEU A O 1
ATOM 2419 N N . GLU A 1 318 ? -18.102 -4.732 18.565 1.00 81.56 318 GLU A N 1
ATOM 2420 C CA . GLU A 1 318 ? -19.526 -4.632 18.225 1.00 81.56 318 GLU A CA 1
ATOM 2421 C C . GLU A 1 318 ? -19.861 -3.287 17.558 1.00 81.56 318 GLU A C 1
ATOM 2423 O O . GLU A 1 318 ? -20.530 -3.240 16.522 1.00 81.56 318 GLU A O 1
ATOM 2428 N N . GLY A 1 319 ? -19.365 -2.177 18.118 1.00 82.00 319 GLY A N 1
ATOM 2429 C CA . GLY A 1 319 ? -19.556 -0.842 17.550 1.00 82.00 319 GLY A CA 1
ATOM 2430 C C . GLY A 1 319 ? -18.931 -0.708 16.161 1.00 82.00 319 GLY A C 1
ATOM 2431 O O . GLY A 1 319 ? -19.573 -0.212 15.235 1.00 82.00 319 GLY A O 1
ATOM 2432 N N . MET A 1 320 ? -17.706 -1.199 15.992 1.00 81.00 320 MET A N 1
ATOM 2433 C CA . MET A 1 320 ? -16.996 -1.182 14.720 1.00 81.00 320 MET A CA 1
ATOM 2434 C C . MET A 1 320 ? -17.675 -2.079 13.685 1.00 81.00 320 MET A C 1
ATOM 2436 O O . MET A 1 320 ? -17.931 -1.608 12.586 1.00 81.00 320 MET A O 1
ATOM 2440 N N . GLN A 1 321 ? -18.060 -3.311 14.020 1.00 81.69 321 GLN A N 1
ATOM 2441 C CA . GLN A 1 321 ? -18.837 -4.188 13.133 1.00 81.69 321 GLN A CA 1
ATOM 2442 C C . GLN A 1 321 ? -20.136 -3.518 12.673 1.00 81.69 321 GLN A C 1
ATOM 2444 O O . GLN A 1 321 ? -20.482 -3.571 11.493 1.00 81.69 321 GLN A O 1
ATOM 2449 N N . ARG A 1 322 ? -20.834 -2.839 13.594 1.00 81.56 322 ARG A N 1
ATOM 2450 C CA . ARG A 1 322 ? -22.080 -2.126 13.297 1.00 81.56 322 ARG A CA 1
ATOM 2451 C C . ARG A 1 322 ? -21.870 -0.944 12.351 1.00 81.56 322 ARG A C 1
ATOM 2453 O O . ARG A 1 322 ? -22.665 -0.764 11.439 1.00 81.56 322 ARG A O 1
ATOM 2460 N N . PHE A 1 323 ? -20.840 -0.127 12.571 1.00 85.75 323 PHE A N 1
ATOM 2461 C CA . PHE A 1 323 ? -20.678 1.140 11.847 1.00 85.75 323 PHE A CA 1
ATOM 2462 C C . PHE A 1 323 ? -19.751 1.075 10.643 1.00 85.75 323 PHE A C 1
ATOM 2464 O O . PHE A 1 323 ? -19.893 1.884 9.730 1.00 85.75 323 PHE A O 1
ATOM 2471 N N . PHE A 1 324 ? -18.806 0.143 10.618 1.00 83.12 324 PHE A N 1
ATOM 2472 C CA . PHE A 1 324 ? -17.805 0.065 9.563 1.00 83.12 324 PHE A CA 1
ATOM 2473 C C . PHE A 1 324 ? -18.427 -0.326 8.219 1.00 83.12 324 PHE A C 1
ATOM 2475 O O . PHE A 1 324 ? -18.143 0.306 7.202 1.00 83.12 324 PHE A O 1
ATOM 2482 N N . ALA A 1 325 ? -19.336 -1.307 8.219 1.00 78.00 325 ALA A N 1
ATOM 2483 C CA . ALA A 1 325 ? -20.075 -1.703 7.021 1.00 78.00 325 ALA A CA 1
ATOM 2484 C C . ALA A 1 325 ? -20.922 -0.543 6.459 1.00 78.00 325 ALA A C 1
ATOM 2486 O O . ALA A 1 325 ? -20.896 -0.276 5.255 1.00 78.00 325 ALA A O 1
ATOM 2487 N N . ASP A 1 326 ? -21.603 0.203 7.335 1.00 80.81 326 ASP A N 1
ATOM 2488 C CA . ASP A 1 326 ? -22.376 1.386 6.947 1.00 80.81 326 ASP A CA 1
ATOM 2489 C C . ASP A 1 326 ? -21.470 2.513 6.425 1.00 80.81 326 ASP A C 1
ATOM 2491 O O . ASP A 1 326 ? -21.798 3.159 5.428 1.00 80.81 326 ASP A O 1
ATOM 2495 N N . ALA A 1 327 ? -20.304 2.727 7.040 1.00 84.31 327 ALA A N 1
ATOM 2496 C CA . ALA A 1 327 ? -19.335 3.725 6.599 1.00 84.31 327 ALA A CA 1
ATOM 2497 C C . ALA A 1 327 ? -18.776 3.403 5.206 1.00 84.31 327 ALA A C 1
ATOM 2499 O O . ALA A 1 327 ? -18.719 4.291 4.352 1.00 84.31 327 ALA A O 1
ATOM 2500 N N . LEU A 1 328 ? -18.417 2.142 4.942 1.00 77.81 328 LEU A N 1
ATOM 2501 C CA . LEU A 1 328 ? -17.995 1.699 3.610 1.00 77.81 328 LEU A CA 1
ATOM 2502 C C . LEU A 1 328 ? -19.094 1.919 2.568 1.00 77.81 328 LEU A C 1
ATOM 2504 O O . LEU A 1 328 ? -18.819 2.463 1.495 1.00 77.81 328 LEU A O 1
ATOM 2508 N N . ALA A 1 329 ? -20.331 1.538 2.899 1.00 73.75 329 ALA A N 1
ATOM 2509 C CA . ALA A 1 329 ? -21.473 1.689 2.009 1.00 73.75 329 ALA A CA 1
ATOM 2510 C C . ALA A 1 329 ? -21.707 3.164 1.650 1.00 73.75 329 ALA A C 1
ATOM 2512 O O . ALA A 1 329 ? -21.678 3.533 0.476 1.00 73.75 329 ALA A O 1
ATOM 2513 N N . VAL A 1 330 ? -21.863 4.027 2.657 1.00 71.62 330 VAL A N 1
ATOM 2514 C CA . VAL A 1 330 ? -22.226 5.441 2.467 1.00 71.62 330 VAL A CA 1
ATOM 2515 C C . VAL A 1 330 ? -21.129 6.238 1.759 1.00 71.62 330 VAL A C 1
ATOM 2517 O O . VAL A 1 330 ? -21.436 7.157 1.002 1.00 71.62 330 VAL A O 1
ATOM 2520 N N . THR A 1 331 ? -19.858 5.887 1.954 1.00 72.50 331 THR A N 1
ATOM 2521 C CA . THR A 1 331 ? -18.740 6.568 1.278 1.00 72.50 331 THR A CA 1
ATOM 2522 C C . THR A 1 331 ? -18.529 6.112 -0.167 1.00 72.50 331 THR A C 1
ATOM 2524 O O . THR A 1 331 ? -17.704 6.695 -0.869 1.00 72.50 331 THR A O 1
ATOM 2527 N N . GLY A 1 332 ? -19.226 5.063 -0.628 1.00 68.56 332 GLY A N 1
ATOM 2528 C CA . GLY A 1 332 ? -18.936 4.433 -1.922 1.00 68.56 332 GLY A CA 1
ATOM 2529 C C . GLY A 1 332 ? -17.523 3.838 -1.987 1.00 68.56 332 GLY A C 1
ATOM 2530 O O . GLY A 1 332 ? -16.986 3.606 -3.070 1.00 68.56 332 GLY A O 1
ATOM 2531 N N . ALA A 1 333 ? -16.907 3.615 -0.823 1.00 73.81 333 ALA A N 1
ATOM 2532 C CA . ALA A 1 333 ? -15.544 3.126 -0.655 1.00 73.81 333 ALA A CA 1
ATOM 2533 C C . ALA A 1 333 ? -15.441 1.600 -0.750 1.00 73.81 333 ALA A C 1
ATOM 2535 O O . ALA A 1 333 ? -14.348 1.043 -0.681 1.00 73.81 333 ALA A O 1
ATOM 2536 N N . CYS A 1 334 ? -16.575 0.926 -0.885 1.00 72.44 334 CYS A N 1
ATOM 2537 C CA . CYS A 1 334 ? -16.708 -0.496 -1.119 1.00 72.44 334 CYS A CA 1
ATOM 2538 C C . CYS A 1 334 ? -15.859 -1.000 -2.294 1.00 72.44 334 CYS A C 1
ATOM 2540 O O . CYS A 1 334 ? -15.889 -0.432 -3.387 1.00 72.44 334 CYS A O 1
ATOM 2542 N N . VAL A 1 335 ? -15.158 -2.118 -2.097 1.00 75.06 335 VAL A N 1
ATOM 2543 C CA . VAL A 1 335 ? -14.648 -2.897 -3.231 1.00 75.06 335 VAL A CA 1
ATOM 2544 C C . VAL A 1 335 ? -15.816 -3.581 -3.951 1.00 75.06 335 VAL A C 1
ATOM 2546 O O . VAL A 1 335 ? -16.791 -3.984 -3.313 1.00 75.06 335 VAL A O 1
ATOM 2549 N N . SER A 1 336 ? -15.738 -3.735 -5.276 1.00 70.88 336 SER A N 1
ATOM 2550 C CA . SER A 1 336 ? -16.778 -4.470 -5.999 1.00 70.88 336 SER A CA 1
ATOM 2551 C C . SER A 1 336 ? -16.700 -5.977 -5.704 1.00 70.88 336 SER A C 1
ATOM 2553 O O . SER A 1 336 ? -15.601 -6.549 -5.690 1.00 70.88 336 SER A O 1
ATOM 2555 N N . PRO A 1 337 ? -17.842 -6.671 -5.546 1.00 70.00 337 PRO A N 1
ATOM 2556 C CA . PRO A 1 337 ? -17.850 -8.124 -5.403 1.00 70.00 337 PRO A CA 1
ATOM 2557 C C . PRO A 1 337 ? -17.183 -8.863 -6.565 1.00 70.00 337 PRO A C 1
ATOM 2559 O O . PRO A 1 337 ? -16.576 -9.911 -6.358 1.00 70.00 337 PRO A O 1
ATOM 2562 N N . ALA A 1 338 ? -17.246 -8.311 -7.780 1.00 69.12 338 ALA A N 1
ATOM 2563 C CA . ALA A 1 338 ? -16.559 -8.857 -8.946 1.00 69.12 338 ALA A CA 1
ATOM 2564 C C . ALA A 1 338 ? -15.031 -8.879 -8.769 1.00 69.12 338 ALA A C 1
ATOM 2566 O O . ALA A 1 338 ? -14.407 -9.897 -9.055 1.00 69.12 338 ALA A O 1
ATOM 2567 N N . THR A 1 339 ? -14.442 -7.808 -8.221 1.00 73.50 339 THR A N 1
ATOM 2568 C CA . THR A 1 339 ? -12.999 -7.741 -7.909 1.00 73.50 339 THR A CA 1
ATOM 2569 C C . THR A 1 339 ? -12.600 -8.847 -6.942 1.00 73.50 339 THR A C 1
ATOM 2571 O O . THR A 1 339 ? -11.648 -9.585 -7.167 1.00 73.50 339 THR A O 1
ATOM 2574 N N . LEU A 1 340 ? -13.371 -8.990 -5.870 1.00 75.25 340 LEU A N 1
ATOM 2575 C CA . LEU A 1 340 ? -13.128 -9.968 -4.819 1.00 75.25 340 LEU A CA 1
ATOM 2576 C C . LEU A 1 340 ? -13.255 -11.417 -5.313 1.00 75.25 340 LEU A C 1
ATOM 2578 O O . LEU A 1 340 ? -12.421 -12.259 -4.984 1.00 75.25 340 LEU A O 1
ATOM 2582 N N . ARG A 1 341 ? -14.258 -11.707 -6.151 1.00 74.88 341 ARG A N 1
ATOM 2583 C CA . ARG A 1 341 ? -14.414 -13.018 -6.802 1.00 74.88 341 ARG A CA 1
ATOM 2584 C C . ARG A 1 341 ? -13.286 -13.303 -7.787 1.00 74.88 341 ARG A C 1
ATOM 2586 O O . ARG A 1 341 ? -12.824 -14.436 -7.844 1.00 74.88 341 ARG A O 1
ATOM 2593 N N . LEU A 1 342 ? -12.838 -12.293 -8.532 1.00 75.00 342 LEU A N 1
ATOM 2594 C CA . LEU A 1 342 ? -11.704 -12.412 -9.442 1.00 75.00 342 LEU A CA 1
ATOM 2595 C C . LEU A 1 342 ? -10.432 -12.784 -8.676 1.00 75.00 342 LEU A C 1
ATOM 2597 O O . LEU A 1 342 ? -9.798 -13.769 -9.035 1.00 75.00 342 LEU A O 1
ATOM 2601 N N . LEU A 1 343 ? -10.103 -12.058 -7.600 1.00 77.12 343 LEU A N 1
ATOM 2602 C CA . LEU A 1 343 ? -8.948 -12.360 -6.745 1.00 77.12 343 LEU A CA 1
ATOM 2603 C C . LEU A 1 343 ? -9.005 -13.793 -6.200 1.00 77.12 343 LEU A C 1
ATOM 2605 O O . LEU A 1 343 ? -8.013 -14.513 -6.278 1.00 77.12 343 LEU A O 1
ATOM 2609 N N . ALA A 1 344 ? -10.177 -14.233 -5.730 1.00 77.19 344 ALA A N 1
ATOM 2610 C CA . ALA A 1 344 ? -10.378 -15.609 -5.282 1.00 77.19 344 ALA A CA 1
ATOM 2611 C C . ALA A 1 344 ? -10.189 -16.635 -6.417 1.00 77.19 344 ALA A C 1
ATOM 2613 O O . ALA A 1 344 ? -9.568 -17.674 -6.212 1.00 77.19 344 ALA A O 1
ATOM 2614 N N . ALA A 1 345 ? -10.695 -16.350 -7.621 1.00 75.44 345 ALA A N 1
ATOM 2615 C CA . ALA A 1 345 ? -10.596 -17.245 -8.776 1.00 75.44 345 ALA A CA 1
ATOM 2616 C C . ALA A 1 345 ? -9.153 -17.418 -9.280 1.00 75.44 345 ALA A C 1
ATOM 2618 O O . ALA A 1 345 ? -8.800 -18.486 -9.782 1.00 75.44 345 ALA A O 1
ATOM 2619 N N . VAL A 1 346 ? -8.318 -16.385 -9.129 1.00 76.19 346 VAL A N 1
ATOM 2620 C CA . VAL A 1 346 ? -6.889 -16.436 -9.471 1.00 76.19 346 VAL A CA 1
ATOM 2621 C C . VAL A 1 346 ? -5.990 -16.792 -8.285 1.00 76.19 346 VAL A C 1
ATOM 2623 O O . VAL A 1 346 ? -4.775 -16.696 -8.416 1.00 76.19 346 VAL A O 1
ATOM 2626 N N . ASP A 1 347 ? -6.565 -17.247 -7.165 1.00 77.12 347 ASP A N 1
ATOM 2627 C CA . ASP A 1 347 ? -5.827 -17.749 -5.997 1.00 77.12 347 ASP A CA 1
ATOM 2628 C C . ASP A 1 347 ? -4.916 -16.685 -5.341 1.00 77.12 347 ASP A C 1
ATOM 2630 O O . ASP A 1 347 ? -3.768 -16.946 -4.973 1.00 77.12 347 ASP A O 1
ATOM 2634 N N . LEU A 1 348 ? -5.427 -15.450 -5.221 1.00 77.31 348 LEU A N 1
ATOM 2635 C CA . LEU A 1 348 ? -4.766 -14.335 -4.534 1.00 77.31 348 LEU A CA 1
ATOM 2636 C C . LEU A 1 348 ? -5.411 -14.040 -3.160 1.00 77.31 348 LEU A C 1
ATOM 2638 O O . LEU A 1 348 ? -6.639 -14.081 -3.048 1.00 77.31 348 LEU A O 1
ATOM 2642 N N . PRO A 1 349 ? -4.623 -13.669 -2.123 1.00 76.00 349 PRO A N 1
ATOM 2643 C CA . PRO A 1 349 ? -3.160 -13.528 -2.114 1.00 76.00 349 PRO A CA 1
ATOM 2644 C C . PRO A 1 349 ? -2.417 -14.859 -2.255 1.00 76.00 349 PRO A C 1
ATOM 2646 O O . PRO A 1 349 ? -2.790 -15.854 -1.641 1.00 76.00 349 PRO A O 1
ATOM 2649 N N . ASN A 1 350 ? -1.279 -14.824 -2.953 1.00 77.44 350 ASN A N 1
ATOM 2650 C CA . ASN A 1 350 ? -0.298 -15.904 -2.948 1.00 77.44 350 ASN A CA 1
ATOM 2651 C C . ASN A 1 350 ? 0.888 -15.523 -2.043 1.00 77.44 350 ASN A C 1
ATOM 2653 O O . ASN A 1 350 ? 1.651 -14.600 -2.340 1.00 77.44 350 ASN A O 1
ATOM 2657 N N . GLU A 1 351 ? 1.022 -16.209 -0.908 1.00 76.12 351 GLU A N 1
ATOM 2658 C CA . GLU A 1 351 ? 2.009 -15.886 0.132 1.00 76.12 351 GLU A CA 1
ATOM 2659 C C . GLU A 1 351 ? 3.470 -16.094 -0.328 1.00 76.12 351 GLU A C 1
ATOM 2661 O O . GLU A 1 351 ? 4.263 -15.160 -0.174 1.00 76.12 351 GLU A O 1
ATOM 2666 N N . PRO A 1 352 ? 3.853 -17.222 -0.968 1.00 78.88 352 PRO A N 1
ATOM 2667 C CA . PRO A 1 352 ? 5.195 -17.390 -1.534 1.00 78.88 352 PRO A CA 1
ATOM 2668 C C . PRO A 1 352 ? 5.595 -16.298 -2.530 1.00 78.88 352 PRO A C 1
ATOM 2670 O O . PRO A 1 352 ? 6.702 -15.754 -2.452 1.00 78.88 352 PRO A O 1
ATOM 2673 N N . LEU A 1 353 ? 4.691 -15.964 -3.451 1.00 76.50 353 LEU A N 1
ATOM 2674 C CA . LEU A 1 353 ? 4.932 -14.945 -4.461 1.00 76.50 353 LEU A CA 1
ATOM 2675 C C . LEU A 1 353 ? 5.028 -13.541 -3.822 1.00 76.50 353 LEU A C 1
ATOM 2677 O O . LEU A 1 353 ? 5.953 -12.793 -4.136 1.00 76.50 353 LEU A O 1
ATOM 2681 N N . SER A 1 354 ? 4.173 -13.217 -2.842 1.00 77.44 354 SER A N 1
ATOM 2682 C CA . SER A 1 354 ? 4.247 -11.961 -2.068 1.00 77.44 354 SER A CA 1
ATOM 2683 C C . SER A 1 354 ? 5.548 -11.833 -1.277 1.00 77.44 354 SER A C 1
ATOM 2685 O O . SER A 1 354 ? 6.200 -10.790 -1.299 1.00 77.44 354 SER A O 1
ATOM 2687 N N . ALA A 1 355 ? 5.988 -12.913 -0.628 1.00 79.31 355 ALA A N 1
ATOM 2688 C CA . ALA A 1 355 ? 7.250 -12.931 0.101 1.00 79.31 355 ALA A CA 1
ATOM 2689 C C . ALA A 1 355 ? 8.451 -12.718 -0.833 1.00 79.31 355 ALA A C 1
ATOM 2691 O O . ALA A 1 355 ? 9.386 -11.996 -0.483 1.00 79.31 355 ALA A O 1
ATOM 2692 N N . ARG A 1 356 ? 8.437 -13.324 -2.030 1.00 81.12 356 ARG A N 1
ATOM 2693 C CA . ARG A 1 356 ? 9.458 -13.078 -3.059 1.00 81.12 356 ARG A CA 1
ATOM 2694 C C . ARG A 1 356 ? 9.443 -11.615 -3.494 1.00 81.12 356 ARG A C 1
ATOM 2696 O O . ARG A 1 356 ? 10.496 -10.979 -3.481 1.00 81.12 356 ARG A O 1
ATOM 2703 N N . ALA A 1 357 ? 8.264 -11.077 -3.793 1.00 80.06 357 ALA A N 1
ATOM 2704 C CA . ALA A 1 357 ? 8.100 -9.703 -4.238 1.00 80.06 357 ALA A CA 1
ATOM 2705 C C . ALA A 1 357 ? 8.662 -8.682 -3.236 1.00 80.06 357 ALA A C 1
ATOM 2707 O O . ALA A 1 357 ? 9.481 -7.832 -3.590 1.00 80.06 357 ALA A O 1
ATOM 2708 N N . ASN A 1 358 ? 8.322 -8.848 -1.957 1.00 81.25 358 ASN A N 1
ATOM 2709 C CA . ASN A 1 358 ? 8.797 -7.987 -0.875 1.00 81.25 358 ASN A CA 1
ATOM 2710 C C . ASN A 1 358 ? 10.317 -8.020 -0.711 1.00 81.25 358 ASN A C 1
ATOM 2712 O O . ASN A 1 358 ? 10.930 -6.978 -0.475 1.00 81.25 358 ASN A O 1
ATOM 2716 N N . ARG A 1 359 ? 10.950 -9.193 -0.872 1.00 85.00 359 ARG A N 1
ATOM 2717 C CA . ARG A 1 359 ? 12.417 -9.300 -0.824 1.00 85.00 359 ARG A CA 1
ATOM 2718 C C . ARG A 1 359 ? 13.081 -8.501 -1.941 1.00 85.00 359 ARG A C 1
ATOM 2720 O O . ARG A 1 359 ? 14.023 -7.763 -1.659 1.00 85.00 359 ARG A O 1
ATOM 2727 N N . HIS A 1 360 ? 12.601 -8.626 -3.179 1.00 85.69 360 HIS A N 1
ATOM 2728 C CA . HIS A 1 360 ? 13.178 -7.897 -4.313 1.00 85.69 360 HIS A CA 1
ATOM 2729 C C . HIS A 1 360 ? 12.946 -6.397 -4.208 1.00 85.69 360 HIS A C 1
ATOM 2731 O O . HIS A 1 360 ? 13.884 -5.631 -4.400 1.00 85.69 360 HIS A O 1
ATOM 2737 N N . LEU A 1 361 ? 11.729 -5.985 -3.850 1.00 86.31 361 LEU A N 1
ATOM 2738 C CA . LEU A 1 361 ? 11.395 -4.579 -3.660 1.00 86.31 361 LEU A CA 1
ATOM 2739 C C . LEU A 1 361 ? 12.284 -3.938 -2.587 1.00 86.31 361 LEU A C 1
ATOM 2741 O O . LEU A 1 361 ? 12.867 -2.878 -2.808 1.00 86.31 361 LEU A O 1
ATOM 2745 N N . ARG A 1 362 ? 12.461 -4.615 -1.445 1.00 86.88 362 ARG A N 1
ATOM 2746 C CA . ARG A 1 362 ? 13.366 -4.155 -0.386 1.00 86.88 362 ARG A CA 1
ATOM 2747 C C . ARG A 1 362 ? 14.807 -4.058 -0.879 1.00 86.88 362 ARG A C 1
ATOM 2749 O O . ARG A 1 362 ? 15.457 -3.047 -0.634 1.00 86.88 362 ARG A O 1
ATOM 2756 N N . ALA A 1 363 ? 15.309 -5.082 -1.570 1.00 89.94 363 ALA A N 1
ATOM 2757 C CA . ALA A 1 363 ? 16.671 -5.082 -2.100 1.00 89.94 363 ALA A CA 1
ATOM 2758 C C . ALA A 1 363 ? 16.901 -3.939 -3.104 1.00 89.94 363 ALA A C 1
ATOM 2760 O O . ALA A 1 363 ? 17.926 -3.261 -3.030 1.00 89.94 363 ALA A O 1
ATOM 2761 N N . ALA A 1 364 ? 15.937 -3.691 -3.994 1.00 91.50 364 ALA A N 1
ATOM 2762 C CA . ALA A 1 364 ? 15.997 -2.610 -4.967 1.00 91.50 364 ALA A CA 1
ATOM 2763 C C . ALA A 1 364 ? 15.977 -1.233 -4.289 1.00 91.50 364 ALA A C 1
ATOM 2765 O O . ALA A 1 364 ? 16.842 -0.408 -4.567 1.00 91.50 364 ALA A O 1
ATOM 2766 N N . ASN A 1 365 ? 15.059 -0.996 -3.346 1.00 91.94 365 ASN A N 1
ATOM 2767 C CA . ASN A 1 365 ? 14.989 0.279 -2.627 1.00 91.94 365 ASN A CA 1
ATOM 2768 C C . ASN A 1 365 ? 16.242 0.548 -1.776 1.00 91.94 365 ASN A C 1
ATOM 2770 O O . ASN A 1 365 ? 16.712 1.680 -1.753 1.00 91.94 365 ASN A O 1
ATOM 2774 N N . VAL A 1 366 ? 16.820 -0.468 -1.122 1.00 92.06 366 VAL A N 1
ATOM 2775 C CA . VAL A 1 366 ? 18.083 -0.318 -0.369 1.00 92.06 366 VAL A CA 1
ATOM 2776 C C . VAL A 1 366 ? 19.242 0.025 -1.305 1.00 92.06 366 VAL A C 1
ATOM 2778 O O . VAL A 1 366 ? 19.981 0.976 -1.055 1.00 92.06 366 VAL A O 1
ATOM 2781 N N . LEU A 1 367 ? 19.395 -0.716 -2.409 1.00 95.12 367 LEU A N 1
ATOM 2782 C CA . LEU A 1 367 ? 20.442 -0.448 -3.396 1.00 95.12 367 LEU A CA 1
ATOM 2783 C C . LEU A 1 367 ? 20.305 0.962 -3.980 1.00 95.12 367 LEU A C 1
ATOM 2785 O O . LEU A 1 367 ? 21.277 1.711 -4.045 1.00 95.12 367 LEU A O 1
ATOM 2789 N N . ALA A 1 368 ? 19.099 1.326 -4.399 1.00 95.12 368 ALA A N 1
ATOM 2790 C CA . ALA A 1 368 ? 18.840 2.620 -4.995 1.00 95.12 368 ALA A CA 1
ATOM 2791 C C . ALA A 1 368 ? 18.981 3.772 -3.999 1.00 95.12 368 ALA A C 1
ATOM 2793 O O . ALA A 1 368 ? 19.507 4.815 -4.371 1.00 95.12 368 ALA A O 1
ATOM 2794 N N . GLY A 1 369 ? 18.565 3.586 -2.743 1.00 95.12 369 GLY A N 1
ATOM 2795 C CA . GLY A 1 369 ? 18.781 4.548 -1.664 1.00 95.12 369 GLY A CA 1
ATOM 2796 C C . GLY A 1 369 ? 20.263 4.868 -1.490 1.00 95.12 369 GLY A C 1
ATOM 2797 O O . GLY A 1 369 ? 20.640 6.039 -1.521 1.00 95.12 369 GLY A O 1
ATOM 2798 N N . ALA A 1 370 ? 21.116 3.840 -1.461 1.00 95.56 370 ALA A N 1
ATOM 2799 C CA . ALA A 1 370 ? 22.564 4.015 -1.398 1.00 95.56 370 ALA A CA 1
ATOM 2800 C C . ALA A 1 370 ? 23.128 4.761 -2.624 1.00 95.56 370 ALA A C 1
ATOM 2802 O O . ALA A 1 370 ? 23.960 5.655 -2.466 1.00 95.56 370 ALA A O 1
ATOM 2803 N N . VAL A 1 371 ? 22.658 4.439 -3.838 1.00 97.06 371 VAL A N 1
ATOM 2804 C CA . VAL A 1 371 ? 23.065 5.139 -5.074 1.00 97.06 371 VAL A CA 1
ATOM 2805 C C . VAL A 1 371 ? 22.623 6.602 -5.052 1.00 97.06 371 VAL A C 1
ATOM 2807 O O . VAL A 1 371 ? 23.430 7.489 -5.317 1.00 97.06 371 VAL A O 1
ATOM 2810 N N . LEU A 1 372 ? 21.359 6.873 -4.721 1.00 96.75 372 LEU A N 1
ATOM 2811 C CA . LEU A 1 372 ? 20.834 8.232 -4.613 1.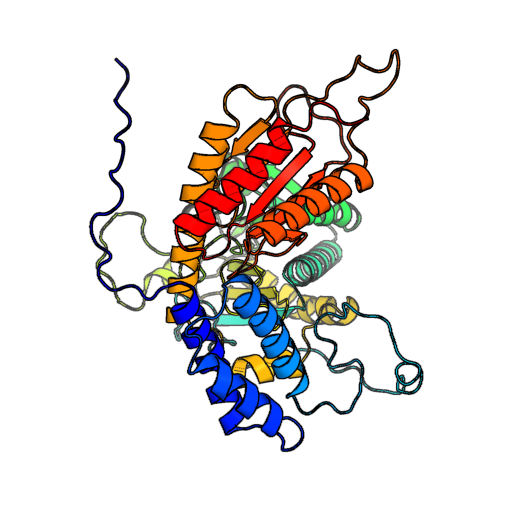00 96.75 372 LEU A CA 1
ATOM 2812 C C . LEU A 1 372 ? 21.621 9.028 -3.573 1.00 96.75 372 LEU A C 1
ATOM 2814 O O . LEU A 1 372 ? 21.985 10.166 -3.838 1.00 96.75 372 LEU A O 1
ATOM 2818 N N . LYS A 1 373 ? 21.917 8.432 -2.417 1.00 95.38 373 LYS A N 1
ATOM 2819 C CA . LYS A 1 373 ? 22.671 9.078 -1.343 1.00 95.38 373 LYS A CA 1
ATOM 2820 C C . LYS A 1 373 ? 24.088 9.454 -1.766 1.00 95.38 373 LYS A C 1
ATOM 2822 O O . LYS A 1 373 ? 24.526 10.546 -1.437 1.00 95.38 373 LYS A O 1
ATOM 2827 N N . ASP A 1 374 ? 24.779 8.584 -2.500 1.00 96.25 374 ASP A N 1
ATOM 2828 C CA . ASP A 1 374 ? 26.107 8.872 -3.058 1.00 96.25 374 ASP A CA 1
ATOM 2829 C C . ASP A 1 374 ? 26.051 9.998 -4.104 1.00 96.25 374 ASP A C 1
ATOM 2831 O O . ASP A 1 374 ? 26.791 10.975 -4.024 1.00 96.25 374 ASP A O 1
ATOM 2835 N N . LYS A 1 375 ? 25.123 9.910 -5.064 1.00 95.56 375 LYS A N 1
ATOM 2836 C CA . LYS A 1 375 ? 25.016 10.879 -6.170 1.00 95.56 375 LYS A CA 1
ATOM 2837 C C . LYS A 1 375 ? 24.464 12.236 -5.744 1.00 95.56 375 LYS A C 1
ATOM 2839 O O . LYS A 1 375 ? 24.703 13.226 -6.437 1.00 95.56 375 LYS A O 1
ATOM 2844 N N . LEU A 1 376 ? 23.688 12.264 -4.663 1.00 92.50 376 LEU A N 1
ATOM 2845 C CA . LEU A 1 376 ? 23.104 13.468 -4.084 1.00 92.50 376 LEU A CA 1
ATOM 2846 C C . LEU A 1 376 ? 23.877 13.951 -2.843 1.00 92.50 376 LEU A C 1
ATOM 2848 O O . LEU A 1 376 ? 23.414 14.862 -2.154 1.00 92.50 376 LEU A O 1
ATOM 2852 N N . ASP A 1 377 ? 25.056 13.392 -2.557 1.00 90.50 377 ASP A N 1
ATOM 2853 C CA . ASP A 1 377 ? 25.908 13.917 -1.492 1.00 90.50 377 ASP A CA 1
ATOM 2854 C C . ASP A 1 377 ? 26.403 15.329 -1.844 1.00 90.50 377 ASP A C 1
ATOM 2856 O O . ASP A 1 377 ? 26.808 15.620 -2.973 1.00 90.50 377 ASP A O 1
ATOM 2860 N N . GLY A 1 378 ? 26.346 16.237 -0.870 1.00 82.88 378 GLY A N 1
ATOM 2861 C CA . GLY A 1 378 ? 26.772 17.627 -1.043 1.00 82.88 378 GLY A CA 1
ATOM 2862 C C . GLY A 1 378 ? 25.893 18.493 -1.960 1.00 82.88 378 GLY A C 1
ATOM 2863 O O . GLY A 1 378 ? 26.288 19.619 -2.265 1.00 82.88 378 GLY A O 1
ATOM 2864 N N . VAL A 1 379 ? 24.714 18.019 -2.384 1.00 84.56 379 VAL A N 1
ATOM 2865 C CA . VAL A 1 379 ? 23.689 18.857 -3.038 1.00 84.56 379 VAL A CA 1
ATOM 2866 C C . VAL A 1 379 ? 22.531 19.170 -2.082 1.00 84.56 379 VAL A C 1
ATOM 2868 O O . VAL A 1 379 ? 22.488 18.718 -0.943 1.00 84.56 379 VAL A O 1
ATOM 2871 N N . ARG A 1 380 ? 21.559 19.962 -2.546 1.00 83.00 380 ARG A N 1
ATOM 2872 C CA . ARG A 1 380 ? 20.401 20.455 -1.772 1.00 83.00 380 ARG A CA 1
ATOM 2873 C C . ARG A 1 380 ? 19.355 19.395 -1.385 1.00 83.00 380 ARG A C 1
ATOM 2875 O O . ARG A 1 380 ? 18.223 19.755 -1.055 1.00 83.00 380 ARG A O 1
ATOM 2882 N N . TYR A 1 381 ? 19.684 18.113 -1.492 1.00 86.75 381 TYR A N 1
ATOM 2883 C CA . TYR A 1 381 ? 18.765 17.009 -1.239 1.00 86.75 381 TYR A CA 1
ATOM 2884 C C . TYR A 1 381 ? 19.323 16.091 -0.151 1.00 86.75 381 TYR A C 1
ATOM 2886 O O . TYR A 1 381 ? 20.517 15.813 -0.136 1.00 86.75 381 TYR A O 1
ATOM 2894 N N . ALA A 1 382 ? 18.461 15.591 0.733 1.00 88.69 382 ALA A N 1
ATOM 2895 C CA . ALA A 1 382 ? 18.784 14.492 1.643 1.00 88.69 382 ALA A CA 1
ATOM 2896 C C . ALA A 1 382 ? 18.009 13.243 1.247 1.00 88.69 382 ALA A C 1
ATOM 2898 O O . ALA A 1 382 ? 16.832 13.322 0.915 1.00 88.69 382 ALA A O 1
ATOM 2899 N N . VAL A 1 383 ? 18.659 12.088 1.324 1.00 90.38 383 VAL A N 1
ATOM 2900 C CA . VAL A 1 383 ? 18.030 10.795 1.055 1.00 90.38 383 VAL A CA 1
ATOM 2901 C C . VAL A 1 383 ? 17.771 10.089 2.381 1.00 90.38 383 VAL A C 1
ATOM 2903 O O . VAL A 1 383 ? 18.703 9.884 3.161 1.00 90.38 383 VAL A O 1
ATOM 2906 N N . GLU A 1 384 ? 16.517 9.723 2.627 1.00 87.44 384 GLU A N 1
ATOM 2907 C CA . GLU A 1 384 ? 16.086 8.903 3.758 1.00 87.44 384 GLU A CA 1
ATOM 2908 C C . GLU A 1 384 ? 15.721 7.499 3.264 1.00 87.44 384 GLU A C 1
ATOM 2910 O O . GLU A 1 384 ? 14.820 7.292 2.442 1.00 87.44 384 GLU A O 1
ATOM 2915 N N . GLU A 1 385 ? 16.466 6.519 3.770 1.00 81.12 385 GLU A N 1
ATOM 2916 C CA . GLU A 1 385 ? 16.182 5.101 3.588 1.00 81.12 385 GLU A CA 1
ATOM 2917 C C . GLU A 1 385 ? 15.277 4.644 4.729 1.00 81.12 385 GLU A C 1
ATOM 2919 O O . GLU A 1 385 ? 15.685 4.633 5.890 1.00 81.12 385 GLU A O 1
ATOM 2924 N N . ASN A 1 386 ? 14.049 4.253 4.401 1.00 74.69 386 ASN A N 1
ATOM 2925 C CA . ASN A 1 386 ? 13.120 3.764 5.407 1.00 74.69 386 ASN A CA 1
ATOM 2926 C C . ASN A 1 386 ? 13.390 2.288 5.732 1.00 74.69 386 ASN A C 1
ATOM 2928 O O . ASN A 1 386 ? 13.531 1.461 4.826 1.00 74.69 386 ASN A O 1
ATOM 2932 N N . GLU A 1 387 ? 13.364 1.925 7.019 1.00 69.38 387 GLU A N 1
ATOM 2933 C CA . GLU A 1 387 ? 13.607 0.547 7.490 1.00 69.38 387 GLU A CA 1
ATOM 2934 C C . GLU A 1 387 ? 12.650 -0.482 6.865 1.00 69.38 387 GLU A C 1
ATOM 2936 O O . GLU A 1 387 ? 13.027 -1.630 6.611 1.00 69.38 387 GLU A O 1
ATOM 2941 N N . HIS A 1 388 ? 11.427 -0.044 6.554 1.00 73.50 388 HIS A N 1
ATOM 2942 C CA . HIS A 1 388 ? 10.377 -0.848 5.941 1.00 73.50 388 HIS A CA 1
ATOM 2943 C C . HIS A 1 388 ? 10.630 -1.192 4.456 1.00 73.50 388 HIS A C 1
ATOM 2945 O O . HIS A 1 388 ? 9.939 -2.031 3.883 1.00 73.50 388 HIS A O 1
ATOM 2951 N N . GLY A 1 389 ? 11.602 -0.551 3.791 1.00 77.56 389 GLY A N 1
ATOM 2952 C CA . GLY A 1 389 ? 12.060 -0.933 2.447 1.00 77.56 389 GLY A CA 1
ATOM 2953 C C . GLY A 1 389 ? 11.028 -0.809 1.315 1.00 77.56 389 GLY A C 1
ATOM 2954 O O . GLY A 1 389 ? 11.211 -1.408 0.257 1.00 77.56 389 GLY A O 1
ATOM 2955 N N . CYS A 1 390 ? 9.947 -0.049 1.521 1.00 79.88 390 CYS A N 1
ATOM 2956 C CA . CYS A 1 390 ? 8.879 0.143 0.524 1.00 79.88 390 CYS A CA 1
ATOM 2957 C C . CYS A 1 390 ? 9.201 1.254 -0.478 1.00 79.88 390 CYS A C 1
ATOM 2959 O O . CYS A 1 390 ? 8.775 1.199 -1.628 1.00 79.88 390 CYS A O 1
ATOM 2961 N N . PHE A 1 391 ? 9.898 2.287 -0.010 1.00 86.81 391 PHE A N 1
ATOM 2962 C CA . PHE A 1 391 ? 10.311 3.443 -0.791 1.00 86.81 391 PHE A CA 1
ATOM 2963 C C . PHE A 1 391 ? 11.493 4.142 -0.143 1.00 86.81 391 PHE A C 1
ATOM 2965 O O . PHE A 1 391 ? 11.751 4.007 1.056 1.00 86.81 391 PHE A O 1
ATOM 2972 N N . VAL A 1 392 ? 12.144 4.946 -0.968 1.00 89.69 392 VAL A N 1
ATOM 2973 C CA . VAL A 1 392 ? 13.135 5.940 -0.589 1.00 89.69 392 VAL A CA 1
ATOM 2974 C C . VAL A 1 392 ? 12.463 7.312 -0.604 1.00 89.69 392 VAL A C 1
ATOM 2976 O O . VAL A 1 392 ? 11.678 7.613 -1.510 1.00 89.69 392 VAL A O 1
ATOM 2979 N N . GLU A 1 393 ? 12.755 8.143 0.393 1.00 89.44 393 GLU A N 1
ATOM 2980 C CA . GLU A 1 393 ? 12.352 9.550 0.398 1.00 89.44 393 GLU A CA 1
ATOM 2981 C C . GLU A 1 393 ? 13.558 10.428 0.044 1.00 89.44 393 GLU A C 1
ATOM 2983 O O . GLU A 1 393 ? 14.650 10.272 0.587 1.00 89.44 393 GLU A O 1
ATOM 2988 N N . VAL A 1 394 ? 13.375 11.343 -0.908 1.00 90.81 394 VAL A N 1
ATOM 2989 C CA . VAL A 1 394 ? 14.367 12.357 -1.271 1.00 90.81 394 VAL A CA 1
ATOM 2990 C C . VAL A 1 394 ? 13.810 13.721 -0.898 1.00 90.81 394 VAL A C 1
ATOM 2992 O O . VAL A 1 394 ? 12.863 14.235 -1.490 1.00 90.81 394 VAL A O 1
ATOM 2995 N N . HIS A 1 395 ? 14.410 14.308 0.116 1.00 86.25 395 HIS A N 1
ATOM 2996 C CA . HIS A 1 395 ? 13.976 15.517 0.779 1.00 86.25 395 HIS A CA 1
ATOM 2997 C C . HIS A 1 395 ? 14.670 16.736 0.190 1.00 86.25 395 HIS A C 1
ATOM 2999 O O . HIS A 1 395 ? 15.897 16.784 0.144 1.00 86.25 395 HIS A O 1
ATOM 3005 N N . LEU A 1 396 ? 13.905 17.745 -0.221 1.00 81.56 396 LEU A N 1
ATOM 3006 C CA . LEU A 1 396 ? 14.458 19.031 -0.638 1.00 81.56 396 LEU A CA 1
ATOM 3007 C C . LEU A 1 396 ? 14.805 19.870 0.603 1.00 81.56 396 LEU A C 1
ATOM 3009 O O . LEU A 1 396 ? 13.913 20.240 1.366 1.00 81.56 396 LEU A O 1
ATOM 3013 N N . LEU A 1 397 ? 16.095 20.154 0.807 1.00 75.31 397 LEU A N 1
ATOM 3014 C CA . LEU A 1 397 ? 16.608 20.857 1.991 1.00 75.31 397 LEU A CA 1
ATOM 3015 C C . LEU A 1 397 ? 16.679 22.379 1.819 1.00 75.31 397 LEU A C 1
ATOM 3017 O O . LEU A 1 397 ? 16.529 23.110 2.794 1.00 75.31 397 LEU A O 1
ATOM 3021 N N . GLU A 1 398 ? 16.911 22.860 0.596 1.00 66.12 398 GLU A N 1
ATOM 3022 C CA . GLU A 1 398 ? 17.091 24.286 0.304 1.00 66.12 398 GLU A CA 1
ATOM 3023 C C . GLU A 1 398 ? 16.286 24.699 -0.935 1.00 66.12 398 GLU A C 1
ATOM 3025 O O . GLU A 1 398 ? 16.361 24.056 -1.988 1.00 66.12 398 GLU A O 1
ATOM 3030 N N . LEU A 1 399 ? 15.545 25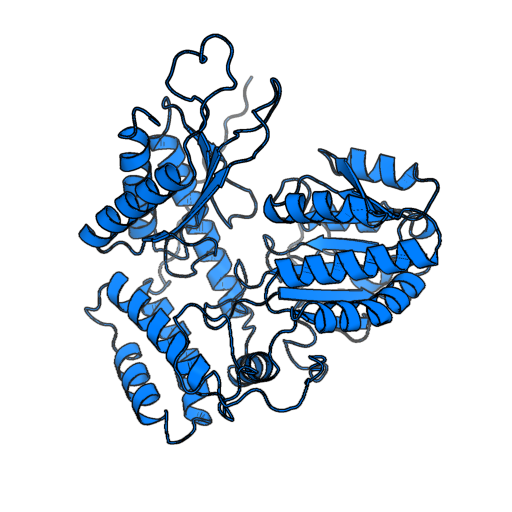.808 -0.831 1.00 58.66 399 LEU A N 1
ATOM 3031 C CA . LEU A 1 399 ? 14.974 26.498 -1.987 1.00 58.66 399 LEU A CA 1
ATOM 3032 C C . LEU A 1 399 ? 15.942 27.594 -2.455 1.00 58.66 399 LEU A C 1
ATOM 3034 O O . LEU A 1 399 ? 16.363 28.419 -1.646 1.00 58.66 399 LEU A O 1
ATOM 3038 N N . PRO A 1 400 ? 16.288 27.659 -3.747 1.00 46.62 400 PRO A N 1
ATOM 3039 C CA . PRO A 1 400 ? 17.065 28.766 -4.276 1.00 46.62 400 PRO A CA 1
ATOM 3040 C C . PRO A 1 400 ? 16.161 29.975 -4.511 1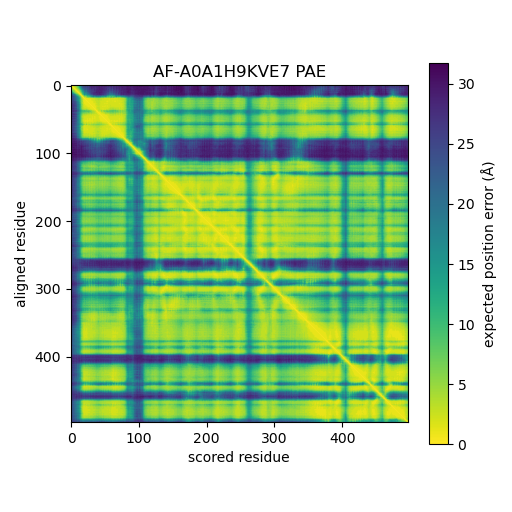.00 46.62 400 PRO A C 1
ATOM 3042 O O . PRO A 1 400 ? 15.276 29.954 -5.361 1.00 46.62 400 PRO A O 1
ATOM 3045 N N . GLY A 1 401 ? 16.435 31.049 -3.783 1.00 49.53 401 GLY A N 1
ATOM 3046 C CA . GLY A 1 401 ? 15.848 32.365 -3.997 1.00 49.53 401 GLY A CA 1
ATOM 3047 C C . GLY A 1 401 ? 16.062 33.241 -2.765 1.00 49.53 401 GLY A C 1
ATOM 3048 O O . GLY A 1 401 ? 16.151 32.707 -1.659 1.00 49.53 401 GLY A O 1
ATOM 3049 N N . PRO A 1 402 ? 16.188 34.572 -2.905 1.00 43.72 402 PRO A N 1
ATOM 3050 C CA . PRO A 1 402 ? 16.054 35.438 -1.742 1.00 43.72 402 PRO A CA 1
ATOM 3051 C C . PRO A 1 402 ? 14.683 35.179 -1.106 1.00 43.72 402 PRO A C 1
ATOM 3053 O O . PRO A 1 402 ? 13.704 34.991 -1.833 1.00 43.72 402 PRO A O 1
ATOM 3056 N N . GLU A 1 403 ? 14.602 35.194 0.230 1.00 46.06 403 GLU A N 1
ATOM 3057 C CA . GLU A 1 403 ? 13.309 35.341 0.902 1.00 46.06 403 GLU A CA 1
ATOM 3058 C C . GLU A 1 403 ? 12.558 36.481 0.200 1.00 46.06 403 GLU A C 1
ATOM 3060 O O . GLU A 1 403 ? 13.136 37.569 0.044 1.00 46.06 403 GLU A O 1
ATOM 3065 N N . PRO A 1 404 ? 11.322 36.271 -0.288 1.00 45.53 404 PRO A N 1
ATOM 3066 C CA . PRO A 1 404 ? 10.558 37.382 -0.816 1.00 45.53 404 PRO A CA 1
ATOM 3067 C C . PRO A 1 404 ? 10.493 38.436 0.287 1.00 45.53 404 PRO A C 1
ATOM 3069 O O . PRO A 1 404 ? 10.077 38.145 1.407 1.00 45.53 404 PRO A O 1
ATOM 3072 N N . ILE A 1 405 ? 10.975 39.649 -0.004 1.00 43.53 405 ILE A N 1
ATOM 3073 C CA . ILE A 1 405 ? 11.006 40.746 0.966 1.00 43.53 405 ILE A CA 1
ATOM 3074 C C . ILE A 1 405 ? 9.558 40.986 1.421 1.00 43.53 405 ILE A C 1
ATOM 3076 O O . ILE A 1 405 ? 8.766 41.579 0.693 1.00 43.53 405 ILE A O 1
ATOM 3080 N N . GLY A 1 406 ? 9.212 40.487 2.611 1.00 45.34 406 GLY A N 1
ATOM 3081 C CA . GLY A 1 406 ? 7.867 40.568 3.187 1.00 45.34 406 GLY A CA 1
ATOM 3082 C C . GLY A 1 406 ? 6.859 39.489 2.755 1.00 45.34 406 GLY A C 1
ATOM 3083 O O . GLY A 1 406 ? 5.670 39.694 2.987 1.00 45.34 406 GLY A O 1
ATOM 3084 N N . GLY A 1 407 ? 7.281 38.369 2.154 1.00 45.28 407 GLY A N 1
ATOM 3085 C CA . GLY A 1 407 ? 6.398 37.256 1.767 1.00 45.28 407 GLY A CA 1
ATOM 3086 C C . GLY A 1 407 ? 6.816 35.899 2.360 1.00 45.28 407 GLY A C 1
ATOM 3087 O O . GLY A 1 407 ? 7.961 35.748 2.784 1.00 45.28 407 GLY A O 1
ATOM 3088 N N . PRO A 1 408 ? 5.916 34.897 2.401 1.00 47.19 408 PRO A N 1
ATOM 3089 C CA . PRO A 1 408 ? 6.300 33.519 2.707 1.00 47.19 408 PRO A CA 1
ATOM 3090 C C . PRO A 1 408 ? 7.212 32.959 1.595 1.00 47.19 408 PRO A C 1
ATOM 3092 O O . PRO A 1 408 ? 7.070 33.383 0.446 1.00 47.19 408 PRO A O 1
ATOM 3095 N N . PRO A 1 409 ? 8.133 32.020 1.894 1.00 53.81 409 PRO A N 1
ATOM 3096 C CA . PRO A 1 409 ? 8.939 31.356 0.868 1.00 53.81 409 PRO A CA 1
ATOM 3097 C C . PRO A 1 409 ? 8.052 30.807 -0.261 1.00 53.81 409 PRO A C 1
ATOM 3099 O O . PRO A 1 409 ? 7.023 30.185 0.002 1.00 53.81 409 PRO A O 1
ATOM 3102 N N . THR A 1 410 ? 8.434 31.057 -1.517 1.00 55.09 410 THR A N 1
ATOM 3103 C CA . THR A 1 410 ? 7.746 30.522 -2.700 1.00 55.09 410 THR A CA 1
ATOM 3104 C C . THR A 1 410 ? 8.207 29.087 -2.929 1.00 55.09 410 THR A C 1
ATOM 3106 O O . THR A 1 410 ? 9.292 28.848 -3.457 1.00 55.09 410 THR A O 1
ATOM 3109 N N . TRP A 1 411 ? 7.405 28.132 -2.472 1.00 64.75 411 TRP A N 1
ATOM 3110 C CA . TRP A 1 411 ? 7.593 26.709 -2.749 1.00 64.75 411 TRP A CA 1
ATOM 3111 C C . TRP A 1 411 ? 7.321 26.413 -4.227 1.00 64.75 411 TRP A C 1
ATOM 3113 O O . TRP A 1 411 ? 6.495 27.111 -4.823 1.00 64.75 411 TRP A O 1
ATOM 3123 N N . PRO A 1 412 ? 7.990 25.409 -4.831 1.00 67.31 412 PRO A N 1
ATOM 3124 C CA . PRO A 1 412 ? 7.653 24.982 -6.182 1.00 67.31 412 PRO A CA 1
ATOM 3125 C C . PRO A 1 412 ? 6.164 24.665 -6.259 1.00 67.31 412 PRO A C 1
ATOM 3127 O O . PRO A 1 412 ? 5.629 23.968 -5.390 1.00 67.31 412 PRO A O 1
ATOM 3130 N N . LEU A 1 413 ? 5.502 25.184 -7.292 1.00 71.69 413 LEU A N 1
ATOM 3131 C CA . LEU A 1 413 ? 4.110 24.848 -7.537 1.00 71.69 413 LEU A CA 1
ATOM 3132 C C . LEU A 1 413 ? 4.016 23.363 -7.886 1.00 71.69 413 LEU A C 1
ATOM 3134 O O . LEU A 1 413 ? 4.956 22.769 -8.421 1.00 71.69 413 LEU A O 1
ATOM 3138 N N . TRP A 1 414 ? 2.865 22.761 -7.596 1.00 71.50 414 TRP A N 1
ATOM 3139 C CA . TRP A 1 414 ? 2.625 21.356 -7.916 1.00 71.50 414 TRP A CA 1
ATOM 3140 C C . TRP A 1 414 ? 2.889 21.053 -9.398 1.00 71.50 414 TRP A C 1
ATOM 3142 O O . TRP A 1 414 ? 3.530 20.054 -9.708 1.00 71.50 414 TRP A O 1
ATOM 3152 N N . ASP A 1 415 ? 2.496 21.958 -10.297 1.00 75.75 415 ASP A N 1
ATOM 3153 C CA . ASP A 1 415 ? 2.713 21.819 -11.741 1.00 75.75 415 ASP A CA 1
ATOM 3154 C C . ASP A 1 415 ? 4.207 21.761 -12.117 1.00 75.75 415 ASP A C 1
ATOM 3156 O O . ASP A 1 415 ? 4.589 21.002 -13.009 1.00 75.75 415 ASP A O 1
ATOM 3160 N N . ASP A 1 416 ? 5.073 22.495 -11.406 1.00 78.38 416 ASP A N 1
ATOM 3161 C CA . ASP A 1 416 ? 6.523 22.469 -11.639 1.00 78.38 416 ASP A CA 1
ATOM 3162 C C . ASP A 1 416 ? 7.141 21.154 -11.160 1.00 78.38 416 ASP A C 1
ATOM 3164 O O . ASP A 1 416 ? 7.991 20.575 -11.837 1.00 78.38 416 ASP A O 1
ATOM 3168 N N . LEU A 1 417 ? 6.710 20.671 -9.991 1.00 80.94 417 LEU A N 1
ATOM 3169 C CA . LEU A 1 417 ? 7.108 19.366 -9.460 1.00 80.94 417 LEU A CA 1
ATOM 3170 C C . LEU A 1 417 ? 6.697 18.246 -10.425 1.00 80.94 417 LEU A C 1
ATOM 3172 O O . LEU A 1 417 ? 7.476 17.331 -10.704 1.00 80.94 417 LEU A O 1
ATOM 3176 N N . ASP A 1 418 ? 5.489 18.346 -10.970 1.00 81.06 418 ASP A N 1
ATOM 3177 C CA . ASP A 1 418 ? 4.914 17.365 -11.879 1.00 81.06 418 ASP A CA 1
ATOM 3178 C C . ASP A 1 418 ? 5.621 17.305 -13.239 1.00 81.06 418 ASP A C 1
ATOM 3180 O O . ASP A 1 418 ? 5.914 16.223 -13.768 1.00 81.06 418 ASP A O 1
ATOM 3184 N N . ALA A 1 419 ? 5.961 18.474 -13.785 1.00 84.62 419 ALA A N 1
ATOM 3185 C CA . ALA A 1 419 ? 6.728 18.587 -15.017 1.00 84.62 419 ALA A CA 1
ATOM 3186 C C . ALA A 1 419 ? 8.109 17.921 -14.891 1.00 84.62 419 ALA A C 1
ATOM 3188 O O . ALA A 1 419 ? 8.563 17.261 -15.829 1.00 84.62 419 ALA A O 1
ATOM 3189 N N . GLU A 1 420 ? 8.760 18.014 -13.726 1.00 87.00 420 GLU A N 1
ATOM 3190 C CA . GLU A 1 420 ? 10.038 17.331 -13.491 1.00 87.00 420 GLU A CA 1
ATOM 3191 C C . GLU A 1 420 ? 9.907 15.805 -13.536 1.00 87.00 420 GLU A C 1
ATOM 3193 O O . GLU A 1 420 ? 10.763 15.139 -14.124 1.00 87.00 420 GLU A O 1
ATOM 3198 N N . LEU A 1 421 ? 8.824 15.232 -12.996 1.00 88.00 421 LEU A N 1
ATOM 3199 C CA . LEU A 1 421 ? 8.589 13.784 -13.092 1.00 88.00 421 LEU A CA 1
ATOM 3200 C C . LEU A 1 421 ? 8.428 13.336 -14.547 1.00 88.00 421 LEU A C 1
ATOM 3202 O O . LEU A 1 421 ? 8.971 12.302 -14.938 1.00 88.00 421 LEU A O 1
ATOM 3206 N N . THR A 1 422 ? 7.764 14.154 -15.365 1.00 89.12 422 THR A N 1
ATOM 3207 C CA . THR A 1 422 ? 7.615 13.904 -16.806 1.00 89.12 422 THR A CA 1
ATOM 3208 C C . THR A 1 422 ? 8.973 13.879 -17.518 1.00 89.12 422 THR A C 1
ATOM 3210 O O . THR A 1 422 ? 9.215 13.036 -18.383 1.00 89.12 422 THR A O 1
ATOM 3213 N N . LEU A 1 423 ? 9.896 14.776 -17.154 1.00 91.56 423 LEU A N 1
ATOM 3214 C CA . LEU A 1 423 ? 11.244 14.800 -17.732 1.00 91.56 423 LEU A CA 1
ATOM 3215 C C . LEU A 1 423 ? 12.065 13.562 -17.345 1.00 91.56 423 LEU A C 1
ATOM 3217 O O . LEU A 1 423 ? 12.779 13.019 -18.197 1.00 91.56 423 LEU A O 1
ATOM 3221 N N . VAL A 1 424 ? 11.945 13.106 -16.094 1.00 92.56 424 VAL A N 1
ATOM 3222 C CA . VAL A 1 424 ? 12.585 11.875 -15.607 1.00 92.56 424 VAL A CA 1
ATOM 3223 C C . VAL A 1 424 ? 12.055 10.655 -16.365 1.00 92.56 424 VAL A C 1
ATOM 3225 O O . VAL A 1 424 ? 12.851 9.874 -16.888 1.00 92.56 424 VAL A O 1
ATOM 3228 N N . GLU A 1 425 ? 10.733 10.526 -16.506 1.00 90.56 425 GLU A N 1
ATOM 3229 C CA . GLU A 1 425 ? 10.084 9.453 -17.274 1.00 90.56 425 GLU A CA 1
ATOM 3230 C C . GLU A 1 425 ? 10.569 9.426 -18.733 1.00 90.56 425 GLU A C 1
ATOM 3232 O O . GLU A 1 425 ? 10.983 8.384 -19.243 1.00 90.56 425 GLU A O 1
ATOM 3237 N N . GLN A 1 426 ? 10.625 10.582 -19.404 1.00 91.69 426 GLN A N 1
ATOM 3238 C CA . GLN A 1 426 ? 11.123 10.669 -20.782 1.00 91.69 426 GLN A CA 1
ATOM 3239 C C . GLN A 1 426 ? 12.599 10.269 -20.911 1.00 91.69 426 GLN A C 1
ATOM 3241 O O . GLN A 1 426 ? 13.001 9.698 -21.930 1.00 91.69 426 GLN A O 1
ATOM 3246 N N . HIS A 1 427 ? 13.436 10.596 -19.923 1.00 94.44 427 HIS A N 1
ATOM 3247 C CA . HIS A 1 427 ? 14.835 10.173 -19.912 1.00 94.44 427 HIS A CA 1
ATOM 3248 C C . HIS A 1 427 ? 14.959 8.666 -19.706 1.00 94.44 427 HIS A C 1
ATOM 3250 O O . HIS A 1 427 ? 15.673 8.013 -20.470 1.00 94.44 427 HIS A O 1
ATOM 3256 N N . ALA A 1 428 ? 14.213 8.110 -18.758 1.00 92.44 428 ALA A N 1
ATOM 3257 C CA . ALA A 1 428 ? 14.171 6.678 -18.520 1.00 92.44 428 ALA A CA 1
ATOM 3258 C C . ALA A 1 428 ? 13.695 5.897 -19.751 1.00 92.44 428 ALA A C 1
ATOM 3260 O O . ALA A 1 428 ? 14.355 4.943 -20.166 1.00 92.44 428 ALA A O 1
ATOM 3261 N N . ALA A 1 429 ? 12.648 6.373 -20.432 1.00 89.38 429 ALA A N 1
ATOM 3262 C CA . ALA A 1 429 ? 12.143 5.765 -21.659 1.00 89.38 429 ALA A CA 1
ATOM 3263 C C . ALA A 1 429 ? 13.208 5.692 -22.770 1.00 89.38 429 ALA A C 1
ATOM 3265 O O . ALA A 1 429 ? 13.330 4.666 -23.438 1.00 89.38 4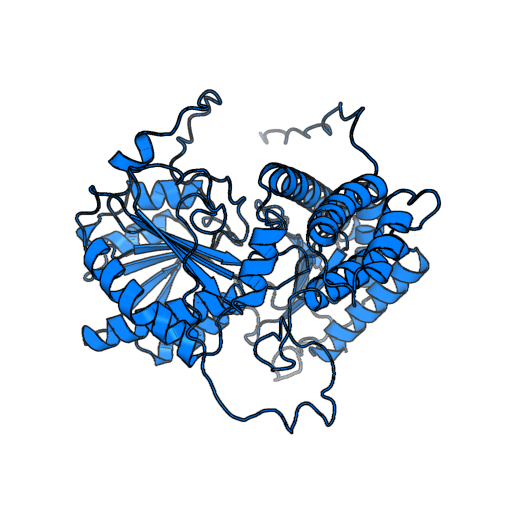29 ALA A O 1
ATOM 3266 N N . ARG A 1 430 ? 14.045 6.733 -22.934 1.00 92.88 430 ARG A N 1
ATOM 3267 C CA . ARG A 1 430 ? 15.164 6.719 -23.905 1.00 92.88 430 ARG A CA 1
ATOM 3268 C C . ARG A 1 430 ? 16.210 5.646 -23.604 1.00 92.88 430 ARG A C 1
ATOM 3270 O O . ARG A 1 430 ? 16.906 5.220 -24.522 1.00 92.88 430 ARG A O 1
ATOM 3277 N N . ARG A 1 431 ? 16.319 5.216 -22.347 1.00 90.81 431 ARG A N 1
ATOM 3278 C CA . ARG A 1 431 ? 17.213 4.138 -21.905 1.00 90.81 431 ARG A CA 1
ATOM 3279 C C . ARG A 1 431 ? 16.490 2.803 -21.699 1.00 90.81 431 ARG A C 1
ATOM 3281 O O . ARG A 1 431 ? 17.090 1.847 -21.234 1.00 90.81 431 ARG A O 1
ATOM 3288 N N . SER A 1 432 ? 15.217 2.705 -22.092 1.00 89.25 432 SER A N 1
ATOM 3289 C CA . SER A 1 432 ? 14.366 1.527 -21.856 1.00 89.25 432 SER A CA 1
ATOM 3290 C C . SER A 1 432 ? 14.218 1.149 -20.375 1.00 89.25 432 SER A C 1
ATOM 3292 O O . SER A 1 432 ? 13.977 -0.018 -20.062 1.00 89.25 432 SER A O 1
ATOM 3294 N N . ILE A 1 433 ? 14.328 2.131 -19.475 1.00 91.75 433 ILE A N 1
ATOM 3295 C CA . ILE A 1 433 ? 14.131 1.937 -18.040 1.00 91.75 433 ILE A CA 1
ATOM 3296 C C . ILE A 1 433 ? 12.671 2.253 -17.681 1.00 91.75 433 ILE A C 1
ATOM 3298 O O . ILE A 1 433 ? 12.183 3.341 -17.992 1.00 91.75 433 ILE A O 1
ATOM 3302 N N . PRO A 1 434 ? 11.952 1.306 -17.058 1.00 88.88 434 PRO A N 1
ATOM 3303 C CA . PRO A 1 434 ? 10.546 1.449 -16.681 1.00 88.88 434 PRO A CA 1
ATOM 3304 C C . PRO A 1 434 ? 10.362 2.402 -15.480 1.00 88.88 434 PRO A C 1
ATOM 3306 O O . PRO A 1 434 ? 10.323 1.954 -14.337 1.00 88.88 434 PRO A O 1
ATOM 3309 N N . VAL A 1 435 ? 10.225 3.709 -15.723 1.00 88.94 435 VAL A N 1
ATOM 3310 C CA . VAL A 1 435 ? 9.932 4.729 -14.693 1.00 88.94 435 VAL A CA 1
ATOM 3311 C C . VAL A 1 435 ? 8.636 5.458 -15.044 1.00 88.94 435 VAL A C 1
ATOM 3313 O O . VAL A 1 435 ? 8.491 5.886 -16.184 1.00 88.94 435 VAL A O 1
ATOM 3316 N N . TRP A 1 436 ? 7.729 5.640 -14.080 1.00 85.88 436 TRP A N 1
ATOM 3317 C CA . TRP A 1 436 ? 6.470 6.374 -14.267 1.00 85.88 436 TRP A CA 1
ATOM 3318 C C . TRP A 1 436 ? 6.159 7.297 -13.100 1.00 85.88 436 TRP A C 1
ATOM 3320 O O . TRP A 1 436 ? 6.436 6.991 -11.935 1.00 85.88 436 TRP A O 1
ATOM 3330 N N . LYS A 1 437 ? 5.458 8.386 -13.410 1.00 83.38 437 LYS A N 1
ATOM 3331 C CA . LYS A 1 437 ? 4.717 9.150 -12.410 1.00 83.38 437 LYS A CA 1
ATOM 3332 C C . LYS A 1 437 ? 3.563 8.299 -11.871 1.00 83.38 437 LYS A C 1
ATOM 3334 O O . LYS A 1 437 ? 2.605 7.997 -12.580 1.00 83.38 437 LYS A O 1
ATOM 3339 N N . SER A 1 438 ? 3.649 7.916 -10.604 1.00 72.56 438 SER A N 1
ATOM 3340 C CA . SER A 1 438 ? 2.663 7.065 -9.945 1.00 72.56 438 SER A CA 1
ATOM 3341 C C . SER A 1 438 ? 2.660 7.345 -8.449 1.00 72.56 438 SER A C 1
ATOM 3343 O O . SER A 1 438 ? 3.677 7.180 -7.780 1.00 72.56 438 SER A O 1
ATOM 3345 N N . ALA A 1 439 ? 1.488 7.692 -7.912 1.00 59.84 439 ALA A N 1
ATOM 3346 C CA . ALA A 1 439 ? 1.257 7.769 -6.466 1.00 59.84 439 ALA A CA 1
ATOM 3347 C C . ALA A 1 439 ? 1.217 6.377 -5.797 1.00 59.84 439 ALA A C 1
ATOM 3349 O O . ALA A 1 439 ? 1.161 6.274 -4.573 1.00 59.84 439 ALA A O 1
ATOM 3350 N N . SER A 1 440 ? 1.242 5.306 -6.601 1.00 59.84 440 SER A N 1
ATOM 3351 C CA . SER A 1 440 ? 1.251 3.915 -6.150 1.00 59.84 440 SER A CA 1
ATOM 3352 C C . SER A 1 440 ? 2.571 3.203 -6.462 1.00 59.84 440 SER A C 1
ATOM 3354 O O . SER A 1 440 ? 3.342 3.628 -7.329 1.00 59.84 440 SER A O 1
ATOM 3356 N N . PHE A 1 441 ? 2.820 2.115 -5.741 1.00 65.50 441 PHE A N 1
ATOM 3357 C CA . PHE A 1 441 ? 4.061 1.351 -5.754 1.00 65.50 441 PHE A CA 1
ATOM 3358 C C . PHE A 1 441 ? 3.971 0.303 -6.860 1.00 65.50 441 PHE A C 1
ATOM 3360 O O . PHE A 1 441 ? 3.139 -0.597 -6.808 1.00 65.50 441 PHE A O 1
ATOM 3367 N N . GLY A 1 442 ? 4.810 0.439 -7.885 1.00 61.78 442 GLY A N 1
ATOM 3368 C CA . GLY A 1 442 ? 4.897 -0.542 -8.957 1.00 61.78 442 GLY A CA 1
ATOM 3369 C C . GLY A 1 442 ? 5.733 -1.738 -8.542 1.00 61.78 442 GLY A C 1
ATOM 3370 O O . GLY A 1 442 ? 6.850 -1.567 -8.069 1.00 61.78 442 GLY A O 1
ATOM 3371 N N . PHE A 1 443 ? 5.246 -2.956 -8.771 1.00 69.62 443 PHE A N 1
ATOM 3372 C CA . PHE A 1 443 ? 6.061 -4.155 -8.560 1.00 69.62 443 PHE A CA 1
ATOM 3373 C C . PHE A 1 443 ? 7.148 -4.296 -9.629 1.00 69.62 443 PHE A C 1
ATOM 3375 O O . PHE A 1 443 ? 8.221 -4.811 -9.348 1.00 69.62 443 PHE A O 1
ATOM 3382 N N . HIS A 1 444 ? 6.928 -3.815 -10.854 1.00 79.88 444 HIS A N 1
ATOM 3383 C CA . HIS A 1 444 ? 7.875 -4.015 -11.963 1.00 79.88 444 HIS A CA 1
ATOM 3384 C C . HIS A 1 444 ? 8.343 -2.725 -12.623 1.00 79.88 444 HIS A C 1
ATOM 3386 O O . HIS A 1 444 ? 8.931 -2.776 -13.701 1.00 79.88 444 HIS A O 1
ATOM 3392 N N . TYR A 1 445 ? 8.075 -1.585 -11.999 1.00 85.75 445 TYR A N 1
ATOM 3393 C CA . TYR A 1 445 ? 8.491 -0.281 -12.480 1.00 85.75 445 TYR A CA 1
ATOM 3394 C C . TYR A 1 445 ? 8.875 0.619 -11.314 1.00 85.75 445 TYR A C 1
ATOM 3396 O O . TYR A 1 445 ? 8.429 0.413 -10.185 1.00 85.75 445 TYR A O 1
ATOM 3404 N N . THR A 1 446 ? 9.664 1.647 -11.610 1.00 89.88 446 THR A N 1
ATOM 3405 C CA . THR A 1 446 ? 9.997 2.680 -10.639 1.00 89.88 446 THR A CA 1
ATOM 3406 C C . THR A 1 446 ? 8.894 3.736 -10.605 1.00 89.88 446 THR A C 1
ATOM 3408 O O . THR A 1 446 ? 8.664 4.433 -11.595 1.00 89.88 446 THR A O 1
ATOM 3411 N N . GLY A 1 447 ? 8.185 3.841 -9.483 1.00 87.50 447 GLY A N 1
ATOM 3412 C CA . GLY A 1 447 ? 7.128 4.825 -9.257 1.00 87.50 447 GLY A CA 1
ATOM 3413 C C . GLY A 1 447 ? 7.660 6.097 -8.601 1.00 87.50 447 GLY A C 1
ATOM 3414 O O . GLY A 1 447 ? 8.389 6.022 -7.608 1.00 87.50 447 GLY A O 1
ATOM 3415 N N . LEU A 1 448 ? 7.273 7.253 -9.142 1.00 87.25 448 LEU A N 1
ATOM 3416 C CA . LEU A 1 448 ? 7.641 8.573 -8.630 1.00 87.25 448 LEU A CA 1
ATOM 3417 C C . LEU A 1 448 ? 6.411 9.374 -8.212 1.00 87.25 448 LEU A C 1
ATOM 3419 O O . LEU A 1 448 ? 5.463 9.506 -8.989 1.00 87.25 448 LEU A O 1
ATOM 3423 N N . SER A 1 449 ? 6.466 9.976 -7.025 1.00 85.00 449 SER A N 1
ATOM 3424 C CA . SER A 1 449 ? 5.460 10.940 -6.577 1.00 85.00 449 SER A CA 1
ATOM 3425 C C . SER A 1 449 ? 6.100 12.027 -5.737 1.00 85.00 449 SER A C 1
ATOM 3427 O O . SER A 1 449 ? 6.787 11.737 -4.757 1.00 85.00 449 SER A O 1
ATOM 3429 N N . TRP A 1 450 ? 5.827 13.282 -6.076 1.00 83.75 450 TRP A N 1
ATOM 3430 C CA . TRP A 1 450 ? 6.104 14.377 -5.160 1.00 83.75 450 TRP A CA 1
ATOM 3431 C C . TRP A 1 450 ? 5.060 14.428 -4.056 1.00 83.75 450 TRP A C 1
ATOM 3433 O O . TRP A 1 450 ? 3.905 14.042 -4.229 1.00 83.75 450 TRP A O 1
ATOM 3443 N N . TYR A 1 451 ? 5.504 14.929 -2.921 1.00 75.25 451 TYR A N 1
ATOM 3444 C CA . TYR A 1 451 ? 4.693 15.326 -1.798 1.00 75.25 451 TYR A CA 1
ATOM 3445 C C . TYR A 1 451 ? 5.156 16.722 -1.367 1.00 75.25 451 TYR A C 1
ATOM 3447 O O . TYR A 1 451 ? 6.359 16.972 -1.276 1.00 75.25 451 TYR A O 1
ATOM 3455 N N . ALA A 1 452 ? 4.212 17.629 -1.125 1.00 70.31 452 ALA A N 1
ATOM 3456 C CA . ALA A 1 452 ? 4.470 18.942 -0.553 1.00 70.31 452 ALA A CA 1
ATOM 3457 C C . ALA A 1 452 ? 3.440 19.232 0.546 1.00 70.31 452 ALA A C 1
ATOM 3459 O O . ALA A 1 452 ? 2.245 19.032 0.330 1.00 70.31 452 ALA A O 1
ATOM 3460 N N . ALA A 1 453 ? 3.898 19.680 1.715 1.00 60.19 453 ALA A N 1
ATOM 3461 C CA . ALA A 1 453 ? 3.014 20.187 2.761 1.00 60.19 453 ALA A CA 1
ATOM 3462 C C . ALA A 1 453 ? 2.464 21.573 2.372 1.00 60.19 453 ALA A C 1
ATOM 3464 O O . ALA A 1 453 ? 3.090 22.289 1.600 1.00 60.19 453 ALA A O 1
ATOM 3465 N N . GLU A 1 454 ? 1.309 21.969 2.912 1.00 52.44 454 GLU A N 1
ATOM 3466 C CA . GLU A 1 454 ? 0.811 23.352 2.779 1.00 52.44 454 GLU A CA 1
ATOM 3467 C C . GLU A 1 454 ? 1.456 24.305 3.806 1.00 52.44 454 GLU A C 1
ATOM 3469 O O . GLU A 1 454 ? 1.547 25.512 3.576 1.00 52.44 454 GLU A O 1
ATOM 3474 N N . ASP A 1 455 ? 1.914 23.766 4.943 1.00 52.75 455 ASP A N 1
ATOM 3475 C CA . ASP A 1 455 ? 2.528 24.534 6.026 1.00 52.75 455 ASP A CA 1
ATOM 3476 C C . ASP A 1 455 ? 4.039 24.725 5.793 1.00 52.75 455 ASP A C 1
ATOM 3478 O O . ASP A 1 455 ? 4.743 23.730 5.600 1.00 52.75 455 ASP A O 1
ATOM 3482 N N . PRO A 1 456 ? 4.587 25.953 5.923 1.00 49.00 456 PRO A N 1
ATOM 3483 C CA . PRO A 1 456 ? 6.022 26.198 5.794 1.00 49.00 456 PRO A CA 1
ATOM 3484 C C . PRO A 1 456 ? 6.828 25.405 6.844 1.00 49.00 456 PRO A C 1
ATOM 3486 O O . PRO A 1 456 ? 6.347 25.176 7.961 1.00 49.00 456 PRO A O 1
ATOM 3489 N N . PRO A 1 457 ? 8.078 25.010 6.531 1.00 49.56 457 PRO A N 1
ATOM 3490 C CA . PRO A 1 457 ? 8.908 24.218 7.424 1.00 49.56 457 PRO A CA 1
ATOM 3491 C C . PRO A 1 457 ? 9.124 24.959 8.741 1.00 49.56 457 PRO A C 1
ATOM 3493 O O . PRO A 1 457 ? 9.410 26.158 8.783 1.00 49.56 457 PRO A O 1
ATOM 3496 N N . ARG A 1 458 ? 8.993 24.226 9.846 1.00 46.03 458 ARG A N 1
ATOM 3497 C CA . ARG A 1 458 ? 9.261 24.760 11.182 1.00 46.03 458 ARG A CA 1
ATOM 3498 C C . ARG A 1 458 ? 10.770 24.703 11.458 1.00 46.03 458 ARG A C 1
ATOM 3500 O O . ARG A 1 458 ? 11.419 23.768 10.990 1.00 46.03 458 ARG A O 1
ATOM 3507 N N . PRO A 1 459 ? 11.333 25.613 12.281 1.00 37.19 459 PRO A N 1
ATOM 3508 C CA . PRO A 1 459 ? 12.777 25.700 12.566 1.00 37.19 459 PRO A CA 1
ATOM 3509 C C . PRO A 1 459 ? 13.445 24.428 13.124 1.00 37.19 459 PRO A C 1
ATOM 3511 O O . PRO A 1 459 ? 14.654 24.418 13.332 1.00 37.19 459 PRO A O 1
ATOM 3514 N N . GLN A 1 460 ? 12.670 23.385 13.433 1.00 37.97 460 GLN A N 1
ATOM 3515 C CA . GLN A 1 460 ? 13.111 22.174 14.126 1.00 37.97 460 GLN A CA 1
ATOM 3516 C C . GLN A 1 460 ? 12.671 20.863 13.465 1.00 37.97 460 GLN A C 1
ATOM 3518 O O . GLN A 1 460 ? 12.819 19.814 14.080 1.00 37.97 460 GLN A O 1
ATOM 3523 N N . GLY A 1 461 ? 12.185 20.862 12.224 1.00 51.06 461 GLY A N 1
ATOM 3524 C CA . GLY A 1 461 ? 11.977 19.584 11.551 1.00 51.06 461 GLY A CA 1
ATOM 3525 C C . GLY A 1 461 ? 10.885 19.618 10.513 1.00 51.06 461 GLY A C 1
ATOM 3526 O O . GLY A 1 461 ? 9.723 19.869 10.818 1.00 51.06 461 GLY A O 1
ATOM 3527 N N . HIS A 1 462 ? 11.322 19.366 9.290 1.00 50.00 462 HIS A N 1
ATOM 3528 C CA . HIS A 1 462 ? 10.764 18.463 8.293 1.00 50.00 462 HIS A CA 1
ATOM 3529 C C . HIS A 1 462 ? 10.912 19.117 6.919 1.00 50.00 462 HIS A C 1
ATOM 3531 O O . HIS A 1 462 ? 10.614 20.302 6.756 1.00 50.00 462 HIS A O 1
ATOM 3537 N N . PRO A 1 463 ? 11.405 18.370 5.928 1.00 55.09 463 PRO A N 1
ATOM 3538 C CA . PRO A 1 463 ? 11.443 18.841 4.558 1.00 55.09 463 PRO A CA 1
ATOM 3539 C C . PRO A 1 463 ? 10.011 19.016 4.062 1.00 55.09 463 PRO A C 1
ATOM 3541 O O . PRO A 1 463 ? 9.207 18.088 4.080 1.00 55.09 463 PRO A O 1
ATOM 3544 N N . HIS A 1 464 ? 9.709 20.238 3.639 1.00 66.94 464 HIS A N 1
ATOM 3545 C CA . HIS A 1 464 ? 8.403 20.644 3.131 1.00 66.94 464 HIS A CA 1
ATOM 3546 C C . HIS A 1 464 ? 8.014 19.888 1.857 1.00 66.94 464 HIS A C 1
ATOM 3548 O O . HIS A 1 464 ? 6.839 19.630 1.622 1.00 66.94 464 HIS A O 1
ATOM 3554 N N . THR A 1 465 ? 9.010 19.531 1.043 1.00 73.88 465 THR A N 1
ATOM 3555 C CA . THR A 1 465 ? 8.831 18.872 -0.249 1.00 73.88 465 THR A CA 1
ATOM 3556 C C . THR A 1 465 ? 9.683 17.609 -0.301 1.00 73.88 465 THR A C 1
ATOM 3558 O O . THR A 1 465 ? 10.900 17.652 -0.098 1.00 73.88 465 THR A O 1
ATOM 3561 N N . VAL A 1 466 ? 9.036 16.481 -0.573 1.00 83.19 466 VAL A N 1
ATOM 3562 C CA . VAL A 1 466 ? 9.630 15.144 -0.570 1.00 83.19 466 VAL A CA 1
ATOM 3563 C C . VAL A 1 466 ? 9.285 14.447 -1.878 1.00 83.19 466 VAL A C 1
ATOM 3565 O O . VAL A 1 466 ? 8.115 14.326 -2.229 1.00 83.19 466 VAL A O 1
ATOM 3568 N N . LEU A 1 467 ? 10.291 13.972 -2.604 1.00 88.69 467 LEU A N 1
ATOM 3569 C CA . LEU A 1 467 ? 10.097 13.018 -3.688 1.00 88.69 467 LEU A CA 1
ATOM 3570 C C . LEU A 1 467 ? 10.103 11.622 -3.085 1.00 88.69 467 LEU A C 1
ATOM 3572 O O . LEU A 1 467 ? 11.113 11.175 -2.546 1.00 88.69 467 LEU A O 1
ATOM 3576 N N . ARG A 1 468 ? 8.991 10.915 -3.216 1.00 88.56 468 ARG A N 1
ATOM 3577 C CA . ARG A 1 468 ? 8.933 9.491 -2.925 1.00 88.56 468 ARG A CA 1
ATOM 3578 C C . ARG A 1 468 ? 9.300 8.706 -4.174 1.00 88.56 468 ARG A C 1
ATOM 3580 O O . ARG A 1 468 ? 8.725 8.933 -5.241 1.00 88.56 468 ARG A O 1
ATOM 3587 N N . VAL A 1 469 ? 10.215 7.757 -4.012 1.00 91.00 469 VAL A N 1
ATOM 3588 C CA . VAL A 1 469 ? 10.632 6.840 -5.072 1.00 91.00 469 VAL A CA 1
ATOM 3589 C C . VAL A 1 469 ? 10.449 5.401 -4.613 1.00 91.00 469 VAL A C 1
ATOM 3591 O O . VAL A 1 469 ? 11.003 4.987 -3.598 1.00 91.00 469 VAL A O 1
ATOM 3594 N N . CYS A 1 470 ? 9.686 4.627 -5.376 1.00 89.38 470 CYS A N 1
ATOM 3595 C CA . CYS A 1 470 ? 9.597 3.179 -5.233 1.00 89.38 470 CYS A CA 1
ATOM 3596 C C . CYS A 1 470 ? 10.315 2.541 -6.414 1.00 89.38 470 CYS A C 1
ATOM 3598 O O . CYS A 1 470 ? 9.842 2.693 -7.531 1.00 89.38 470 CYS A O 1
ATOM 3600 N N . PHE A 1 471 ? 11.417 1.826 -6.195 1.00 89.56 471 PHE A N 1
ATOM 3601 C CA . PHE A 1 471 ? 12.226 1.246 -7.276 1.00 89.56 471 PHE A CA 1
ATOM 3602 C C . PHE A 1 471 ? 11.703 -0.088 -7.827 1.00 89.56 471 PHE A C 1
ATOM 3604 O O . PHE A 1 471 ? 12.396 -0.737 -8.602 1.00 89.56 471 PHE A O 1
ATOM 3611 N N . GLY A 1 472 ? 10.501 -0.524 -7.446 1.00 83.88 472 GLY A N 1
ATOM 3612 C CA . GLY A 1 472 ? 9.958 -1.819 -7.858 1.00 83.88 472 GLY A CA 1
ATOM 3613 C C . GLY A 1 472 ? 10.894 -3.001 -7.576 1.00 83.88 472 GLY A C 1
ATOM 3614 O O . GLY A 1 472 ? 11.863 -2.911 -6.832 1.00 83.88 472 GLY A O 1
ATOM 3615 N N . MET A 1 473 ? 10.608 -4.154 -8.166 1.00 86.06 473 MET A N 1
ATOM 3616 C CA . MET A 1 473 ? 11.378 -5.398 -8.023 1.00 86.06 473 MET A CA 1
ATOM 3617 C C . MET A 1 473 ? 12.452 -5.524 -9.113 1.00 86.06 473 MET A C 1
ATOM 3619 O O . MET A 1 473 ? 12.629 -6.596 -9.708 1.00 86.06 473 MET A O 1
ATOM 3623 N N . HIS A 1 474 ? 13.115 -4.408 -9.424 1.00 89.06 474 HIS A N 1
ATOM 3624 C CA . HIS A 1 474 ? 14.124 -4.336 -10.474 1.00 89.06 474 HIS A CA 1
ATOM 3625 C C . HIS A 1 474 ? 15.364 -5.174 -10.162 1.00 89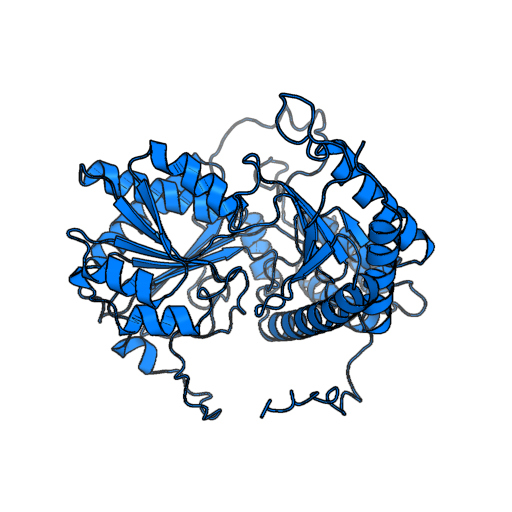.06 474 HIS A C 1
ATOM 3627 O O . HIS A 1 474 ? 15.805 -5.271 -9.014 1.00 89.06 474 HIS A O 1
ATOM 3633 N N . ASP A 1 475 ? 15.957 -5.756 -11.207 1.00 92.44 475 ASP A N 1
ATOM 3634 C CA . ASP A 1 475 ? 17.301 -6.324 -11.094 1.00 92.44 475 ASP A CA 1
ATOM 3635 C C . ASP A 1 475 ? 18.322 -5.211 -10.778 1.00 92.44 475 ASP A C 1
ATOM 3637 O O . ASP A 1 475 ? 18.132 -4.068 -11.208 1.00 92.44 475 ASP A O 1
ATOM 3641 N N . PRO A 1 476 ? 19.440 -5.515 -10.086 1.00 94.25 476 PRO A N 1
ATOM 3642 C CA . PRO A 1 476 ? 20.377 -4.502 -9.595 1.00 94.25 476 PRO A CA 1
ATOM 3643 C C . PRO A 1 476 ? 20.845 -3.483 -10.640 1.00 94.25 476 PRO A C 1
ATOM 3645 O O . PRO A 1 476 ? 20.913 -2.297 -10.339 1.00 94.25 476 PRO A O 1
ATOM 3648 N N . ALA A 1 477 ? 21.116 -3.918 -11.875 1.00 93.81 477 ALA A N 1
ATOM 3649 C CA . ALA A 1 477 ? 21.547 -3.023 -12.949 1.00 93.81 477 ALA A CA 1
ATOM 3650 C C . ALA A 1 477 ? 20.470 -1.988 -13.323 1.00 93.81 477 ALA A C 1
ATOM 3652 O O . ALA A 1 477 ? 20.771 -0.803 -13.439 1.00 93.81 477 ALA A O 1
ATOM 3653 N N . VAL A 1 478 ? 19.212 -2.428 -13.451 1.00 94.06 478 VAL A N 1
ATOM 3654 C CA . VAL A 1 478 ? 18.069 -1.556 -13.766 1.00 94.06 478 VAL A CA 1
ATOM 3655 C C . VAL A 1 478 ? 17.792 -0.608 -12.601 1.00 94.06 478 VAL A C 1
ATOM 3657 O O . VAL A 1 478 ? 17.570 0.580 -12.818 1.00 94.06 478 VAL A O 1
ATOM 3660 N N . THR A 1 479 ? 17.866 -1.111 -11.366 1.00 95.44 479 THR A N 1
ATOM 3661 C CA . THR A 1 479 ? 17.731 -0.316 -10.137 1.00 95.44 479 THR A CA 1
ATOM 3662 C C . THR A 1 479 ? 18.765 0.806 -10.070 1.00 95.44 479 THR A C 1
ATOM 3664 O O . THR A 1 479 ? 18.410 1.962 -9.838 1.00 95.44 479 THR A O 1
ATOM 3667 N N . THR A 1 480 ? 20.044 0.483 -10.288 1.00 97.25 480 THR A N 1
ATOM 3668 C CA . THR A 1 480 ? 21.122 1.476 -10.302 1.00 97.25 480 THR A CA 1
ATOM 3669 C C . THR A 1 480 ? 20.892 2.508 -11.397 1.00 97.25 480 THR A C 1
ATOM 3671 O O . THR A 1 480 ? 20.948 3.699 -11.113 1.00 97.25 480 THR A O 1
ATOM 3674 N N . GLU A 1 481 ? 20.571 2.080 -12.618 1.00 96.88 481 GLU A N 1
ATOM 3675 C CA . GLU A 1 481 ? 20.354 3.009 -13.727 1.00 96.88 481 GLU A CA 1
ATOM 3676 C C . GLU A 1 481 ? 19.153 3.939 -13.484 1.00 96.88 481 GLU A C 1
ATOM 3678 O O . GLU A 1 481 ? 19.254 5.145 -13.716 1.00 96.88 481 GLU A O 1
ATOM 3683 N N . ALA A 1 482 ? 18.042 3.421 -12.948 1.00 96.19 482 ALA A N 1
ATOM 3684 C CA . ALA A 1 482 ? 16.890 4.234 -12.557 1.00 96.19 482 ALA A CA 1
ATOM 3685 C C . ALA A 1 482 ? 17.274 5.290 -11.504 1.00 96.19 482 ALA A C 1
ATOM 3687 O O . ALA A 1 482 ? 16.912 6.461 -11.638 1.00 96.19 482 ALA A O 1
ATOM 3688 N N . ALA A 1 483 ? 18.043 4.897 -10.483 1.00 97.31 483 ALA A N 1
ATOM 3689 C CA . ALA A 1 483 ? 18.507 5.805 -9.436 1.00 97.31 483 ALA A CA 1
ATOM 3690 C C . ALA A 1 483 ? 19.447 6.885 -9.993 1.00 97.31 483 ALA A C 1
ATOM 3692 O O . ALA A 1 483 ? 19.318 8.057 -9.641 1.00 97.31 483 ALA A O 1
ATOM 3693 N N . GLU A 1 484 ? 20.350 6.519 -10.906 1.00 97.56 484 GLU A N 1
ATOM 3694 C CA . GLU A 1 484 ? 21.241 7.466 -11.579 1.00 97.56 484 GLU A CA 1
ATOM 3695 C C . GLU A 1 484 ? 20.470 8.466 -12.443 1.00 97.56 484 GLU A C 1
ATOM 3697 O O . GLU A 1 484 ? 20.751 9.661 -12.369 1.00 97.56 484 GLU A O 1
ATOM 3702 N N . ILE A 1 485 ? 19.463 8.021 -13.201 1.00 96.94 485 ILE A N 1
ATOM 3703 C CA . ILE A 1 485 ? 18.600 8.911 -13.991 1.00 96.94 485 ILE A CA 1
ATOM 3704 C C . ILE A 1 485 ? 17.911 9.937 -13.083 1.00 96.94 485 ILE A C 1
ATOM 3706 O O . ILE A 1 485 ? 17.933 11.133 -13.383 1.00 96.94 485 ILE A O 1
ATOM 3710 N N . ILE A 1 486 ? 17.326 9.494 -11.965 1.00 95.81 486 ILE A N 1
ATOM 3711 C CA . ILE A 1 486 ? 16.662 10.383 -11.001 1.00 95.81 486 ILE A CA 1
ATOM 3712 C C . ILE A 1 486 ? 17.668 11.385 -10.422 1.00 95.81 486 ILE A C 1
ATOM 3714 O O . ILE A 1 486 ? 17.415 12.591 -10.440 1.00 95.81 486 ILE A O 1
ATOM 3718 N N . ALA A 1 487 ? 18.833 10.913 -9.968 1.00 95.69 487 ALA A N 1
ATOM 3719 C CA . ALA A 1 487 ? 19.869 11.775 -9.409 1.00 95.69 487 ALA A CA 1
ATOM 3720 C C . ALA A 1 487 ? 20.401 12.797 -10.429 1.00 95.69 487 ALA A C 1
ATOM 3722 O O . ALA A 1 487 ? 20.566 13.968 -10.094 1.00 95.69 487 ALA A O 1
ATOM 3723 N N . GLU A 1 488 ? 20.617 12.398 -11.689 1.00 94.25 488 GLU A N 1
ATOM 3724 C CA . GLU A 1 488 ? 21.028 13.307 -12.765 1.00 94.25 488 GLU A CA 1
ATOM 3725 C C . GLU A 1 488 ? 20.043 14.477 -12.931 1.00 94.25 488 GLU A C 1
ATOM 3727 O O . GLU A 1 488 ? 20.468 15.621 -13.110 1.00 94.25 488 GLU A O 1
ATOM 3732 N N . HIS A 1 489 ? 18.734 14.206 -12.877 1.00 92.31 489 HIS A N 1
ATOM 3733 C CA . HIS A 1 489 ? 17.701 15.238 -12.987 1.00 92.31 489 HIS A CA 1
ATOM 3734 C C . HIS A 1 489 ? 17.685 16.168 -11.775 1.00 92.31 489 HIS A C 1
ATOM 3736 O O . HIS A 1 489 ? 17.727 17.390 -11.943 1.00 92.31 489 HIS A O 1
ATOM 3742 N N . LEU A 1 490 ? 17.696 15.606 -10.566 1.00 89.94 490 LEU A N 1
ATOM 3743 C CA . LEU A 1 490 ? 17.692 16.391 -9.332 1.00 89.94 490 LEU A CA 1
ATOM 3744 C C . LEU A 1 490 ? 18.933 17.291 -9.226 1.00 89.94 490 LEU A C 1
ATOM 3746 O O . LEU A 1 490 ? 18.806 18.465 -8.889 1.00 89.94 490 LEU A O 1
ATOM 3750 N N . THR A 1 491 ? 20.112 16.795 -9.607 1.00 88.94 491 THR A N 1
ATOM 3751 C CA . THR A 1 491 ? 21.361 17.575 -9.611 1.00 88.94 491 THR A CA 1
ATOM 3752 C C . THR A 1 491 ? 21.366 18.685 -10.669 1.00 88.94 491 THR A C 1
ATOM 3754 O O . THR A 1 491 ? 21.928 19.756 -10.438 1.00 88.94 491 THR A O 1
ATOM 3757 N N . ARG A 1 492 ? 20.735 18.477 -11.837 1.00 86.50 492 ARG A N 1
ATOM 3758 C CA . ARG A 1 492 ? 20.618 19.517 -12.881 1.00 86.50 492 ARG A CA 1
ATOM 3759 C C . ARG A 1 492 ? 19.610 20.608 -12.534 1.00 86.50 492 ARG A C 1
ATOM 3761 O O . ARG A 1 492 ? 19.752 21.727 -13.031 1.00 86.50 492 ARG A O 1
ATOM 3768 N N . LYS A 1 493 ? 18.597 20.311 -11.717 1.00 79.44 493 LYS A N 1
ATOM 3769 C CA . LYS A 1 493 ? 17.594 21.293 -11.296 1.00 79.44 493 LYS A CA 1
ATOM 3770 C C . LYS A 1 493 ? 18.245 22.288 -10.328 1.00 79.44 493 LYS A C 1
ATOM 3772 O O . LYS A 1 493 ? 18.286 22.077 -9.124 1.00 79.44 493 LYS A O 1
ATOM 3777 N N . GLN A 1 494 ? 18.769 23.389 -10.863 1.00 64.88 494 GLN A N 1
ATOM 3778 C CA . GLN A 1 494 ? 19.440 24.430 -10.072 1.00 64.88 494 GLN A CA 1
ATOM 3779 C C . GLN A 1 494 ? 18.453 25.390 -9.395 1.00 64.88 494 GLN A C 1
ATOM 3781 O O . GLN A 1 494 ? 18.778 25.944 -8.348 1.00 64.88 494 GLN A O 1
ATOM 3786 N N . SER A 1 495 ? 17.237 25.554 -9.937 1.00 65.62 495 SER A N 1
ATOM 3787 C CA . SER A 1 495 ? 16.189 26.400 -9.356 1.00 65.62 495 SER A CA 1
ATOM 3788 C C . SER A 1 495 ? 14.767 25.889 -9.566 1.00 65.62 495 SER A C 1
ATOM 3790 O O . SER A 1 495 ? 14.498 25.148 -10.509 1.00 65.62 495 SER A O 1
ATOM 3792 N N . TRP A 1 496 ? 13.879 26.279 -8.649 1.00 64.19 496 TRP A N 1
ATOM 3793 C CA . TRP A 1 496 ? 12.424 26.193 -8.770 1.00 64.19 496 TRP A CA 1
ATOM 3794 C C . TRP A 1 496 ? 11.951 27.642 -8.942 1.00 64.19 496 TRP A C 1
ATOM 3796 O O . TRP A 1 496 ? 12.174 28.440 -8.035 1.00 64.19 496 TRP A O 1
ATOM 3806 N N . THR A 1 497 ? 11.475 28.020 -10.127 1.00 54.84 497 THR A N 1
ATOM 3807 C CA . THR A 1 497 ? 11.158 29.415 -10.502 1.00 54.84 497 THR A CA 1
ATOM 3808 C C . THR A 1 497 ? 9.794 29.504 -11.122 1.00 54.84 497 THR A C 1
ATOM 3810 O O . THR A 1 497 ? 9.576 28.662 -12.023 1.00 54.84 497 THR A O 1
#

Organism: NCBI:txid155974

Radius of gyration: 23.56 Å; Cα contacts (8 Å, |Δi|>4): 846; chains: 1; bounding box: 68×65×60 Å

Foldseek 3Di:
DDDDDPPDDDDPDDPDDDALLLLLLVVLLLLLVLCLVPFDPVLNVVSVVLNVCSVDCPPPFLLRSVVVLVVSLVSLLVRQPDPPACLSPQDDPDDDDPVHVVRPDDDQPLQPDADDLPACQQPVFPLQPDPFKDKGKAKFQFLVLLLLLQLQLQLVVCVVVVAAAEEEEEDADVVSVVSQVVSVVSRYHYHYDPELVVSQVVLVVDPAAHEYEAELQDPCQALCSLLCCLQSHDLQSHQEYEHACALPQSHRHSQDDPPDDPDDPDSDPSCQVRRQAKYKYKYFCLFLFCLPSVSHGMIMIMIIDGPNNPHNRVVSVVSCVVRSSVSSSVVVRRDRPSSVVSCSSSSPPDNVSSVLLQVLQLVLQVLLLVLLQVLCPPHQWDWDRRPSSRWIKIFRNDAPDPCPPPDHDDDFDPVLVVVLQVVLCVVCVVVSQAEHDDPTAHQSHKYWDKDADPDDDDPPDDRRIIIIIRHHSHDSVSSSVSSVSSSVSVVPCPHRD

Nearest PDB structures (foldseek):
  4u2h-assembly2_G  TM=5.797E-01  e=5.438E-10  Micromonospora echinospora
  4u2h-assembly2_E  TM=5.636E-01  e=7.842E-10  Micromonospora echinospora
  8eim-assembly1_B  TM=6.367E-01  e=1.628E-07  Saccharomyces cerevisiae
  5k1r-assembly1_B  TM=4.983E-01  e=7.428E-08  Burkholderia pseudomallei K96243
  8i28-assembly1_A  TM=5.074E-01  e=9.140E-06  Saccharomyces cerevisiae

Sequence (497 aa):
MRRPMATTAPPEGATGDPAQLDRMAEEVGHLLARLLAGAHPSVADRLLDEAAWWSDVSGASLLTAVQRGFAVRQLVLRTADSDGSWRNSLSYIGDPSGVDEAVCTYDYERAEVRFPPESPLARPYSWVRGEDCAVETWYARNGMSAITAWLIAVARMASERGRPHLVLTNRLYHETEILFHMARLSGVVVHKHDTVGELLTAAHAAEDPVTVFLDSSRPDGGAEAVTRVLRELDPGKVGCVLWDNTCCSSADNPFETVDGHRESTVESPVVRAELNTTLVVLRSHAKLDQLGLELCSLGSVAMVTTEANTGEGPLWLEGMQRFFADALAVTGACVSPATLRLLAAVDLPNEPLSARANRHLRAANVLAGAVLKDKLDGVRYAVEENEHGCFVEVHLLELPGPEPIGGPPTWPLWDDLDAELTLVEQHAARRSIPVWKSASFGFHYTGLSWYAAEDPPRPQGHPHTVLRVCFGMHDPAVTTEAAEIIAEHLTRKQSWT

pLDDT: mean 75.16, std 18.33, range [22.3, 97.56]

Secondary structure (DSSP, 8-state):
-PPPP------S--TTPPPHHHHHHHHHHHHHHHHHTT--HHHHHHHHHHHHHHH--TT--HHHHHHHHHHHHHHHHTSS---SSGGG-SS--SPPPTTTTT---S-------PPPTTSTTT---GGG-SSSSEEEEEEESSHHHHHHHHHHHHHHHHHHHTSPEEEEESS--HHHHHHHHHHGGGTEEEEE-SSHHHHHHHHHH-SSPEEEEEETTSTT-SHHHHHHHHHHS-TTTEEEEEEE-TTS-TT--TTS-SS------S--THHHHH--SEEEEEEETTTT-GGGSTT---EEEEEEE-TT--SSHHHHHHHHHHHHHHHHHHTT-BPPHHHHHHHHHTT-S-HHHHHHHHHHHHHHHHHHHHHHHHHTTTSSEEEEE-TT-S-EEEEE----S---TTS---PPPHHHHHHHHHHHHHHHHHTT--EEE-SS--SSSEEEEEEE-SSPPPTTS--SEEEEEE-TT--HHHHHHHHHHHHHHHHH-----

Mean predicted aligned error: 10.82 Å

Solvent-accessible surface area (backbone atoms only — not comparable to full-atom values): 27352 Å² total; per-residue (Å²): 138,83,80,81,81,79,79,77,70,78,83,90,77,73,94,81,72,70,55,58,66,55,50,49,25,53,55,52,41,53,45,41,56,42,44,64,77,72,48,50,80,94,47,39,66,62,49,49,55,49,45,57,46,43,74,58,58,80,92,62,52,66,39,56,53,46,54,48,48,54,51,50,32,57,48,57,69,65,58,54,94,68,91,78,54,78,72,71,59,72,76,84,83,78,86,89,54,88,67,69,75,74,64,85,73,90,82,84,78,76,54,78,71,81,58,59,81,87,36,49,70,30,50,73,35,69,89,62,70,59,93,69,40,54,65,50,53,49,59,13,39,23,33,66,40,31,53,48,16,48,52,50,23,51,25,50,53,16,58,76,70,72,44,69,35,45,35,40,27,36,49,67,50,66,73,58,46,55,52,54,61,60,38,48,81,45,42,34,43,78,47,74,27,96,42,61,67,57,42,51,53,52,48,73,67,41,92,58,58,25,34,40,42,25,25,17,79,30,76,66,16,44,42,69,43,50,30,50,50,56,68,73,53,57,29,78,34,26,30,30,43,33,34,36,41,32,38,39,54,63,75,60,50,45,71,64,75,88,75,85,66,94,77,71,100,55,89,64,75,54,58,51,79,50,36,34,35,25,39,34,41,34,31,31,23,34,52,50,32,56,59,14,43,87,66,36,65,25,9,30,40,36,40,39,38,33,91,51,35,75,30,45,12,59,61,42,48,54,49,40,63,63,30,31,60,54,30,24,54,77,66,66,26,40,34,42,66,65,59,55,51,49,37,56,66,54,58,40,57,43,66,72,62,23,56,51,48,43,53,36,22,27,52,17,20,53,54,22,36,55,48,34,40,64,69,35,56,95,52,60,45,46,66,48,73,46,93,56,25,68,37,26,39,38,27,46,74,63,80,64,69,78,72,44,92,93,52,74,77,83,68,71,50,70,70,59,58,50,51,51,45,52,53,46,26,56,53,27,52,77,70,53,42,51,44,43,77,31,95,54,50,34,66,76,26,28,14,35,32,81,45,69,62,92,62,79,62,52,103,85,67,60,62,41,36,32,39,39,37,16,42,10,41,38,48,70,70,59,21,48,50,54,27,49,52,51,36,55,51,59,70,64,56,76,66,64,131